Protein AF-0000000080302632 (afdb_homodimer)

Foldseek 3Di:
DPPDPPDDPPPDDDPPDPPPDPDDPVPPVPDPDDDPVCCLPPVADADDLLFFDDDWDDPVLQVVLQVLLQPFDDVVSPCQKDKDKQADPSLQVQLVLQLVLCVVVVHDPVVSVVSSCVSNRFRMKMWMKGADDCVDPPQHRVSSVVSSVRSVSSSSSSLVVVQKHKDWDDPPQQVPPSSCVVPDDPRMGTPTMIGIHHGNDDDDDDDDDDDPPVVDDDDDDDDD/DPPDPPDDPDDDDDPPDPPPDPDDPVPPVPDPDDDPVCCLPPVADADDLLFFDDDWDDPVLQVVLQVLLQPFDDVVSPCQKDKDKQADPSLQVQLVLQLVLCVVVVHDPVVSVVSSCVSNRFRMKMWMKGADDCVDPPQHRVSSVVSSVRSVSSSSSSLVVVQKHKDWDDPPQQVPPSSCVVPDDPRMGTPTMIGIHHGNDDDDDDDDDDDPPVVDDDDDDDDD

pLDDT: mean 88.04, std 19.47, range [34.72, 98.94]

Structure (mmCIF, N/CA/C/O backbone):
data_AF-0000000080302632-model_v1
#
loop_
_entity.id
_entity.type
_entity.pdbx_description
1 polymer 'Nitroreductase domain-containing protein'
#
loop_
_atom_site.group_PDB
_atom_site.id
_atom_site.type_symbol
_atom_site.label_atom_id
_atom_site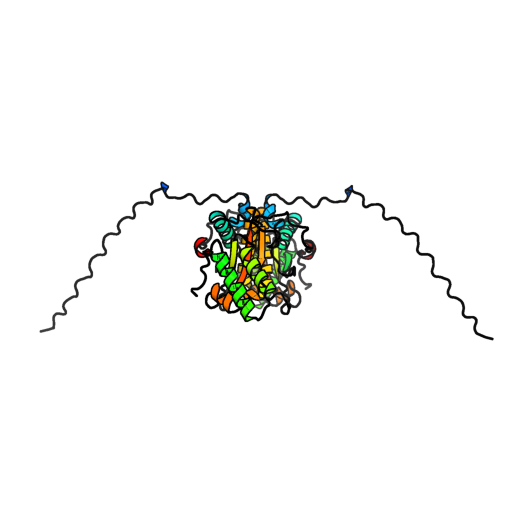.label_alt_id
_atom_site.label_comp_id
_atom_site.label_asym_id
_atom_site.label_entity_id
_atom_site.label_seq_id
_atom_site.pdbx_PDB_ins_code
_atom_site.Cartn_x
_atom_site.Cartn_y
_atom_site.Cartn_z
_atom_site.occupancy
_atom_site.B_iso_or_equiv
_atom_site.auth_seq_id
_atom_site.auth_comp_id
_atom_site.auth_asym_id
_atom_site.auth_atom_id
_atom_site.pdbx_PDB_model_num
ATOM 1 N N . MET A 1 1 ? -33.094 -28.281 67.125 1 35.19 1 MET A N 1
ATOM 2 C CA . MET A 1 1 ? -33.906 -27.578 66.188 1 35.19 1 MET A CA 1
ATOM 3 C C . MET A 1 1 ? -33.062 -27 65.062 1 35.19 1 MET A C 1
ATOM 5 O O . MET A 1 1 ? -32.094 -26.297 65.312 1 35.19 1 MET A O 1
ATOM 9 N N . PRO A 1 2 ? -33.062 -27.578 63.875 1 44.16 2 PRO A N 1
ATOM 10 C CA . PRO A 1 2 ? -32.125 -27.312 62.781 1 44.16 2 PRO A CA 1
ATOM 11 C C . PRO A 1 2 ? -32.281 -25.906 62.219 1 44.16 2 PRO A C 1
ATOM 13 O O . PRO A 1 2 ? -33.375 -25.328 62.25 1 44.16 2 PRO A O 1
ATOM 16 N N . PRO A 1 3 ? -31.25 -25.062 62.344 1 41.56 3 PRO A N 1
ATOM 17 C CA . PRO A 1 3 ? -31.422 -23.672 61.938 1 41.56 3 PRO A CA 1
ATOM 18 C C . PRO A 1 3 ? -31.984 -23.547 60.531 1 41.56 3 PRO A C 1
ATOM 20 O O . PRO A 1 3 ? -31.734 -24.391 59.656 1 41.56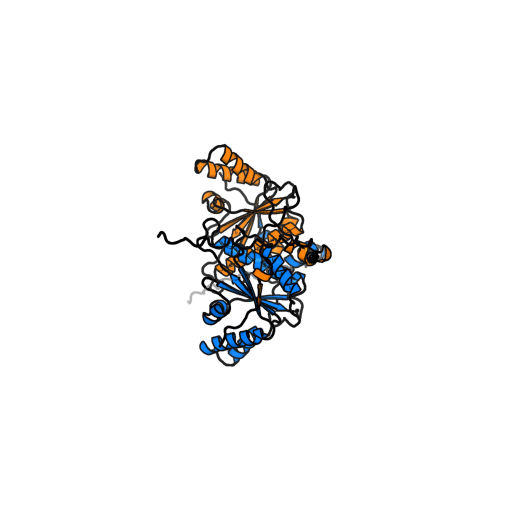 3 PRO A O 1
ATOM 23 N N . THR A 1 4 ? -33.156 -22.922 60.344 1 39.44 4 THR A N 1
ATOM 24 C CA . THR A 1 4 ? -33.938 -22.688 59.125 1 39.44 4 THR A CA 1
ATOM 25 C C . THR A 1 4 ? -33.188 -21.766 58.156 1 39.44 4 THR A C 1
ATOM 27 O O . THR A 1 4 ? -32.875 -20.625 58.5 1 39.44 4 THR A O 1
ATOM 30 N N . THR A 1 5 ? -32.375 -22.266 57.375 1 37.47 5 THR A N 1
ATOM 31 C CA . THR A 1 5 ? -31.609 -21.453 56.406 1 37.47 5 THR A CA 1
ATOM 32 C C . THR A 1 5 ? -32.531 -20.578 55.594 1 37.47 5 THR A C 1
ATOM 34 O O . THR A 1 5 ? -33.406 -21.094 54.875 1 37.47 5 THR A O 1
ATOM 37 N N . ALA A 1 6 ? -32.781 -19.344 55.906 1 34.72 6 ALA A N 1
ATOM 38 C CA . ALA A 1 6 ? -33.594 -18.359 55.219 1 34.72 6 ALA A CA 1
ATOM 39 C C . ALA A 1 6 ? -33.219 -18.281 53.75 1 34.72 6 ALA A C 1
ATOM 41 O O . ALA A 1 6 ? -32.094 -18 53.406 1 34.72 6 ALA A O 1
ATOM 42 N N . ALA A 1 7 ? -33.969 -18.891 52.844 1 37.41 7 ALA A N 1
ATOM 43 C CA . ALA A 1 7 ? -33.875 -18.922 51.406 1 37.41 7 ALA A CA 1
ATOM 44 C C . ALA A 1 7 ? -33.844 -17.5 50.812 1 37.41 7 ALA A C 1
ATOM 46 O O . ALA A 1 7 ? -34.656 -16.656 51.156 1 37.41 7 ALA A O 1
ATOM 47 N N . PHE A 1 8 ? -32.656 -16.984 50.469 1 36.53 8 PHE A N 1
ATOM 48 C CA . PHE A 1 8 ? -32.531 -15.664 49.875 1 36.53 8 PHE A CA 1
ATOM 49 C C . PHE A 1 8 ? -33.562 -15.477 48.781 1 36.53 8 PHE A C 1
ATOM 51 O O . PHE A 1 8 ? -33.906 -16.406 48.031 1 36.53 8 PHE A O 1
ATOM 58 N N . PRO A 1 9 ? -34.469 -14.461 48.812 1 44.03 9 PRO A N 1
ATOM 59 C CA . PRO A 1 9 ? -35.531 -14.281 47.812 1 44.03 9 PRO A CA 1
ATOM 60 C C . PRO A 1 9 ? -35 -14.25 46.375 1 44.03 9 PRO A C 1
ATOM 62 O O . PRO A 1 9 ? -33.812 -13.906 46.156 1 44.03 9 PRO A O 1
ATOM 65 N N . PRO A 1 10 ? -35.594 -14.961 45.406 1 43.66 10 PRO A N 1
ATOM 66 C CA . PRO A 1 10 ? -35.062 -15 44.062 1 43.66 10 PRO A CA 1
ATOM 67 C C . PRO A 1 10 ? -34.938 -13.609 43.438 1 43.66 10 PRO A C 1
ATOM 69 O O . PRO A 1 10 ? -35.625 -12.68 43.844 1 43.66 10 PRO A O 1
ATOM 72 N N . PRO A 1 11 ? -33.781 -13.312 42.812 1 43.75 11 PRO A N 1
ATOM 73 C CA . PRO A 1 11 ? -33.625 -11.969 42.281 1 43.75 11 PRO A CA 1
ATOM 74 C C . PRO A 1 11 ? -34.812 -11.547 41.406 1 43.75 11 PRO A C 1
ATOM 76 O O . PRO A 1 11 ? -35.562 -12.391 40.906 1 43.75 11 PRO A O 1
ATOM 79 N N . PRO A 1 12 ? -35.188 -10.297 41.438 1 43.84 12 PRO A N 1
ATOM 80 C CA . PRO A 1 12 ? -36.375 -9.812 40.688 1 43.84 12 PRO A CA 1
ATOM 81 C C . PRO A 1 12 ? -36.312 -10.164 39.219 1 43.84 12 PRO A C 1
ATOM 83 O O . PRO A 1 12 ? -35.219 -10.398 38.656 1 43.84 12 PRO A O 1
ATOM 86 N N . ALA A 1 13 ? -37.438 -10.5 38.531 1 42.47 13 ALA A N 1
ATOM 87 C CA . ALA A 1 13 ? -37.594 -10.852 37.125 1 42.47 13 ALA A CA 1
ATOM 88 C C . ALA A 1 13 ? -37.094 -9.742 36.219 1 42.47 13 ALA A C 1
ATOM 90 O O . ALA A 1 13 ? -37.188 -8.555 36.562 1 42.47 13 ALA A O 1
ATOM 91 N N . ASP A 1 14 ? -36.125 -10.039 35.312 1 40.84 14 ASP A N 1
ATOM 92 C CA . ASP A 1 14 ? -35.625 -9.062 34.344 1 40.84 14 ASP A CA 1
ATOM 93 C C . ASP A 1 14 ? -36.781 -8.297 33.688 1 40.84 14 ASP A C 1
ATOM 95 O O . ASP A 1 14 ? -37.812 -8.875 33.406 1 40.84 14 ASP A O 1
ATOM 99 N N . PRO A 1 15 ? -36.844 -6.988 33.812 1 44.28 15 PRO A N 1
ATOM 100 C CA . PRO A 1 15 ? -37.938 -6.301 33.156 1 44.28 15 PRO A CA 1
ATOM 101 C C . PRO A 1 15 ? -38.125 -6.723 31.688 1 44.28 15 PRO A C 1
ATOM 103 O O . PRO A 1 15 ? -37.188 -7.195 31.062 1 44.28 15 PRO A O 1
ATOM 106 N N . PRO A 1 16 ? -39.406 -6.883 31.188 1 40.53 16 PRO A N 1
ATOM 107 C CA . PRO A 1 16 ? -39.656 -7.324 29.812 1 40.53 16 PRO A CA 1
ATOM 108 C C . PRO A 1 16 ? -38.844 -6.516 28.781 1 40.53 16 PRO A C 1
ATOM 110 O O . PRO A 1 16 ? -38.531 -5.348 29.031 1 40.53 16 PRO A O 1
ATOM 113 N N . GLU A 1 17 ? -38.094 -7.168 27.891 1 41.66 17 GLU A N 1
ATOM 114 C CA . GLU A 1 17 ? -37.344 -6.598 26.781 1 41.66 17 GLU A CA 1
ATOM 115 C C . GLU A 1 17 ? -38.219 -5.586 26 1 41.66 17 GLU A C 1
ATOM 117 O O . GLU A 1 17 ? -39.281 -5.922 25.516 1 41.66 17 GLU A O 1
ATOM 122 N N . ARG A 1 18 ? -38.188 -4.344 26.344 1 37.91 18 ARG A N 1
ATOM 123 C CA . ARG A 1 18 ? -38.875 -3.383 25.484 1 37.91 18 ARG A CA 1
ATOM 124 C C . ARG A 1 18 ? -38.594 -3.697 24.016 1 37.91 18 ARG A C 1
ATOM 126 O O . ARG A 1 18 ? -37.469 -3.887 23.609 1 37.91 18 ARG A O 1
ATOM 133 N N . ARG A 1 19 ? -39.469 -4.25 23.234 1 35.69 19 ARG A N 1
ATOM 134 C CA . ARG A 1 19 ? -39.375 -4.379 21.781 1 35.69 19 ARG A CA 1
ATOM 135 C C . ARG A 1 19 ? -38.844 -3.098 21.156 1 35.69 19 ARG A C 1
ATOM 137 O O . ARG A 1 19 ? -39.5 -2.047 21.234 1 35.69 19 ARG A O 1
ATOM 144 N N . ALA A 1 20 ? -37.5 -3.02 20.969 1 39.41 20 ALA A N 1
ATOM 145 C CA . ALA A 1 20 ? -36.969 -1.89 20.203 1 39.41 20 ALA A CA 1
ATOM 146 C C . ALA A 1 20 ? -37.906 -1.551 19.031 1 39.41 20 ALA A C 1
ATOM 148 O O . ALA A 1 20 ? -38.375 -2.445 18.328 1 39.41 20 ALA A O 1
ATOM 149 N N . GLU A 1 21 ? -38.625 -0.484 19.094 1 42.25 21 GLU A N 1
ATOM 150 C CA . GLU A 1 21 ? -39.375 0.028 17.953 1 42.25 21 GLU A CA 1
ATOM 151 C C . GLU A 1 21 ? -38.594 -0.185 16.641 1 42.25 21 GLU A C 1
ATOM 153 O O . GLU A 1 21 ? -37.375 -0.048 16.609 1 42.25 21 GLU A O 1
ATOM 158 N N . PRO A 1 22 ? -39.188 -0.923 15.664 1 40.59 22 PRO A N 1
ATOM 159 C CA . PRO A 1 22 ? -38.438 -1.038 14.398 1 40.59 22 PRO A CA 1
ATOM 160 C C . PRO A 1 22 ? -37.812 0.286 13.953 1 40.59 22 PRO A C 1
ATOM 162 O O . PRO A 1 22 ? -38.406 1.351 14.195 1 40.59 22 PRO A O 1
ATOM 165 N N . ALA A 1 23 ? -36.469 0.285 13.82 1 41.31 23 ALA A N 1
ATOM 166 C CA . ALA A 1 23 ? -35.812 1.479 13.305 1 41.31 23 ALA A CA 1
ATOM 167 C C . ALA A 1 23 ? -36.625 2.1 12.164 1 41.31 23 ALA A C 1
ATOM 169 O O . ALA A 1 23 ? -37.281 1.389 11.398 1 41.31 23 ALA A O 1
ATOM 170 N N . ASP A 1 24 ? -37.125 3.285 12.391 1 41.12 24 ASP A N 1
ATOM 171 C CA . ASP A 1 24 ? -37.844 4.051 11.359 1 41.12 24 ASP A CA 1
ATOM 172 C C . ASP A 1 24 ? -37.188 3.84 9.992 1 41.12 24 ASP A C 1
ATOM 174 O O . ASP A 1 24 ? -35.969 3.912 9.859 1 41.12 24 ASP A O 1
ATOM 178 N N . PRO A 1 25 ? -37.75 3.133 9.047 1 40.34 25 PRO A N 1
ATOM 179 C CA . PRO A 1 25 ? -37.188 2.963 7.703 1 40.34 25 PRO A CA 1
ATOM 180 C C . PRO A 1 25 ? -36.531 4.234 7.176 1 40.34 25 PRO A C 1
ATOM 182 O O . PRO A 1 25 ? -35.688 4.172 6.277 1 40.34 25 PRO A O 1
ATOM 185 N N . ALA A 1 26 ? -37.094 5.363 7.461 1 42.78 26 ALA A N 1
ATOM 186 C CA . ALA A 1 26 ? -36.594 6.621 6.93 1 42.78 26 ALA A CA 1
ATOM 187 C C . ALA A 1 26 ? -35.125 6.812 7.324 1 42.78 26 ALA A C 1
ATOM 189 O O . ALA A 1 26 ? -34.438 7.668 6.762 1 42.78 26 ALA A O 1
ATOM 190 N N . ARG A 1 27 ? -34.75 6.383 8.516 1 39 27 ARG A N 1
ATOM 191 C CA . ARG A 1 27 ? -33.375 6.605 8.898 1 39 27 ARG A CA 1
ATOM 192 C C . ARG A 1 27 ? -32.438 5.609 8.211 1 39 27 ARG A C 1
ATOM 194 O O . ARG A 1 27 ? -31.438 5.184 8.789 1 39 27 ARG A O 1
ATOM 201 N N . ARG A 1 28 ? -32.938 4.59 7.57 1 37.44 28 ARG A N 1
ATOM 202 C CA . ARG A 1 28 ? -31.922 3.898 6.793 1 37.44 28 ARG A CA 1
ATOM 203 C C . ARG A 1 28 ? -31.078 4.887 5.98 1 37.44 28 ARG A C 1
ATOM 205 O O . ARG A 1 28 ? -31.516 5.348 4.922 1 37.44 28 ARG A O 1
ATOM 212 N N . ALA A 1 29 ? -30.469 5.875 6.527 1 43.19 29 ALA A N 1
ATOM 213 C CA . ALA A 1 29 ? -29.562 6.785 5.84 1 43.19 29 ALA A CA 1
ATOM 214 C C . ALA A 1 29 ? -28.797 6.066 4.734 1 43.19 29 ALA A C 1
ATOM 216 O O . ALA A 1 29 ? -28.156 5.035 4.98 1 43.19 29 ALA A O 1
ATOM 217 N N . THR A 1 30 ? -29.266 5.875 3.572 1 49.44 30 THR A N 1
ATOM 218 C CA . THR A 1 30 ? -28.688 5.309 2.357 1 49.44 30 THR A CA 1
ATOM 219 C C . THR A 1 30 ? -27.172 5.516 2.322 1 49.44 30 THR A C 1
ATOM 221 O O . THR A 1 30 ? -26.688 6.625 2.551 1 49.44 30 THR A O 1
ATOM 224 N N . ALA A 1 31 ? -26.453 4.473 2.68 1 60.84 31 ALA A N 1
ATOM 225 C CA . ALA A 1 31 ? -25.016 4.586 2.492 1 60.84 31 ALA A CA 1
ATOM 226 C C . ALA A 1 31 ? -24.672 5.457 1.285 1 60.84 31 ALA A C 1
ATOM 228 O O . ALA A 1 31 ? -25.359 5.383 0.255 1 60.84 31 ALA A O 1
ATOM 229 N N . PRO A 1 32 ? -23.953 6.57 1.56 1 74.12 32 PRO A N 1
ATOM 230 C CA . PRO A 1 32 ? -23.625 7.422 0.414 1 74.12 32 PRO A CA 1
ATOM 231 C C . PRO A 1 32 ? -23.141 6.625 -0.797 1 74.12 32 PRO A C 1
ATOM 233 O O . PRO A 1 32 ? -22.484 5.594 -0.641 1 74.12 32 PRO A O 1
ATOM 236 N N . GLU A 1 33 ? -23.719 6.906 -1.841 1 88.38 33 GLU A N 1
ATOM 237 C CA . GLU A 1 33 ? -23.281 6.289 -3.092 1 88.38 33 GLU A CA 1
ATOM 238 C C . GLU A 1 33 ? -21.797 6.547 -3.348 1 88.38 33 GLU A C 1
ATOM 240 O O . GLU A 1 33 ? -21.312 7.668 -3.178 1 88.38 33 GLU A O 1
ATOM 245 N N . VAL A 1 34 ? -21.094 5.52 -3.73 1 92.06 34 VAL A N 1
ATOM 246 C CA . VAL A 1 34 ? -19.656 5.641 -4.02 1 92.06 34 VAL A CA 1
ATOM 247 C C . VAL A 1 34 ? -19.453 6.512 -5.258 1 92.06 34 VAL A C 1
ATOM 249 O O . VAL A 1 34 ? -20.031 6.238 -6.316 1 92.06 34 VAL A O 1
ATOM 252 N N . PRO A 1 35 ? -18.656 7.562 -5.117 1 93.12 35 PRO A N 1
ATOM 253 C CA . PRO A 1 35 ? -18.344 8.32 -6.328 1 93.12 35 PRO A CA 1
ATOM 254 C C . PRO A 1 35 ? -17.75 7.453 -7.434 1 93.12 35 PRO A C 1
ATOM 256 O O . PRO A 1 35 ? -16.938 6.566 -7.156 1 93.12 35 PRO A O 1
ATOM 259 N N . PRO A 1 36 ? -18.141 7.668 -8.672 1 92.06 36 PRO A N 1
ATOM 260 C CA . PRO A 1 36 ? -17.672 6.836 -9.781 1 92.06 36 PRO A CA 1
ATOM 261 C C . PRO A 1 36 ? -16.141 6.754 -9.844 1 92.06 36 PRO A C 1
ATOM 263 O O . PRO A 1 36 ? -15.594 5.684 -10.125 1 92.06 36 PRO A O 1
ATOM 266 N N . ALA A 1 37 ? -15.516 7.809 -9.5 1 91.81 37 ALA A N 1
ATOM 267 C CA . ALA A 1 37 ? -14.055 7.875 -9.586 1 91.81 37 ALA A CA 1
ATOM 268 C C . ALA A 1 37 ? -13.406 6.977 -8.539 1 91.81 37 ALA A C 1
ATOM 270 O O . ALA A 1 37 ? -12.219 6.66 -8.633 1 91.81 37 ALA A O 1
ATOM 271 N N . LEU A 1 38 ? -14.148 6.52 -7.547 1 96.25 38 LEU A N 1
ATOM 272 C CA . LEU A 1 38 ? -13.594 5.773 -6.426 1 96.25 38 LEU A CA 1
ATOM 273 C C . LEU A 1 38 ? -14.031 4.312 -6.473 1 96.25 38 LEU A C 1
ATOM 275 O O . LEU A 1 38 ? -13.68 3.527 -5.59 1 96.25 38 LEU A O 1
ATOM 279 N N . GLN A 1 39 ? -14.719 3.967 -7.48 1 93.31 39 GLN A N 1
ATOM 280 C CA . GLN A 1 39 ? -15.352 2.65 -7.523 1 93.31 39 GLN A CA 1
ATOM 281 C C . GLN A 1 39 ? -14.312 1.541 -7.352 1 93.31 39 GLN A C 1
ATOM 283 O O . GLN A 1 39 ? -14.453 0.684 -6.477 1 93.31 39 GLN A O 1
ATOM 288 N N . ALA A 1 40 ? -13.234 1.577 -8.102 1 93.31 40 ALA A N 1
ATOM 289 C CA . ALA A 1 40 ? -12.234 0.517 -8.062 1 93.31 40 ALA A CA 1
ATOM 290 C C . ALA A 1 40 ? -11.516 0.49 -6.719 1 93.31 40 ALA A C 1
ATOM 292 O O . ALA A 1 40 ? -11.148 -0.58 -6.227 1 93.31 40 ALA A O 1
ATOM 293 N N . LEU A 1 41 ? -11.391 1.625 -6.086 1 96.62 41 LEU A N 1
ATOM 294 C CA . LEU A 1 41 ? -10.609 1.756 -4.855 1 96.62 41 LEU A CA 1
ATOM 295 C C . LEU A 1 41 ? -11.438 1.331 -3.645 1 96.62 41 LEU A C 1
ATOM 297 O O . LEU A 1 41 ? -10.914 0.701 -2.723 1 96.62 41 LEU A O 1
ATOM 301 N N . VAL A 1 42 ? -12.703 1.602 -3.697 1 94.94 42 VAL A N 1
ATOM 302 C CA . VAL A 1 42 ? -13.531 1.425 -2.506 1 94.94 42 VAL A CA 1
ATOM 303 C C . VAL A 1 42 ? -14.195 0.049 -2.533 1 94.94 42 VAL A C 1
ATOM 305 O O . VAL A 1 42 ? -14.438 -0.552 -1.484 1 94.94 42 VAL A O 1
ATOM 308 N N . THR A 1 43 ? -14.391 -0.525 -3.713 1 94.44 43 THR A N 1
ATOM 309 C CA . THR A 1 43 ? -15.188 -1.746 -3.793 1 94.44 43 THR A CA 1
ATOM 310 C C . THR A 1 43 ? -14.289 -2.967 -3.959 1 94.44 43 THR A C 1
ATOM 312 O O . THR A 1 43 ? -14.766 -4.102 -3.943 1 94.44 43 THR A O 1
ATOM 315 N N . ARG A 1 44 ? -12.992 -2.766 -4.07 1 94.5 44 ARG A N 1
ATOM 316 C CA . ARG A 1 44 ? -12.086 -3.904 -4.184 1 94.5 44 ARG A CA 1
ATOM 317 C C . ARG A 1 44 ? -12.18 -4.805 -2.957 1 94.5 44 ARG A C 1
ATOM 319 O O . ARG A 1 44 ? -12.148 -4.324 -1.823 1 94.5 44 ARG A O 1
ATOM 326 N N . GLN A 1 45 ? -12.266 -6.078 -3.236 1 95 45 GLN A N 1
ATOM 327 C CA . GLN A 1 45 ? -12.297 -7.109 -2.201 1 95 45 GLN A CA 1
ATOM 328 C C . GLN A 1 45 ? -11.641 -8.398 -2.689 1 95 45 GLN A C 1
ATOM 330 O O . GLN A 1 45 ? -11.766 -8.758 -3.861 1 95 45 GLN A O 1
ATOM 335 N N . SER A 1 46 ? -11.008 -9.039 -1.751 1 96.69 46 SER A N 1
ATOM 336 C CA . SER A 1 46 ? -10.391 -10.305 -2.121 1 96.69 46 SER A CA 1
ATOM 337 C C . SER A 1 46 ? -11.445 -11.383 -2.379 1 96.69 46 SER A C 1
ATOM 339 O O . SER A 1 46 ? -12.438 -11.469 -1.662 1 96.69 46 SER A O 1
ATOM 341 N N . LEU A 1 47 ? -11.25 -12.094 -3.344 1 96.19 47 LEU A N 1
ATOM 342 C CA . LEU A 1 47 ? -12.07 -13.258 -3.645 1 96.19 47 LEU A CA 1
ATOM 343 C C . LEU A 1 47 ? -11.25 -14.539 -3.562 1 96.19 47 LEU A C 1
ATOM 345 O O . LEU A 1 47 ? -10.156 -14.617 -4.129 1 96.19 47 LEU A O 1
ATOM 349 N N . GLY A 1 48 ? -11.82 -15.492 -2.893 1 94.88 48 GLY A N 1
ATOM 350 C CA . GLY A 1 48 ? -11.133 -16.766 -2.748 1 94.88 48 GLY A CA 1
ATOM 351 C C . GLY A 1 48 ? -10.781 -17.406 -4.074 1 94.88 48 GLY A C 1
ATOM 352 O O . GLY A 1 48 ? -11.539 -17.312 -5.043 1 94.88 48 GLY A O 1
ATOM 353 N N . ILE A 1 49 ? -9.688 -18.156 -4.082 1 95.06 49 ILE A N 1
ATOM 354 C CA . ILE A 1 49 ? -9.117 -18.688 -5.312 1 95.06 49 ILE A CA 1
ATOM 355 C C . ILE A 1 49 ? -10.07 -19.703 -5.926 1 95.06 49 ILE A C 1
ATOM 357 O O . ILE A 1 49 ? -10.07 -19.922 -7.141 1 95.06 49 ILE A O 1
ATOM 361 N N . LYS A 1 50 ? -10.852 -20.344 -5.109 1 94.69 50 LYS A N 1
ATOM 362 C CA . LYS A 1 50 ? -11.805 -21.328 -5.602 1 94.69 50 LYS A CA 1
ATOM 363 C C . LYS A 1 50 ? -12.883 -20.688 -6.465 1 94.69 50 LYS A C 1
ATOM 365 O O . LYS A 1 50 ? -13.609 -21.375 -7.176 1 94.69 50 LYS A O 1
ATOM 370 N N . HIS A 1 51 ? -12.938 -19.359 -6.434 1 96.62 51 HIS A N 1
ATOM 371 C CA . HIS A 1 51 ? -13.961 -18.641 -7.168 1 96.62 51 HIS A CA 1
ATOM 372 C C . HIS A 1 51 ? -13.367 -17.891 -8.359 1 96.62 51 HIS A C 1
ATOM 374 O O . HIS A 1 51 ? -13.961 -16.938 -8.852 1 96.62 51 HIS A O 1
ATOM 380 N N . LEU A 1 52 ? -12.211 -18.297 -8.75 1 97.44 52 LEU A N 1
ATOM 381 C CA . LEU A 1 52 ? -11.547 -17.703 -9.914 1 97.44 52 LEU A CA 1
ATOM 382 C C . LEU A 1 52 ? -11.531 -18.688 -11.078 1 97.44 52 LEU A C 1
ATOM 384 O O . LEU A 1 52 ? -11.328 -19.891 -10.883 1 97.44 52 LEU A O 1
ATOM 388 N N . ARG A 1 53 ? -11.75 -18.172 -12.281 1 97.19 53 ARG A N 1
ATOM 389 C CA . ARG A 1 53 ? -11.703 -18.969 -13.5 1 97.19 53 ARG A CA 1
ATOM 390 C C . ARG A 1 53 ? -11.078 -18.172 -14.648 1 97.19 53 ARG A C 1
ATOM 392 O O . ARG A 1 53 ? -10.773 -16.984 -14.5 1 97.19 53 ARG A O 1
ATOM 399 N N . GLU A 1 54 ? -10.836 -18.938 -15.688 1 97.12 54 GLU A N 1
ATOM 400 C CA . GLU A 1 54 ? -10.406 -18.266 -16.906 1 97.12 54 GLU A CA 1
ATOM 401 C C . GLU A 1 54 ? -11.484 -17.328 -17.438 1 97.12 54 GLU A C 1
ATOM 403 O O . GLU A 1 54 ? -12.68 -17.562 -17.234 1 97.12 54 GLU A O 1
ATOM 408 N N . PRO A 1 55 ? -11.078 -16.297 -18.172 1 97.88 55 PRO A N 1
ATOM 409 C CA . PRO A 1 55 ? -9.711 -15.867 -18.484 1 97.88 55 PRO A CA 1
ATOM 410 C C . PRO A 1 55 ? -9.062 -15.102 -17.344 1 97.88 55 PRO A C 1
ATOM 412 O O . PRO A 1 55 ? -9.758 -14.5 -16.516 1 97.88 55 PRO A O 1
ATOM 415 N N . GLY A 1 56 ? -7.758 -15.141 -17.266 1 98.5 56 GLY A N 1
ATOM 416 C CA . GLY A 1 56 ? -6.945 -14.219 -16.484 1 98.5 56 GLY A CA 1
ATOM 417 C C . GLY A 1 56 ? -6.453 -13.031 -17.297 1 98.5 56 GLY A C 1
ATOM 418 O O . GLY A 1 56 ? -6.711 -12.938 -18.5 1 98.5 56 GLY A O 1
ATOM 419 N N . PRO A 1 57 ? -5.836 -12.188 -16.594 1 98.69 57 PRO A N 1
ATOM 420 C CA . PRO A 1 57 ? -5.312 -11.023 -17.312 1 98.69 57 PRO A CA 1
ATOM 421 C C . PRO A 1 57 ? -4.277 -11.406 -18.375 1 98.69 57 PRO A C 1
ATOM 423 O O . PRO A 1 57 ? -3.475 -12.32 -18.156 1 98.69 57 PRO A O 1
ATOM 426 N N . ASP A 1 58 ? -4.348 -10.719 -19.484 1 98.12 58 ASP A N 1
ATOM 427 C CA . ASP A 1 58 ? -3.332 -10.867 -20.516 1 98.12 58 ASP A CA 1
ATOM 428 C C . ASP A 1 58 ? -2.164 -9.914 -20.297 1 98.12 58 ASP A C 1
ATOM 430 O O . ASP A 1 58 ? -2.09 -9.258 -19.25 1 98.12 58 ASP A O 1
ATOM 434 N N . ASP A 1 59 ? -1.304 -9.875 -21.281 1 97.19 59 ASP A N 1
ATOM 435 C CA . ASP A 1 59 ? -0.093 -9.07 -21.141 1 97.19 59 ASP A CA 1
ATOM 436 C C . ASP A 1 59 ? -0.431 -7.59 -20.984 1 97.19 59 ASP A C 1
ATOM 438 O O . ASP A 1 59 ? 0.187 -6.891 -20.172 1 97.19 59 ASP A O 1
ATOM 442 N N . ALA A 1 60 ? -1.338 -7.121 -21.734 1 96.69 60 ALA A N 1
ATOM 443 C CA . ALA A 1 60 ? -1.714 -5.711 -21.672 1 96.69 60 ALA A CA 1
ATOM 444 C C . ALA A 1 60 ? -2.293 -5.352 -20.312 1 96.69 60 ALA A C 1
ATOM 446 O O . ALA A 1 60 ? -1.933 -4.328 -19.719 1 96.69 60 ALA A O 1
ATOM 447 N N . ALA A 1 61 ? -3.168 -6.215 -19.812 1 97.94 61 ALA A N 1
ATOM 448 C CA . ALA A 1 61 ? -3.77 -6 -18.5 1 97.94 61 ALA A CA 1
ATOM 449 C C . ALA A 1 61 ? -2.711 -6.016 -17.391 1 97.94 61 ALA A C 1
ATOM 451 O O . ALA A 1 61 ? -2.699 -5.145 -16.531 1 97.94 61 ALA A O 1
ATOM 452 N N . LEU A 1 62 ? -1.801 -6.938 -17.5 1 98.56 62 LEU A N 1
ATOM 453 C CA . LEU A 1 62 ? -0.733 -7.023 -16.5 1 98.56 62 LEU A CA 1
ATOM 454 C C . LEU A 1 62 ? 0.155 -5.785 -16.547 1 98.56 62 LEU A C 1
ATOM 456 O O . LEU A 1 62 ? 0.577 -5.277 -15.516 1 98.56 62 LEU A O 1
ATOM 460 N N . ALA A 1 63 ? 0.416 -5.359 -17.703 1 97.12 63 ALA A N 1
ATOM 461 C CA . ALA A 1 63 ? 1.235 -4.156 -17.844 1 97.12 63 ALA A CA 1
ATOM 462 C C . ALA A 1 63 ? 0.568 -2.955 -17.188 1 97.12 63 ALA A C 1
ATOM 464 O O . ALA A 1 63 ? 1.234 -2.154 -16.516 1 97.12 63 ALA A O 1
ATOM 465 N N . TRP A 1 64 ? -0.722 -2.816 -17.328 1 97.19 64 TRP A N 1
ATOM 466 C CA . TRP A 1 64 ? -1.457 -1.726 -16.703 1 97.19 64 TRP A CA 1
ATOM 467 C C . TRP A 1 64 ? -1.424 -1.857 -15.18 1 97.19 64 TRP A C 1
ATOM 469 O O . TRP A 1 64 ? -1.299 -0.859 -14.469 1 97.19 64 TRP A O 1
ATOM 479 N N . MET A 1 65 ? -1.561 -3.082 -14.695 1 98.5 65 MET A N 1
ATOM 480 C CA . MET A 1 65 ? -1.491 -3.312 -13.258 1 98.5 65 MET A CA 1
ATOM 481 C C . MET A 1 65 ? -0.127 -2.91 -12.703 1 98.5 65 MET A C 1
ATOM 483 O O . MET A 1 65 ? -0.038 -2.295 -11.641 1 98.5 65 MET A O 1
ATOM 487 N N . VAL A 1 66 ? 0.89 -3.176 -13.484 1 98.25 66 VAL A N 1
ATOM 488 C CA . VAL A 1 66 ? 2.246 -2.826 -13.078 1 98.25 66 VAL A CA 1
ATOM 489 C C . VAL A 1 66 ? 2.426 -1.311 -13.133 1 98.25 66 VAL A C 1
ATOM 491 O O . VAL A 1 66 ? 3.055 -0.722 -12.25 1 98.25 66 VAL A O 1
ATOM 494 N N . ARG A 1 67 ? 1.885 -0.691 -14.117 1 96.44 67 ARG A N 1
ATOM 495 C CA . ARG A 1 67 ? 1.964 0.764 -14.195 1 96.44 67 ARG A CA 1
ATOM 496 C C . ARG A 1 67 ? 1.281 1.417 -13 1 96.44 67 ARG A C 1
ATOM 498 O O . ARG A 1 67 ? 1.772 2.416 -12.469 1 96.44 67 ARG A O 1
ATOM 505 N N . ALA A 1 68 ? 0.172 0.865 -12.602 1 97.44 68 ALA A N 1
ATOM 506 C CA . ALA A 1 68 ? -0.491 1.351 -11.398 1 97.44 68 ALA A CA 1
ATOM 507 C C . ALA A 1 68 ? 0.404 1.179 -10.172 1 97.44 68 ALA A C 1
ATOM 509 O O . ALA A 1 68 ? 0.52 2.088 -9.352 1 97.44 68 ALA A O 1
ATOM 510 N N . ALA A 1 69 ? 1.044 0.056 -10.062 1 98.31 69 ALA A N 1
ATOM 511 C CA . ALA A 1 69 ? 1.965 -0.211 -8.961 1 98.31 69 ALA A CA 1
ATOM 512 C C . ALA A 1 69 ? 3.109 0.799 -8.945 1 98.31 69 ALA A C 1
ATOM 514 O O . ALA A 1 69 ? 3.484 1.305 -7.883 1 98.31 69 ALA A O 1
ATOM 515 N N . LEU A 1 70 ? 3.6 1.136 -10.086 1 96.94 70 LEU A N 1
ATOM 516 C CA . LEU A 1 70 ? 4.754 2.02 -10.211 1 96.94 70 LEU A CA 1
ATOM 517 C C . LEU A 1 70 ? 4.371 3.459 -9.891 1 96.94 70 LEU A C 1
ATOM 519 O O . LEU A 1 70 ? 5.242 4.293 -9.633 1 96.94 70 LEU A O 1
ATOM 523 N N . ALA A 1 71 ? 3.092 3.754 -9.898 1 95.69 71 ALA A N 1
ATOM 524 C CA . ALA A 1 71 ? 2.621 5.102 -9.586 1 95.69 71 ALA A CA 1
ATOM 525 C C . ALA A 1 71 ? 2.459 5.285 -8.078 1 95.69 71 ALA A C 1
ATOM 527 O O . ALA A 1 71 ? 2.199 6.395 -7.609 1 95.69 71 ALA A O 1
ATOM 528 N N . ALA A 1 72 ? 2.635 4.219 -7.305 1 96.69 72 ALA A N 1
ATOM 529 C CA . ALA A 1 72 ? 2.508 4.273 -5.852 1 96.69 72 ALA A CA 1
ATOM 530 C C . ALA A 1 72 ? 3.6 5.141 -5.234 1 96.69 72 ALA A C 1
ATOM 532 O O . ALA A 1 72 ? 4.656 5.344 -5.84 1 96.69 72 ALA A O 1
ATOM 533 N N . PRO A 1 73 ? 3.307 5.758 -4.039 1 96.94 73 PRO A N 1
ATOM 534 C CA . PRO A 1 73 ? 4.387 6.473 -3.357 1 96.94 73 PRO A CA 1
ATOM 535 C C . PRO A 1 73 ? 5.59 5.578 -3.062 1 96.94 73 PRO A C 1
ATOM 537 O O . PRO A 1 73 ? 5.422 4.418 -2.684 1 96.94 73 PRO A O 1
ATOM 540 N N . ASP A 1 74 ? 6.766 6.125 -3.318 1 97.12 74 ASP A N 1
ATOM 541 C CA . ASP A 1 74 ? 8.039 5.426 -3.162 1 97.12 74 ASP A CA 1
ATOM 542 C C . ASP A 1 74 ? 9.156 6.398 -2.777 1 97.12 74 ASP A C 1
ATOM 544 O O . ASP A 1 74 ? 9.742 7.051 -3.643 1 97.12 74 ASP A O 1
ATOM 548 N N . HIS A 1 75 ? 9.328 6.438 -1.453 1 96.62 75 HIS A N 1
ATOM 549 C CA . HIS A 1 75 ? 10.398 7.305 -0.98 1 96.62 75 HIS A CA 1
ATOM 550 C C . HIS A 1 75 ? 11.734 6.934 -1.617 1 96.62 75 HIS A C 1
ATOM 552 O O . HIS A 1 75 ? 12.156 5.781 -1.546 1 96.62 75 HIS A O 1
ATOM 558 N N . GLY A 1 76 ? 12.297 7.918 -2.314 1 95.19 76 GLY A N 1
ATOM 559 C CA . GLY A 1 76 ? 13.594 7.699 -2.93 1 95.19 76 GLY A CA 1
ATOM 560 C C . GLY A 1 76 ? 13.508 7.023 -4.285 1 95.19 76 GLY A C 1
ATOM 561 O O . GLY A 1 76 ? 14.531 6.734 -4.91 1 95.19 76 GLY A O 1
ATOM 562 N N . LEU A 1 77 ? 12.266 6.688 -4.742 1 95.06 77 LEU A N 1
ATOM 563 C CA . LEU A 1 77 ? 12.047 6.027 -6.023 1 95.06 77 LEU A CA 1
ATOM 564 C C . LEU A 1 77 ? 12.914 4.773 -6.145 1 95.06 77 LEU A C 1
ATOM 566 O O . LEU A 1 77 ? 13.609 4.59 -7.145 1 95.06 77 LEU A O 1
ATOM 570 N N . LEU A 1 78 ? 12.828 3.922 -5.137 1 96.94 78 LEU A N 1
ATOM 571 C CA . LEU A 1 78 ? 13.703 2.76 -5.02 1 96.94 78 LEU A CA 1
ATOM 572 C C . LEU A 1 78 ? 13.117 1.562 -5.758 1 96.94 78 LEU A C 1
ATOM 574 O O . LEU A 1 78 ? 13.828 0.595 -6.047 1 96.94 78 LEU A O 1
ATOM 578 N N . THR A 1 79 ? 11.875 1.531 -6.066 1 97.38 79 THR A N 1
ATOM 579 C CA . THR A 1 79 ? 11.156 0.401 -6.641 1 97.38 79 THR A CA 1
ATOM 580 C C . THR A 1 79 ? 11.562 -0.904 -5.965 1 97.38 79 THR A C 1
ATOM 582 O O . THR A 1 79 ? 12.062 -1.822 -6.621 1 97.38 79 THR A O 1
ATOM 585 N N . PRO A 1 80 ? 11.312 -1.002 -4.645 1 98.38 80 PRO A N 1
ATOM 586 C CA . PRO A 1 80 ? 11.805 -2.152 -3.883 1 98.38 80 PRO A CA 1
ATOM 587 C C . PRO A 1 80 ? 10.969 -3.41 -4.105 1 98.38 80 PRO A C 1
ATOM 589 O O . PRO A 1 80 ? 10.742 -4.18 -3.17 1 98.38 80 PRO A O 1
ATOM 592 N N . PHE A 1 81 ? 10.492 -3.584 -5.246 1 98.56 81 PHE A N 1
ATOM 593 C CA . PHE A 1 81 ? 9.633 -4.727 -5.535 1 98.56 81 PHE A CA 1
ATOM 594 C C . PHE A 1 81 ? 9.773 -5.16 -6.988 1 98.56 81 PHE A C 1
ATOM 596 O O . PHE A 1 81 ? 10.219 -4.379 -7.832 1 98.56 81 PHE A O 1
ATOM 603 N N . ARG A 1 82 ? 9.406 -6.34 -7.254 1 98.31 82 ARG A N 1
ATOM 604 C CA . ARG A 1 82 ? 9.164 -6.852 -8.602 1 98.31 82 ARG A CA 1
ATOM 605 C C . ARG A 1 82 ? 8.117 -7.961 -8.586 1 98.31 82 ARG A C 1
ATOM 607 O O . ARG A 1 82 ? 7.742 -8.453 -7.527 1 98.31 82 ARG A O 1
ATOM 614 N N . PHE A 1 83 ? 7.652 -8.266 -9.805 1 98.75 83 PHE A N 1
ATOM 615 C CA . PHE A 1 83 ? 6.578 -9.234 -9.992 1 98.75 83 PHE A CA 1
ATOM 616 C C . PHE A 1 83 ? 7.016 -10.352 -10.93 1 98.75 83 PHE A C 1
ATOM 618 O O . PHE A 1 83 ? 7.812 -10.125 -11.844 1 98.75 83 PHE A O 1
ATOM 625 N N . ARG A 1 84 ? 6.496 -11.492 -10.656 1 98.69 84 ARG A N 1
ATOM 626 C CA . ARG A 1 84 ? 6.723 -12.633 -11.547 1 98.69 84 ARG A CA 1
ATOM 627 C C . ARG A 1 84 ? 5.414 -13.352 -11.859 1 98.69 84 ARG A C 1
ATOM 629 O O . ARG A 1 84 ? 4.762 -13.883 -10.953 1 98.69 84 ARG A O 1
ATOM 636 N N . ALA A 1 85 ? 5.09 -13.445 -13.125 1 98.75 85 ALA A N 1
ATOM 637 C CA . ALA A 1 85 ? 3.824 -14.047 -13.539 1 98.75 85 ALA A CA 1
ATOM 638 C C . ALA A 1 85 ? 3.982 -15.547 -13.781 1 98.75 85 ALA A C 1
ATOM 640 O O . ALA A 1 85 ? 4.906 -15.977 -14.477 1 98.75 85 ALA A O 1
ATOM 641 N N . VAL A 1 86 ? 3.154 -16.266 -13.133 1 98.62 86 VAL A N 1
ATOM 642 C CA . VAL A 1 86 ? 3.014 -17.703 -13.352 1 98.62 86 VAL A CA 1
ATOM 643 C C . VAL A 1 86 ? 1.764 -17.984 -14.188 1 98.62 86 VAL A C 1
ATOM 645 O O . VAL A 1 86 ? 0.641 -17.812 -13.703 1 98.62 86 VAL A O 1
ATOM 648 N N . ARG A 1 87 ? 1.96 -18.453 -15.391 1 96.62 87 ARG A N 1
ATOM 649 C CA . ARG A 1 87 ? 0.841 -18.688 -16.297 1 96.62 87 ARG A CA 1
ATOM 650 C C . ARG A 1 87 ? 1.192 -19.734 -17.344 1 96.62 87 ARG A C 1
ATOM 652 O O . ARG A 1 87 ? 2.359 -20.109 -17.484 1 96.62 87 ARG A O 1
ATOM 659 N N . GLY A 1 88 ? 0.161 -20.297 -17.953 1 94.19 88 GLY A N 1
ATOM 660 C CA . GLY A 1 88 ? 0.385 -21.359 -18.938 1 94.19 88 GLY A CA 1
ATOM 661 C C . GLY A 1 88 ? 1.034 -22.594 -18.344 1 94.19 88 GLY A C 1
ATOM 662 O O . GLY A 1 88 ? 0.567 -23.125 -17.328 1 94.19 88 GLY A O 1
ATOM 663 N N . ALA A 1 89 ? 2.094 -23.031 -18.953 1 94.44 89 ALA A N 1
ATOM 664 C CA . ALA A 1 89 ? 2.771 -24.266 -18.547 1 94.44 89 ALA A CA 1
ATOM 665 C C . ALA A 1 89 ? 3.441 -24.094 -17.188 1 94.44 89 ALA A C 1
ATOM 667 O O . ALA A 1 89 ? 3.637 -25.062 -16.453 1 94.44 89 ALA A O 1
ATOM 668 N N . ALA A 1 90 ? 3.723 -22.859 -16.828 1 97.12 90 ALA A N 1
ATOM 669 C CA . ALA A 1 90 ? 4.406 -22.609 -15.57 1 97.12 90 ALA A CA 1
ATOM 670 C C . ALA A 1 90 ? 3.512 -22.938 -14.383 1 97.12 90 ALA A C 1
ATOM 672 O O . ALA A 1 90 ? 4.004 -23.188 -13.273 1 97.12 90 ALA A O 1
ATOM 673 N N . ARG A 1 91 ? 2.24 -22.984 -14.594 1 97.31 91 ARG A N 1
ATOM 674 C CA . ARG A 1 91 ? 1.317 -23.328 -13.516 1 97.31 91 ARG A CA 1
ATOM 675 C C . ARG A 1 91 ? 1.537 -24.75 -13.031 1 97.31 91 ARG A C 1
ATOM 677 O O . ARG A 1 91 ? 1.522 -25.016 -11.828 1 97.31 91 ARG A O 1
ATOM 684 N N . GLN A 1 92 ? 1.721 -25.625 -13.984 1 97.31 92 GLN A N 1
ATOM 685 C CA . GLN A 1 92 ? 1.985 -27.016 -13.609 1 97.31 92 GLN A CA 1
ATOM 686 C C . GLN A 1 92 ? 3.307 -27.141 -12.859 1 97.31 92 GLN A C 1
ATOM 688 O O . GLN A 1 92 ? 3.42 -27.922 -11.922 1 97.31 92 GLN A O 1
ATOM 693 N N . ALA A 1 93 ? 4.254 -26.375 -13.32 1 97.62 93 ALA A N 1
ATOM 694 C CA . ALA A 1 93 ? 5.539 -26.391 -12.625 1 97.62 93 ALA A CA 1
ATOM 695 C C . ALA A 1 93 ? 5.395 -25.922 -11.188 1 97.62 93 ALA A C 1
ATOM 697 O O . ALA A 1 93 ? 6.035 -26.453 -10.281 1 97.62 93 ALA A O 1
ATOM 698 N N . LEU A 1 94 ? 4.629 -24.922 -10.977 1 98 94 LEU A N 1
ATOM 699 C CA . LEU A 1 94 ? 4.371 -24.438 -9.625 1 98 94 LEU A CA 1
ATOM 700 C C . LEU A 1 94 ? 3.662 -25.516 -8.797 1 98 94 LEU A C 1
ATOM 702 O O . LEU A 1 94 ? 3.998 -25.719 -7.629 1 98 94 LEU A O 1
ATOM 706 N N . ALA A 1 95 ? 2.684 -26.172 -9.406 1 97.75 95 ALA A N 1
ATOM 707 C CA . ALA A 1 95 ? 1.976 -27.25 -8.734 1 97.75 95 ALA A CA 1
ATOM 708 C C . ALA A 1 95 ? 2.943 -28.344 -8.281 1 97.75 95 ALA A C 1
ATOM 710 O O . ALA A 1 95 ? 2.879 -28.797 -7.137 1 97.75 95 ALA A O 1
ATOM 711 N N . ASP A 1 96 ? 3.797 -28.703 -9.172 1 97.69 96 ASP A N 1
ATOM 712 C CA . ASP A 1 96 ? 4.785 -29.719 -8.852 1 97.69 96 ASP A CA 1
ATOM 713 C C . ASP A 1 96 ? 5.668 -29.297 -7.684 1 97.69 96 ASP A C 1
ATOM 715 O O . ASP A 1 96 ? 5.957 -30.094 -6.789 1 97.69 96 ASP A O 1
ATOM 719 N N . LEU A 1 97 ? 6.074 -28.078 -7.695 1 97.38 97 LEU A N 1
ATOM 720 C CA . LEU A 1 97 ? 6.906 -27.531 -6.625 1 97.38 97 LEU A CA 1
ATOM 721 C C . LEU A 1 97 ? 6.172 -27.578 -5.289 1 97.38 97 LEU A C 1
ATOM 723 O O . LEU A 1 97 ? 6.73 -28.031 -4.285 1 97.38 97 LEU A O 1
ATOM 727 N N . PHE A 1 98 ? 4.902 -27.156 -5.262 1 97.5 98 PHE A N 1
ATOM 728 C CA . PHE A 1 98 ? 4.105 -27.172 -4.039 1 97.5 98 PHE A CA 1
ATOM 729 C C . PHE A 1 98 ? 3.941 -28.594 -3.516 1 97.5 98 PHE A C 1
ATOM 731 O O . PHE A 1 98 ? 4.078 -28.844 -2.316 1 97.5 98 PHE A O 1
ATOM 738 N N . VAL A 1 99 ? 3.713 -29.516 -4.375 1 97.81 99 VAL A N 1
ATOM 739 C CA . VAL A 1 99 ? 3.51 -30.906 -4.008 1 97.81 99 VAL A CA 1
ATOM 740 C C . VAL A 1 99 ? 4.805 -31.484 -3.451 1 97.81 99 VAL A C 1
ATOM 742 O O . VAL A 1 99 ? 4.797 -32.188 -2.426 1 97.81 99 VAL A O 1
ATOM 745 N N . ASP A 1 100 ? 5.898 -31.234 -4.125 1 96.94 100 ASP A N 1
ATOM 746 C CA . ASP A 1 100 ? 7.191 -31.734 -3.684 1 96.94 100 ASP A CA 1
ATOM 747 C C . ASP A 1 100 ? 7.527 -31.25 -2.275 1 96.94 100 ASP A C 1
ATOM 749 O O . ASP A 1 100 ? 7.988 -32.031 -1.437 1 96.94 100 ASP A O 1
ATOM 753 N N . VAL A 1 101 ? 7.32 -30 -2.082 1 96.69 101 VAL A N 1
ATOM 754 C CA . VAL A 1 101 ? 7.598 -29.422 -0.774 1 96.69 101 VAL A CA 1
ATOM 755 C C . VAL A 1 101 ? 6.695 -30.062 0.279 1 96.69 101 VAL A C 1
ATOM 757 O O . VAL A 1 101 ? 7.152 -30.406 1.371 1 96.69 101 VAL A O 1
ATOM 760 N N . ALA A 1 102 ? 5.453 -30.219 -0.028 1 97 102 ALA A N 1
ATOM 761 C CA . ALA A 1 102 ? 4.504 -30.828 0.897 1 97 102 ALA A CA 1
ATOM 762 C C . ALA A 1 102 ? 4.867 -32.281 1.178 1 97 102 ALA A C 1
ATOM 764 O O . ALA A 1 102 ? 4.777 -32.75 2.318 1 97 102 ALA A O 1
ATOM 765 N N . ARG A 1 103 ? 5.215 -32.969 0.162 1 97.56 103 ARG A N 1
ATOM 766 C CA . ARG A 1 103 ? 5.629 -34.375 0.305 1 97.56 103 ARG A CA 1
ATOM 767 C C . ARG A 1 103 ? 6.836 -34.5 1.229 1 97.56 103 ARG A C 1
ATOM 769 O O . ARG A 1 103 ? 6.867 -35.344 2.115 1 97.56 103 ARG A O 1
ATOM 776 N N . ALA A 1 104 ? 7.773 -33.656 1.047 1 96.94 104 ALA A N 1
ATOM 777 C CA . ALA A 1 104 ? 8.977 -33.625 1.876 1 96.94 104 ALA A CA 1
ATOM 778 C C . ALA A 1 104 ? 8.633 -33.344 3.332 1 96.94 104 ALA A C 1
ATOM 780 O O . ALA A 1 104 ? 9.328 -33.781 4.246 1 96.94 104 ALA A O 1
ATOM 781 N N . ALA A 1 105 ? 7.57 -32.594 3.492 1 95.56 105 ALA A N 1
ATOM 782 C CA . ALA A 1 105 ? 7.137 -32.25 4.84 1 95.56 105 ALA A CA 1
ATOM 783 C C . ALA A 1 105 ? 6.281 -33.344 5.453 1 95.56 105 ALA A C 1
ATOM 785 O O . ALA A 1 105 ? 5.777 -33.219 6.57 1 95.56 105 ALA A O 1
ATOM 786 N N . GLY A 1 106 ? 6.062 -34.406 4.711 1 96.44 106 GLY A N 1
ATOM 787 C CA . GLY A 1 106 ? 5.371 -35.562 5.23 1 96.44 106 GLY A CA 1
ATOM 788 C C . GLY A 1 106 ? 3.861 -35.469 5.176 1 96.44 106 GLY A C 1
ATOM 789 O O . GLY A 1 106 ? 3.15 -36.094 5.957 1 96.44 106 GLY A O 1
ATOM 790 N N . LYS A 1 107 ? 3.379 -34.625 4.309 1 96.25 107 LYS A N 1
ATOM 791 C CA . LYS A 1 107 ? 1.932 -34.438 4.195 1 96.25 107 LYS A CA 1
ATOM 792 C C . LYS A 1 107 ? 1.292 -35.656 3.498 1 96.25 107 LYS A C 1
ATOM 794 O O . LYS A 1 107 ? 1.949 -36.344 2.719 1 96.25 107 LYS A O 1
ATOM 799 N N . ASP A 1 108 ? 0.018 -35.906 3.771 1 97.31 108 ASP A N 1
ATOM 800 C CA . ASP A 1 108 ? -0.674 -37.031 3.182 1 97.31 108 ASP A CA 1
ATOM 801 C C . ASP A 1 108 ? -1.146 -36.719 1.764 1 97.31 108 ASP A C 1
ATOM 803 O O . ASP A 1 108 ? -1.011 -35.594 1.298 1 97.31 108 ASP A O 1
ATOM 807 N N . GLU A 1 109 ? -1.698 -37.688 1.088 1 97 109 GLU A N 1
ATOM 808 C CA . GLU A 1 109 ? -2.061 -37.594 -0.323 1 97 109 GLU A CA 1
ATOM 809 C C . GLU A 1 109 ? -3.158 -36.531 -0.537 1 97 109 GLU A C 1
ATOM 811 O O . GLU A 1 109 ? -3.154 -35.812 -1.538 1 97 109 GLU A O 1
ATOM 816 N N . ALA A 1 110 ? -4.035 -36.469 0.299 1 96.94 110 ALA A N 1
ATOM 817 C CA . ALA A 1 110 ? -5.105 -35.5 0.2 1 96.94 110 ALA A CA 1
ATOM 818 C C . ALA A 1 110 ? -4.547 -34.062 0.245 1 96.94 110 ALA A C 1
ATOM 820 O O . ALA A 1 110 ? -4.969 -33.219 -0.525 1 96.94 110 ALA A O 1
ATOM 821 N N . SER A 1 111 ? -3.59 -33.875 1.117 1 95.94 111 SER A N 1
ATOM 822 C CA . SER A 1 111 ? -2.93 -32.594 1.235 1 95.94 111 SER A CA 1
ATOM 823 C C . SER A 1 111 ? -2.145 -32.25 -0.028 1 95.94 111 SER A C 1
ATOM 825 O O . SER A 1 111 ? -2.111 -31.094 -0.454 1 95.94 111 SER A O 1
ATOM 827 N N . LEU A 1 112 ? -1.558 -33.25 -0.549 1 97.5 112 LEU A N 1
ATOM 828 C CA . LEU A 1 112 ? -0.797 -33.031 -1.774 1 97.5 112 LEU A CA 1
ATOM 829 C C . LEU A 1 112 ? -1.711 -32.594 -2.906 1 97.5 112 LEU A C 1
ATOM 831 O O . LEU A 1 112 ? -1.361 -31.672 -3.666 1 97.5 112 LEU A O 1
ATOM 835 N N . ALA A 1 113 ? -2.83 -33.156 -2.971 1 96.81 113 ALA A N 1
ATOM 836 C CA . ALA A 1 113 ? -3.801 -32.781 -3.998 1 96.81 113 ALA A CA 1
ATOM 837 C C . ALA A 1 113 ? -4.266 -31.344 -3.824 1 96.81 113 ALA A C 1
ATOM 839 O O . ALA A 1 113 ? -4.434 -30.609 -4.805 1 96.81 113 ALA A O 1
ATOM 840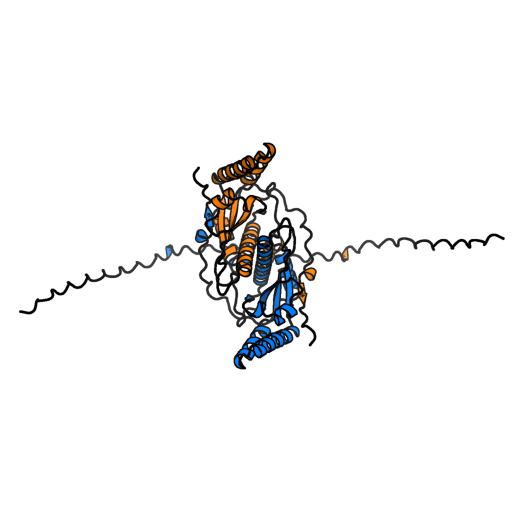 N N . ILE A 1 114 ? -4.414 -30.938 -2.631 1 95.06 114 ILE A N 1
ATOM 841 C CA . ILE A 1 114 ? -4.844 -29.578 -2.312 1 95.06 114 ILE A CA 1
ATOM 842 C C . ILE A 1 114 ? -3.764 -28.578 -2.736 1 95.06 114 ILE A C 1
ATOM 844 O O . ILE A 1 114 ? -4.07 -27.531 -3.295 1 95.06 114 ILE A O 1
ATOM 848 N N . GLU A 1 115 ? -2.561 -28.938 -2.455 1 96.06 115 GLU A N 1
ATOM 849 C CA . GLU A 1 115 ? -1.449 -28.062 -2.832 1 96.06 115 GLU A CA 1
ATOM 850 C C . GLU A 1 115 ? -1.374 -27.891 -4.348 1 96.06 115 GLU A C 1
ATOM 852 O O . GLU A 1 115 ? -1.132 -26.797 -4.84 1 96.06 115 GLU A O 1
ATOM 857 N N . ALA A 1 116 ? -1.573 -28.953 -5.051 1 96.69 116 ALA A N 1
ATOM 858 C CA . ALA A 1 116 ? -1.581 -28.875 -6.508 1 96.69 116 ALA A CA 1
ATOM 859 C C . ALA A 1 116 ? -2.709 -27.984 -7.004 1 96.69 116 ALA A C 1
ATOM 861 O O . ALA A 1 116 ? -2.502 -27.141 -7.887 1 96.69 116 ALA A O 1
ATOM 862 N N . GLU A 1 117 ? -3.828 -28.109 -6.438 1 95.06 117 GLU A N 1
ATOM 863 C CA . GLU A 1 117 ? -4.996 -27.328 -6.824 1 95.06 117 GLU A CA 1
ATOM 864 C C . GLU A 1 117 ? -4.777 -25.844 -6.574 1 95.06 117 GLU A C 1
ATOM 866 O O . GLU A 1 117 ? -5.195 -25 -7.375 1 95.06 117 GLU A O 1
ATOM 871 N N . ARG A 1 118 ? -4.137 -25.531 -5.531 1 94.06 118 ARG A N 1
ATOM 872 C CA . ARG A 1 118 ? -3.869 -24.141 -5.176 1 94.06 118 ARG A CA 1
ATOM 873 C C . ARG A 1 118 ? -3.049 -23.438 -6.254 1 94.06 118 ARG A C 1
ATOM 875 O O . ARG A 1 118 ? -3.26 -22.266 -6.539 1 94.06 118 ARG A O 1
ATOM 882 N N . ALA A 1 119 ? -2.18 -24.203 -6.816 1 95.81 119 ALA A N 1
ATOM 883 C CA . ALA A 1 119 ? -1.312 -23.641 -7.848 1 95.81 119 ALA A CA 1
ATOM 884 C C . ALA A 1 119 ? -2.035 -23.562 -9.188 1 95.81 119 ALA A C 1
ATOM 886 O O . ALA A 1 119 ? -1.712 -22.719 -10.031 1 95.81 119 ALA A O 1
ATOM 887 N N . LEU A 1 120 ? -3.047 -24.391 -9.367 1 96.44 120 LEU A N 1
ATOM 888 C CA . LEU A 1 120 ? -3.619 -24.562 -10.695 1 96.44 120 LEU A CA 1
ATOM 889 C C . LEU A 1 120 ? -4.934 -23.812 -10.82 1 96.44 120 LEU A C 1
ATOM 891 O O . LEU A 1 120 ? -5.43 -23.594 -11.938 1 96.44 120 LEU A O 1
ATOM 895 N N . ARG A 1 121 ? -5.469 -23.406 -9.758 1 95.12 121 ARG A N 1
ATOM 896 C CA . ARG A 1 121 ? -6.816 -22.844 -9.758 1 95.12 121 ARG A CA 1
ATOM 897 C C . ARG A 1 121 ? -6.848 -21.484 -10.477 1 95.12 121 ARG A C 1
ATOM 899 O O . ARG A 1 121 ? -7.707 -21.25 -11.328 1 95.12 121 ARG A O 1
ATOM 906 N N . ALA A 1 122 ? -5.941 -20.578 -10.172 1 97 122 ALA A N 1
ATOM 907 C CA . ALA A 1 122 ? -5.953 -19.234 -10.758 1 97 122 ALA A CA 1
ATOM 908 C C . ALA A 1 122 ? -5.371 -19.25 -12.172 1 97 122 ALA A C 1
ATOM 910 O O . ALA A 1 122 ? -4.309 -19.828 -12.406 1 97 122 ALA A O 1
ATOM 911 N N . PRO A 1 123 ? -6.055 -18.641 -13.102 1 97.88 123 PRO A N 1
ATOM 912 C CA . PRO A 1 123 ? -5.52 -18.531 -14.461 1 97.88 123 PRO A CA 1
ATOM 913 C C . PRO A 1 123 ? -4.137 -17.891 -14.5 1 97.88 123 PRO A C 1
ATOM 915 O O . PRO A 1 123 ? -3.293 -18.281 -15.312 1 97.88 123 PRO A O 1
ATOM 918 N N . VAL A 1 124 ? -3.955 -16.875 -13.703 1 98.69 124 VAL A N 1
ATOM 919 C CA . VAL A 1 124 ? -2.668 -16.203 -13.578 1 98.69 124 VAL A CA 1
ATOM 920 C C . VAL A 1 124 ? -2.35 -15.969 -12.102 1 98.69 124 VAL A C 1
ATOM 922 O O . VAL A 1 124 ? -3.211 -15.523 -11.336 1 98.69 124 VAL A O 1
ATOM 925 N N . THR A 1 125 ? -1.172 -16.375 -11.719 1 98.69 125 THR A N 1
ATOM 926 C CA . THR A 1 125 ? -0.627 -16.078 -10.398 1 98.69 125 THR A CA 1
ATOM 927 C C . THR A 1 125 ? 0.595 -15.172 -10.516 1 98.69 125 THR A C 1
ATOM 929 O O . THR A 1 125 ? 1.485 -15.422 -11.328 1 98.69 125 THR A O 1
ATOM 932 N N . VAL A 1 126 ? 0.573 -14.102 -9.742 1 98.88 126 VAL A N 1
ATOM 933 C CA . VAL A 1 126 ? 1.699 -13.172 -9.797 1 98.88 126 VAL A CA 1
ATOM 934 C C . VAL A 1 126 ? 2.414 -13.156 -8.445 1 98.88 126 VAL A C 1
ATOM 936 O O . VAL A 1 126 ? 1.843 -12.734 -7.441 1 98.88 126 VAL A O 1
ATOM 939 N N . ALA A 1 127 ? 3.648 -13.648 -8.469 1 98.88 127 ALA A N 1
ATOM 940 C CA . ALA A 1 127 ? 4.465 -13.555 -7.262 1 98.88 127 ALA A CA 1
ATOM 941 C C . ALA A 1 127 ? 4.902 -12.109 -7.012 1 98.88 127 ALA A C 1
ATOM 943 O O . ALA A 1 127 ? 5.273 -11.398 -7.945 1 98.88 127 ALA A O 1
ATOM 944 N N . VAL A 1 128 ? 4.82 -11.688 -5.797 1 98.94 128 VAL A N 1
ATOM 945 C CA . VAL A 1 128 ? 5.34 -10.391 -5.355 1 98.94 128 VAL A CA 1
ATOM 946 C C . VAL A 1 128 ? 6.637 -10.594 -4.574 1 98.94 128 VAL A C 1
ATOM 948 O O . VAL A 1 128 ? 6.652 -11.281 -3.549 1 98.94 128 VAL A O 1
ATOM 951 N N . VAL A 1 129 ? 7.68 -10.008 -5.094 1 98.88 129 VAL A N 1
ATOM 952 C CA . VAL A 1 129 ? 9 -10.141 -4.496 1 98.88 129 VAL A CA 1
ATOM 953 C C . VAL A 1 129 ? 9.5 -8.773 -4.035 1 98.88 129 VAL A C 1
ATOM 955 O O . VAL A 1 129 ? 9.484 -7.805 -4.797 1 98.88 129 VAL A O 1
ATOM 958 N N . ALA A 1 130 ? 9.891 -8.688 -2.766 1 98.88 130 ALA A N 1
ATOM 959 C CA . ALA A 1 130 ? 10.461 -7.461 -2.215 1 98.88 130 ALA A CA 1
ATOM 960 C C . ALA A 1 130 ? 11.984 -7.523 -2.197 1 98.88 130 ALA A C 1
ATOM 962 O O . ALA A 1 130 ? 12.57 -8.57 -1.896 1 98.88 130 ALA A O 1
ATOM 963 N N . ARG A 1 131 ? 12.562 -6.473 -2.549 1 98.06 131 ARG A N 1
ATOM 964 C CA . ARG A 1 131 ? 14 -6.297 -2.42 1 98.06 131 ARG A CA 1
ATOM 965 C C . ARG A 1 131 ? 14.336 -5.016 -1.662 1 98.06 131 ARG A C 1
ATOM 967 O O . ARG A 1 131 ? 14.398 -3.938 -2.254 1 98.06 131 ARG A O 1
ATOM 974 N N . LEU A 1 132 ? 14.68 -5.145 -0.432 1 98.5 132 LEU A N 1
ATOM 975 C CA . LEU A 1 132 ? 14.93 -3.99 0.423 1 98.5 132 LEU A CA 1
ATOM 976 C C . LEU A 1 132 ? 16.422 -3.676 0.498 1 98.5 132 LEU A C 1
ATOM 978 O O . LEU A 1 132 ? 17.25 -4.586 0.508 1 98.5 132 LEU A O 1
ATOM 982 N N . ASP A 1 133 ? 16.703 -2.438 0.509 1 97.94 133 ASP A N 1
ATOM 983 C CA . ASP A 1 133 ? 18.016 -1.941 0.92 1 97.94 133 ASP A CA 1
ATOM 984 C C . ASP A 1 133 ? 18.031 -1.616 2.412 1 97.94 133 ASP A C 1
ATOM 986 O O . ASP A 1 133 ? 17.734 -0.49 2.811 1 97.94 133 ASP A O 1
ATOM 990 N N . TRP A 1 134 ? 18.484 -2.535 3.18 1 96.62 134 TRP A N 1
ATOM 991 C CA . TRP A 1 134 ? 18.406 -2.463 4.633 1 96.62 134 TRP A CA 1
ATOM 992 C C . TRP A 1 134 ? 19.312 -1.366 5.18 1 96.62 134 TRP A C 1
ATOM 994 O O . TRP A 1 134 ? 19.094 -0.861 6.285 1 96.62 134 TRP A O 1
ATOM 1004 N N . GLY A 1 135 ? 20.266 -0.992 4.508 1 96 135 GLY A N 1
ATOM 1005 C CA . GLY A 1 135 ? 21.234 -0.003 4.965 1 96 135 GLY A CA 1
ATOM 1006 C C . GLY A 1 135 ? 21.094 1.338 4.27 1 96 135 GLY A C 1
ATOM 1007 O O . GLY A 1 135 ? 22 2.166 4.305 1 96 135 GLY A O 1
ATOM 1008 N N . HIS A 1 136 ? 19.953 1.5 3.592 1 96.94 136 HIS A N 1
ATOM 1009 C CA . HIS A 1 136 ? 19.797 2.77 2.891 1 96.94 136 HIS A CA 1
ATOM 1010 C C . HIS A 1 136 ? 19.922 3.947 3.852 1 96.94 136 HIS A C 1
ATOM 1012 O O . HIS A 1 136 ? 19.312 3.955 4.918 1 96.94 136 HIS A O 1
ATOM 1018 N N . PRO A 1 137 ? 20.641 4.957 3.527 1 95.56 137 PRO A N 1
ATOM 1019 C CA . PRO A 1 137 ? 20.969 6.016 4.488 1 95.56 137 PRO A CA 1
ATOM 1020 C C . PRO A 1 137 ? 19.797 6.953 4.754 1 95.56 137 PRO A C 1
ATOM 1022 O O . PRO A 1 137 ? 19.75 7.621 5.789 1 95.56 137 PRO A O 1
ATOM 1025 N N . VAL A 1 138 ? 18.844 6.973 3.873 1 95.56 138 VAL A N 1
ATOM 1026 C CA . VAL A 1 138 ? 17.797 7.984 3.951 1 95.56 138 VAL A CA 1
ATOM 1027 C C . VAL A 1 138 ? 16.438 7.309 4.137 1 95.56 138 VAL A C 1
ATOM 1029 O O . VAL A 1 138 ? 15.562 7.836 4.828 1 95.56 138 VAL A O 1
ATOM 1032 N N . VAL A 1 139 ? 16.281 6.141 3.523 1 97.94 139 VAL A N 1
ATOM 1033 C CA . VAL A 1 139 ? 14.977 5.469 3.504 1 97.94 139 VAL A CA 1
ATOM 1034 C C . VAL A 1 139 ? 15.023 4.227 4.391 1 97.94 139 VAL A C 1
ATOM 1036 O O . VAL A 1 139 ? 15.539 3.184 3.984 1 97.94 139 VAL A O 1
ATOM 1039 N N . PRO A 1 140 ? 14.469 4.348 5.555 1 97.44 140 PRO A N 1
ATOM 1040 C CA . PRO A 1 140 ? 14.5 3.178 6.434 1 97.44 140 PRO A CA 1
ATOM 1041 C C . PRO A 1 140 ? 13.688 2.006 5.887 1 97.44 140 PRO A C 1
ATOM 1043 O O . PRO A 1 140 ? 12.844 2.193 5.008 1 97.44 140 PRO A O 1
ATOM 1046 N N . ALA A 1 141 ? 13.883 0.841 6.422 1 97.75 141 ALA A N 1
ATOM 1047 C CA . ALA A 1 141 ? 13.312 -0.402 5.91 1 97.75 141 ALA A CA 1
ATOM 1048 C C . ALA A 1 141 ? 11.781 -0.361 5.949 1 97.75 141 ALA A C 1
ATOM 1050 O O . ALA A 1 141 ? 11.117 -0.834 5.023 1 97.75 141 ALA A O 1
ATOM 1051 N N . HIS A 1 142 ? 11.258 0.168 7.016 1 98 142 HIS A N 1
ATOM 1052 C CA . HIS A 1 142 ? 9.797 0.15 7.121 1 98 142 HIS A CA 1
ATOM 1053 C C . HIS A 1 142 ? 9.156 1.009 6.039 1 98 142 HIS A C 1
ATOM 1055 O O . HIS A 1 142 ? 8.07 0.694 5.555 1 98 142 HIS A O 1
ATOM 1061 N N . GLU A 1 143 ? 9.805 2.096 5.617 1 98.62 143 GLU A N 1
ATOM 1062 C CA . GLU A 1 143 ? 9.273 2.904 4.523 1 98.62 143 GLU A CA 1
ATOM 1063 C C . GLU A 1 143 ? 9.352 2.154 3.195 1 98.62 143 GLU A C 1
ATOM 1065 O O . GLU A 1 143 ? 8.5 2.34 2.324 1 98.62 143 GLU A O 1
ATOM 1070 N N . GLN A 1 144 ? 10.391 1.339 3.049 1 98.88 144 GLN A N 1
ATOM 1071 C CA . GLN A 1 144 ? 10.484 0.5 1.857 1 98.88 144 GLN A CA 1
ATOM 1072 C C . GLN A 1 144 ? 9.367 -0.542 1.832 1 98.88 144 GLN A C 1
ATOM 1074 O O . GLN A 1 144 ? 8.781 -0.802 0.781 1 98.88 144 GLN A O 1
ATOM 1079 N N . TRP A 1 145 ? 9.039 -1.111 2.965 1 98.88 145 TRP A N 1
ATOM 1080 C CA . TRP A 1 145 ? 7.902 -2.023 3.057 1 98.88 145 TRP A CA 1
ATOM 1081 C C . TRP A 1 145 ? 6.598 -1.304 2.738 1 98.88 145 TRP A C 1
ATOM 1083 O O . TRP A 1 145 ? 5.715 -1.867 2.088 1 98.88 145 TRP A O 1
ATOM 1093 N N . VAL A 1 146 ? 6.484 -0.063 3.203 1 98.88 146 VAL A N 1
ATOM 1094 C CA . VAL A 1 146 ? 5.316 0.753 2.885 1 98.88 146 VAL A CA 1
ATOM 1095 C C . VAL A 1 146 ? 5.203 0.925 1.371 1 98.88 146 VAL A C 1
ATOM 1097 O O . VAL A 1 146 ? 4.113 0.801 0.805 1 98.88 146 VAL A O 1
ATOM 1100 N N . ALA A 1 147 ? 6.316 1.145 0.744 1 98.81 147 ALA A N 1
ATOM 1101 C CA . ALA A 1 147 ? 6.32 1.266 -0.712 1 98.81 147 ALA A CA 1
ATOM 1102 C C . ALA A 1 147 ? 5.891 -0.041 -1.373 1 98.81 147 ALA A C 1
ATOM 1104 O O . ALA A 1 147 ? 5.113 -0.033 -2.332 1 98.81 147 ALA A O 1
ATOM 1105 N N . VAL A 1 148 ? 6.371 -1.189 -0.895 1 98.94 148 VAL A N 1
ATOM 1106 C CA . VAL A 1 148 ? 5.98 -2.5 -1.403 1 98.94 148 VAL A CA 1
ATOM 1107 C C . VAL A 1 148 ? 4.469 -2.676 -1.277 1 98.94 148 VAL A C 1
ATOM 1109 O O . VAL A 1 148 ? 3.803 -3.084 -2.23 1 98.94 148 VAL A O 1
ATOM 1112 N N . GLY A 1 149 ? 3.967 -2.314 -0.142 1 98.94 149 GLY A N 1
ATOM 1113 C CA . GLY A 1 149 ? 2.539 -2.434 0.101 1 98.94 149 GLY A CA 1
ATOM 1114 C C . GLY A 1 149 ? 1.704 -1.538 -0.796 1 98.94 149 GLY A C 1
ATOM 1115 O O . GLY A 1 149 ? 0.669 -1.962 -1.315 1 98.94 149 GLY A O 1
ATOM 1116 N N . ALA A 1 150 ? 2.129 -0.31 -0.902 1 98.88 150 ALA A N 1
ATOM 1117 C CA . ALA A 1 150 ? 1.412 0.631 -1.759 1 98.88 150 ALA A CA 1
ATOM 1118 C C . ALA A 1 150 ? 1.366 0.135 -3.201 1 98.88 150 ALA A C 1
ATOM 1120 O O . ALA A 1 150 ? 0.316 0.178 -3.846 1 98.88 150 ALA A O 1
ATOM 1121 N N . ALA A 1 151 ? 2.475 -0.375 -3.658 1 98.56 151 ALA A N 1
ATOM 1122 C CA . ALA A 1 151 ? 2.551 -0.909 -5.016 1 98.56 151 ALA A CA 1
ATOM 1123 C C . ALA A 1 151 ? 1.619 -2.105 -5.188 1 98.56 151 ALA A C 1
ATOM 1125 O O . ALA A 1 151 ? 0.856 -2.174 -6.152 1 98.56 151 ALA A O 1
ATOM 1126 N N . LEU A 1 152 ? 1.705 -2.99 -4.254 1 98.75 152 LEU A N 1
ATOM 1127 C CA . LEU A 1 152 ? 0.872 -4.188 -4.266 1 98.75 152 LEU A CA 1
ATOM 1128 C C . LEU A 1 152 ? -0.608 -3.818 -4.234 1 98.75 152 LEU A C 1
ATOM 1130 O O . LEU A 1 152 ? -1.409 -4.387 -4.98 1 98.75 152 LEU A O 1
ATOM 1134 N N . GLY A 1 153 ? -0.964 -2.885 -3.385 1 98.5 153 GLY A N 1
ATOM 1135 C CA . GLY A 1 153 ? -2.342 -2.428 -3.316 1 98.5 153 GLY A CA 1
ATOM 1136 C C . GLY A 1 153 ? -2.84 -1.836 -4.621 1 98.5 153 GLY A C 1
ATOM 1137 O O . GLY A 1 153 ? -3.957 -2.123 -5.055 1 98.5 153 GLY A O 1
ATOM 1138 N N . GLN A 1 154 ? -2.045 -1.009 -5.199 1 98.44 154 GLN A N 1
ATOM 1139 C CA . GLN A 1 154 ? -2.424 -0.385 -6.461 1 98.44 154 GLN A CA 1
ATOM 1140 C C . GLN A 1 154 ? -2.529 -1.421 -7.578 1 98.44 154 GLN A C 1
ATOM 1142 O O . GLN A 1 154 ? -3.395 -1.316 -8.445 1 98.44 154 GLN A O 1
ATOM 1147 N N . PHE A 1 155 ? -1.645 -2.42 -7.574 1 98.81 155 PHE A N 1
ATOM 1148 C CA . PHE A 1 155 ? -1.732 -3.539 -8.508 1 98.81 155 PHE A CA 1
ATOM 1149 C C . PHE A 1 155 ? -3.09 -4.227 -8.398 1 98.81 155 PHE A C 1
ATOM 1151 O O . PHE A 1 155 ? -3.773 -4.414 -9.406 1 98.81 155 PHE A O 1
ATOM 1158 N N . LEU A 1 156 ? -3.521 -4.512 -7.242 1 98.75 156 LEU A N 1
ATOM 1159 C CA . LEU A 1 156 ? -4.781 -5.207 -7 1 98.75 156 LEU A CA 1
ATOM 1160 C C . LEU A 1 156 ? -5.969 -4.32 -7.352 1 98.75 156 LEU A C 1
ATOM 1162 O O . LEU A 1 156 ? -6.965 -4.797 -7.902 1 98.75 156 LEU A O 1
ATOM 1166 N N . ALA A 1 157 ? -5.855 -3.057 -6.992 1 98.31 157 ALA A N 1
ATOM 1167 C CA . ALA A 1 157 ? -6.926 -2.133 -7.352 1 98.31 157 ALA A CA 1
ATOM 1168 C C . ALA A 1 157 ? -7.09 -2.035 -8.867 1 98.31 157 ALA A C 1
ATOM 1170 O O . ALA A 1 157 ? -8.211 -1.978 -9.375 1 98.31 157 ALA A O 1
ATOM 1171 N N . ALA A 1 158 ? -5.988 -2.016 -9.531 1 98.5 158 ALA A N 1
ATOM 1172 C CA . ALA A 1 158 ? -6.02 -1.974 -10.992 1 98.5 158 ALA A CA 1
ATOM 1173 C C . ALA A 1 158 ? -6.637 -3.248 -11.562 1 98.5 158 ALA A C 1
ATOM 1175 O O . ALA A 1 158 ? -7.422 -3.195 -12.516 1 98.5 158 ALA A O 1
ATOM 1176 N N . ALA A 1 159 ? -6.266 -4.398 -11.031 1 98.69 159 ALA A N 1
ATOM 1177 C CA . ALA A 1 159 ? -6.891 -5.648 -11.453 1 98.69 159 ALA A CA 1
ATOM 1178 C C . ALA A 1 159 ? -8.406 -5.574 -11.328 1 98.69 159 ALA A C 1
ATOM 1180 O O . ALA A 1 159 ? -9.133 -5.938 -12.266 1 98.69 159 ALA A O 1
ATOM 1181 N N . HIS A 1 160 ? -8.836 -5.062 -10.242 1 98 160 HIS A N 1
ATOM 1182 C CA . HIS A 1 160 ? -10.266 -4.906 -9.992 1 98 160 HIS A CA 1
ATOM 1183 C C . HIS A 1 160 ? -10.898 -3.939 -10.984 1 98 160 HIS A C 1
ATOM 1185 O O . HIS A 1 160 ? -11.969 -4.215 -11.523 1 98 160 HIS A O 1
ATOM 1191 N N . ALA A 1 161 ? -10.242 -2.867 -11.195 1 97.81 161 ALA A N 1
ATOM 1192 C CA . ALA A 1 161 ? -10.734 -1.865 -12.141 1 97.81 161 ALA A CA 1
ATOM 1193 C C . ALA A 1 161 ? -10.875 -2.449 -13.547 1 97.81 161 ALA A C 1
ATOM 1195 O O . ALA A 1 161 ? -11.742 -2.043 -14.312 1 97.81 161 ALA A O 1
ATOM 1196 N N . LEU A 1 162 ? -10.047 -3.363 -13.859 1 98.06 162 LEU A N 1
ATOM 1197 C CA . LEU A 1 162 ? -10.023 -3.963 -15.188 1 98.06 162 LEU A CA 1
ATOM 1198 C C . LEU A 1 162 ? -10.984 -5.141 -15.281 1 98.06 162 LEU A C 1
ATOM 1200 O O . LEU A 1 162 ? -11.086 -5.789 -16.328 1 98.06 162 LEU A O 1
ATOM 1204 N N . GLY A 1 163 ? -11.609 -5.453 -14.172 1 97.31 163 GLY A N 1
ATOM 1205 C CA . GLY A 1 163 ? -12.672 -6.445 -14.188 1 97.31 163 GLY A CA 1
ATOM 1206 C C . GLY A 1 163 ? -12.227 -7.805 -13.688 1 97.31 163 GLY A C 1
ATOM 1207 O O . GLY A 1 163 ? -12.977 -8.781 -13.773 1 97.31 163 GLY A O 1
ATOM 1208 N N . PHE A 1 164 ? -11.008 -7.918 -13.164 1 98.38 164 PHE A N 1
ATOM 1209 C CA . PHE A 1 164 ? -10.516 -9.188 -12.633 1 98.38 164 PHE A CA 1
ATOM 1210 C C . PHE A 1 164 ? -10.719 -9.25 -11.117 1 98.38 164 PHE A C 1
ATOM 1212 O O . PHE A 1 164 ? -10.742 -8.219 -10.445 1 98.38 164 PHE A O 1
ATOM 1219 N N . ALA A 1 165 ? -10.938 -10.422 -10.672 1 97.81 165 ALA A N 1
ATOM 1220 C CA . ALA A 1 165 ? -10.898 -10.703 -9.242 1 97.81 165 ALA A CA 1
ATOM 1221 C C . ALA A 1 165 ? -9.547 -11.289 -8.836 1 97.81 165 ALA A C 1
ATOM 1223 O O . ALA A 1 165 ? -8.82 -11.82 -9.672 1 97.81 165 ALA A O 1
ATOM 1224 N N . GLY A 1 166 ? -9.273 -11.125 -7.516 1 96.94 166 GLY A N 1
ATOM 1225 C CA . GLY A 1 166 ? -7.996 -11.656 -7.059 1 96.94 166 GLY A CA 1
ATOM 1226 C C . GLY A 1 166 ? -7.832 -11.594 -5.551 1 96.94 166 GLY A C 1
ATOM 1227 O O . GLY A 1 166 ? -8.664 -11.008 -4.855 1 96.94 166 GLY A O 1
ATOM 1228 N N . LYS A 1 167 ? -6.746 -12.211 -5.148 1 97.56 167 LYS A N 1
ATOM 1229 C CA . LYS A 1 167 ? -6.418 -12.305 -3.73 1 97.56 167 LYS A CA 1
ATOM 1230 C C . LYS A 1 167 ? -4.918 -12.516 -3.527 1 97.56 167 LYS A C 1
ATOM 1232 O O . LYS A 1 167 ? -4.297 -13.305 -4.242 1 97.56 167 LYS A O 1
ATOM 1237 N N . LEU A 1 168 ? -4.391 -11.742 -2.604 1 98.5 168 LEU A N 1
ATOM 1238 C CA . LEU A 1 168 ? -3.033 -12.008 -2.145 1 98.5 168 LEU A CA 1
ATOM 1239 C C . LEU A 1 168 ? -3.008 -13.172 -1.159 1 98.5 168 LEU A C 1
ATOM 1241 O O . LEU A 1 168 ? -3.801 -13.211 -0.215 1 98.5 168 LEU A O 1
ATOM 1245 N N . LEU A 1 169 ? -2.111 -14.102 -1.456 1 97.38 169 LEU A N 1
ATOM 1246 C CA . LEU A 1 169 ? -1.914 -15.258 -0.588 1 97.38 169 LEU A CA 1
ATOM 1247 C C . LEU A 1 169 ? -0.482 -15.305 -0.066 1 97.38 169 LEU A C 1
ATOM 1249 O O . LEU A 1 169 ? 0.465 -15.047 -0.812 1 97.38 169 LEU A O 1
ATOM 1253 N N . SER A 1 170 ? -0.353 -15.469 1.168 1 97.12 170 SER A N 1
ATOM 1254 C CA . SER A 1 170 ? 0.933 -15.727 1.808 1 97.12 170 SER A CA 1
ATOM 1255 C C . SER A 1 170 ? 0.868 -16.953 2.711 1 97.12 170 SER A C 1
ATOM 1257 O O . SER A 1 170 ? 0.306 -17.984 2.328 1 97.12 170 SER A O 1
ATOM 1259 N N . GLY A 1 171 ? 1.356 -16.906 3.896 1 93.62 171 GLY A N 1
ATOM 1260 C CA . GLY A 1 171 ? 1.376 -18.047 4.793 1 93.62 171 GLY A CA 1
ATOM 1261 C C . GLY A 1 171 ? 2.738 -18.703 4.887 1 93.62 171 GLY A C 1
ATOM 1262 O O . GLY A 1 171 ? 3.752 -18.109 4.523 1 93.62 171 GLY A O 1
ATOM 1263 N N . ARG A 1 172 ? 2.766 -19.922 5.387 1 92 172 ARG A N 1
ATOM 1264 C CA . ARG A 1 172 ? 4.023 -20.609 5.668 1 92 172 ARG A CA 1
ATOM 1265 C C . ARG A 1 172 ? 4.785 -20.906 4.379 1 92 172 ARG A C 1
ATOM 1267 O O . ARG A 1 172 ? 6.016 -20.938 4.371 1 92 172 ARG A O 1
ATOM 1274 N N . LYS A 1 173 ? 4.137 -21.031 3.307 1 94.31 173 LYS A N 1
ATOM 1275 C CA . LYS A 1 173 ? 4.746 -21.453 2.047 1 94.31 173 LYS A CA 1
ATOM 1276 C C . LYS A 1 173 ? 5.727 -20.391 1.535 1 94.31 173 LYS A C 1
ATOM 1278 O O . LYS A 1 173 ? 6.734 -20.734 0.907 1 94.31 173 LYS A O 1
ATOM 1283 N N . VAL A 1 174 ? 5.461 -19.156 1.834 1 97.12 174 VAL A N 1
ATOM 1284 C CA . VAL A 1 174 ? 6.297 -18.109 1.268 1 97.12 174 VAL A CA 1
ATOM 1285 C C . VAL A 1 174 ? 7.645 -18.062 1.984 1 97.12 174 VAL A C 1
ATOM 1287 O O . VAL A 1 174 ? 8.562 -17.359 1.562 1 97.12 174 VAL A O 1
ATOM 1290 N N . ARG A 1 175 ? 7.766 -18.859 3.006 1 96.12 175 ARG A N 1
ATOM 1291 C CA . ARG A 1 175 ? 9.016 -18.906 3.76 1 96.12 175 ARG A CA 1
ATOM 1292 C C . ARG A 1 175 ? 9.742 -20.219 3.547 1 96.12 175 ARG A C 1
ATOM 1294 O O . ARG A 1 175 ? 10.852 -20.406 4.055 1 96.12 175 ARG A O 1
ATOM 1301 N N . GLU A 1 176 ? 9.102 -21.125 2.834 1 97.06 176 GLU A N 1
ATOM 1302 C CA . GLU A 1 176 ? 9.742 -22.406 2.541 1 97.06 176 GLU A CA 1
ATOM 1303 C C . GLU A 1 176 ? 10.977 -22.219 1.66 1 97.06 176 GLU A C 1
ATOM 1305 O O . GLU A 1 176 ? 10.883 -21.656 0.57 1 97.06 176 GLU A O 1
ATOM 1310 N N . PRO A 1 177 ? 12.102 -22.734 2.133 1 97 177 PRO A N 1
ATOM 1311 C CA . PRO A 1 177 ? 13.367 -22.422 1.454 1 97 177 PRO A CA 1
ATOM 1312 C C . PRO A 1 177 ? 13.344 -22.812 -0.024 1 97 177 PRO A C 1
ATOM 1314 O O . PRO A 1 177 ? 13.828 -22.047 -0.868 1 97 177 PRO A O 1
ATOM 1317 N N . ARG A 1 178 ? 12.805 -23.906 -0.384 1 96.62 178 ARG A N 1
ATOM 1318 C CA . ARG A 1 178 ? 12.789 -24.359 -1.772 1 96.62 178 ARG A CA 1
ATOM 1319 C C . ARG A 1 178 ? 11.906 -23.469 -2.627 1 96.62 178 ARG A C 1
ATOM 1321 O O . ARG A 1 178 ? 12.211 -23.203 -3.793 1 96.62 178 ARG A O 1
ATOM 1328 N N . ILE A 1 179 ? 10.844 -23.016 -2.066 1 97.88 179 ILE A N 1
ATOM 1329 C CA . ILE A 1 179 ? 9.93 -22.141 -2.787 1 97.88 179 ILE A CA 1
ATOM 1330 C C . ILE A 1 179 ? 10.555 -20.75 -2.939 1 97.88 179 ILE A C 1
ATOM 1332 O O . ILE A 1 179 ? 10.523 -20.156 -4.023 1 97.88 179 ILE A O 1
ATOM 1336 N N . VAL A 1 180 ? 11.18 -20.25 -1.868 1 98.12 180 VAL A N 1
ATOM 1337 C CA . VAL A 1 180 ? 11.859 -18.969 -1.918 1 98.12 180 VAL A CA 1
ATOM 1338 C C . VAL A 1 180 ? 12.945 -18.984 -2.994 1 98.12 180 VAL A C 1
ATOM 1340 O O . VAL A 1 180 ? 13.055 -18.062 -3.797 1 98.12 180 VAL A O 1
ATOM 1343 N N . ALA A 1 181 ? 13.648 -20.062 -3.082 1 97.5 181 ALA A N 1
ATOM 1344 C CA . ALA A 1 181 ? 14.742 -20.188 -4.043 1 97.5 181 ALA A CA 1
ATOM 1345 C C . ALA A 1 181 ? 14.211 -20.188 -5.477 1 97.5 181 ALA A C 1
ATOM 1347 O O . ALA A 1 181 ? 14.906 -19.75 -6.402 1 97.5 181 ALA A O 1
ATOM 1348 N N . ALA A 1 182 ? 13.016 -20.594 -5.672 1 98 182 ALA A N 1
ATOM 1349 C CA . ALA A 1 182 ? 12.422 -20.688 -7.004 1 98 182 ALA A CA 1
ATOM 1350 C C . ALA A 1 182 ? 11.945 -19.328 -7.492 1 98 182 ALA A C 1
ATOM 1352 O O . ALA A 1 182 ? 11.789 -19.109 -8.695 1 98 182 ALA A O 1
ATOM 1353 N N . PHE A 1 183 ? 11.711 -18.375 -6.57 1 98.38 183 PHE A N 1
ATOM 1354 C CA . PHE A 1 183 ? 11.086 -17.125 -6.973 1 98.38 183 PHE A CA 1
ATOM 1355 C C . PHE A 1 183 ? 12.023 -15.945 -6.723 1 98.38 183 PHE A C 1
ATOM 1357 O O . PHE A 1 183 ? 11.891 -14.898 -7.355 1 98.38 183 PHE A O 1
ATOM 1364 N N . CYS A 1 184 ? 12.969 -16.141 -5.785 1 98.06 184 CYS A N 1
ATOM 1365 C CA . CYS A 1 184 ? 13.727 -15.008 -5.281 1 98.06 184 CYS A CA 1
ATOM 1366 C C . CYS A 1 184 ? 15.211 -15.164 -5.586 1 98.06 184 CYS A C 1
ATOM 1368 O O . CYS A 1 184 ? 15.703 -16.281 -5.711 1 98.06 184 CYS A O 1
ATOM 1370 N N . GLY A 1 185 ? 15.836 -14.023 -5.762 1 96.5 185 GLY A N 1
ATOM 1371 C CA . GLY A 1 185 ? 17.297 -13.961 -5.691 1 96.5 185 GLY A CA 1
ATOM 1372 C C . GLY A 1 185 ? 17.812 -13.711 -4.285 1 96.5 185 GLY A C 1
ATOM 1373 O O . GLY A 1 185 ? 17.016 -13.586 -3.342 1 96.5 185 GLY A O 1
ATOM 1374 N N . PRO A 1 186 ? 19.156 -13.609 -4.152 1 96.12 186 PRO A N 1
ATOM 1375 C CA . PRO A 1 186 ? 19.734 -13.352 -2.836 1 96.12 186 PRO A CA 1
ATOM 1376 C C . PRO A 1 186 ? 19.234 -12.062 -2.207 1 96.12 186 PRO A C 1
ATOM 1378 O O . PRO A 1 186 ? 19.172 -11.023 -2.875 1 96.12 186 PRO A O 1
ATOM 1381 N N . GLY A 1 187 ? 18.781 -12.133 -0.963 1 96 187 GLY A N 1
ATOM 1382 C CA . GLY A 1 187 ? 18.375 -10.953 -0.214 1 96 187 GLY A CA 1
ATOM 1383 C C . GLY A 1 187 ? 16.938 -10.547 -0.468 1 96 187 GLY A C 1
ATOM 1384 O O . GLY A 1 187 ? 16.453 -9.594 0.14 1 96 187 GLY A O 1
ATOM 1385 N N . GLU A 1 188 ? 16.297 -11.258 -1.334 1 98.38 188 GLU A N 1
ATOM 1386 C CA . GLU A 1 188 ? 14.914 -10.938 -1.647 1 98.38 188 GLU A CA 1
ATOM 1387 C C . GLU A 1 188 ? 13.953 -11.695 -0.73 1 98.38 188 GLU A C 1
ATOM 1389 O O . GLU A 1 188 ? 14.312 -12.727 -0.163 1 98.38 188 GLU A O 1
ATOM 1394 N N . THR A 1 189 ? 12.812 -11.078 -0.517 1 98.56 189 THR A N 1
ATOM 1395 C CA . THR A 1 189 ? 11.75 -11.672 0.278 1 98.56 189 THR A CA 1
ATOM 1396 C C . THR A 1 189 ? 10.523 -11.961 -0.588 1 98.56 189 THR A C 1
ATOM 1398 O O . THR A 1 189 ? 10.047 -11.086 -1.312 1 98.56 189 THR A O 1
ATOM 1401 N N . LEU A 1 190 ? 10.07 -13.195 -0.589 1 98.81 190 LEU A N 1
ATOM 1402 C CA . LEU A 1 190 ? 8.797 -13.523 -1.213 1 98.81 190 LEU A CA 1
ATOM 1403 C C . LEU A 1 190 ? 7.629 -13.078 -0.338 1 98.81 190 LEU A C 1
ATOM 1405 O O . LEU A 1 190 ? 7.391 -13.648 0.729 1 98.81 190 LEU A O 1
ATOM 1409 N N . VAL A 1 191 ? 6.941 -12.07 -0.772 1 98.81 191 VAL A N 1
ATOM 1410 C CA . VAL A 1 191 ? 5.816 -11.531 -0.018 1 98.81 191 VAL A CA 1
ATOM 1411 C C . VAL A 1 191 ? 4.621 -12.477 -0.121 1 98.81 191 VAL A C 1
ATOM 1413 O O . VAL A 1 191 ? 3.936 -12.727 0.872 1 98.81 191 VAL A O 1
ATOM 1416 N N . GLY A 1 192 ? 4.371 -12.898 -1.29 1 98.44 192 GLY A N 1
ATOM 1417 C CA . GLY A 1 192 ? 3.26 -13.789 -1.576 1 98.44 192 GLY A CA 1
ATOM 1418 C C . GLY A 1 192 ? 2.916 -13.859 -3.051 1 98.44 192 GLY A C 1
ATOM 1419 O O . GLY A 1 192 ? 3.75 -13.547 -3.904 1 98.44 192 GLY A O 1
ATOM 1420 N N . TRP A 1 193 ? 1.671 -14.391 -3.328 1 98.5 193 TRP A N 1
ATOM 1421 C CA . TRP A 1 193 ? 1.145 -14.5 -4.684 1 98.5 193 TRP A CA 1
ATOM 1422 C C . TRP A 1 193 ? -0.219 -13.828 -4.797 1 98.5 193 TRP A C 1
ATOM 1424 O O . TRP A 1 193 ? -1.079 -14.008 -3.932 1 98.5 193 TRP A O 1
ATOM 1434 N N . ILE A 1 194 ? -0.309 -13.102 -5.852 1 98.81 194 ILE A N 1
ATOM 1435 C CA . ILE A 1 194 ? -1.633 -12.617 -6.227 1 98.81 194 ILE A CA 1
ATOM 1436 C C . ILE A 1 194 ? -2.273 -13.578 -7.227 1 98.81 194 ILE A C 1
ATOM 1438 O O . ILE A 1 194 ? -1.816 -13.703 -8.367 1 98.81 194 ILE A O 1
ATOM 1442 N N . ALA A 1 195 ? -3.322 -14.273 -6.773 1 98.62 195 ALA A N 1
ATOM 1443 C CA . ALA A 1 195 ? -4.121 -15.094 -7.68 1 98.62 195 ALA A CA 1
ATOM 1444 C C . ALA A 1 195 ? -5.148 -14.25 -8.422 1 98.62 195 ALA A C 1
ATOM 1446 O O . ALA A 1 195 ? -5.895 -13.484 -7.805 1 98.62 195 ALA A O 1
ATOM 1447 N N . LEU A 1 196 ? -5.184 -14.359 -9.734 1 98.75 196 LEU A N 1
ATOM 1448 C CA . LEU A 1 196 ? -6.055 -13.523 -10.555 1 98.75 196 LEU A CA 1
ATOM 1449 C C . LEU A 1 196 ? -6.871 -14.367 -11.523 1 98.75 196 LEU A C 1
ATOM 1451 O O . LEU A 1 196 ? -6.363 -15.336 -12.086 1 98.75 196 LEU A O 1
ATOM 1455 N N . GLY A 1 197 ? -8.07 -13.953 -11.727 1 98.56 197 GLY A N 1
ATOM 1456 C CA . GLY A 1 197 ? -8.961 -14.562 -12.703 1 98.56 197 GLY A CA 1
ATOM 1457 C C . GLY A 1 197 ? -10.297 -13.859 -12.812 1 98.56 197 GLY A C 1
ATOM 1458 O O . GLY A 1 197 ? -10.461 -12.75 -12.297 1 98.56 197 GLY A O 1
ATOM 1459 N N . THR A 1 198 ? -11.164 -14.469 -13.578 1 98.25 198 THR A N 1
ATOM 1460 C CA . THR A 1 198 ? -12.539 -14.008 -13.672 1 98.25 198 THR A CA 1
ATOM 1461 C C . THR A 1 198 ? -13.398 -14.617 -12.562 1 98.25 198 THR A C 1
ATOM 1463 O O . THR A 1 198 ? -13.344 -15.828 -12.328 1 98.25 198 THR A O 1
ATOM 1466 N N . ALA A 1 199 ? -14.117 -13.742 -11.914 1 97.88 199 ALA A N 1
ATOM 1467 C CA . ALA A 1 199 ? -14.93 -14.195 -10.789 1 97.88 199 ALA A CA 1
ATOM 1468 C C . ALA A 1 199 ? -16.062 -15.109 -11.266 1 97.88 199 ALA A C 1
ATOM 1470 O O . ALA A 1 199 ? -16.734 -14.82 -12.258 1 97.88 199 ALA A O 1
ATOM 1471 N N . THR A 1 200 ? -16.281 -16.172 -10.523 1 96.81 200 THR A N 1
ATOM 1472 C CA . THR A 1 200 ? -17.375 -17.062 -10.828 1 96.81 200 THR A CA 1
ATOM 1473 C C . THR A 1 200 ? -18.641 -16.641 -10.078 1 96.81 200 THR A C 1
ATOM 1475 O O . THR A 1 200 ? -19.734 -17.172 -10.336 1 96.81 200 THR A O 1
ATOM 1478 N N . ARG A 1 201 ? -18.484 -15.711 -9.18 1 93.75 201 ARG A N 1
ATOM 1479 C CA . ARG A 1 201 ? -19.578 -15.133 -8.391 1 93.75 201 ARG A CA 1
ATOM 1480 C C . ARG A 1 201 ? -19.219 -13.727 -7.914 1 93.75 201 ARG A C 1
ATOM 1482 O O . ARG A 1 201 ? -18.047 -13.367 -7.859 1 93.75 201 ARG A O 1
ATOM 1489 N N . PRO A 1 202 ? -20.281 -13.039 -7.59 1 89.06 202 PRO A N 1
ATOM 1490 C CA . PRO A 1 202 ? -19.969 -11.766 -6.945 1 89.06 202 PRO A CA 1
ATOM 1491 C C . PRO A 1 202 ? -19.312 -11.938 -5.574 1 89.06 202 PRO A C 1
ATOM 1493 O O . PRO A 1 202 ? -19.5 -12.977 -4.934 1 89.06 202 PRO A O 1
ATOM 1496 N N . PRO A 1 203 ? -18.578 -10.906 -5.234 1 85.44 203 PRO A N 1
ATOM 1497 C CA . PRO A 1 203 ? -18.047 -10.984 -3.871 1 85.44 203 PRO A CA 1
ATOM 1498 C C . PRO A 1 203 ? -19.141 -11.008 -2.811 1 85.44 203 PRO A C 1
ATOM 1500 O O . PRO A 1 203 ? -20.203 -10.391 -2.994 1 85.44 203 PRO A O 1
ATOM 1503 N N . GLY A 1 204 ? -18.891 -11.812 -1.843 1 81.19 204 GLY A N 1
ATOM 1504 C CA . GLY A 1 204 ? -19.812 -11.797 -0.713 1 81.19 204 GLY A CA 1
ATOM 1505 C C . GLY A 1 204 ? -19.797 -10.492 0.054 1 81.19 204 GLY A C 1
ATOM 1506 O O . GLY A 1 204 ? -19.203 -9.508 -0.397 1 81.19 204 GLY A O 1
ATOM 1507 N N . PRO A 1 205 ? -20.578 -10.547 1.177 1 78.81 205 PRO A N 1
ATOM 1508 C CA . PRO A 1 205 ? -20.547 -9.344 2.012 1 78.81 205 PRO A CA 1
ATOM 1509 C C . PRO A 1 205 ? -19.141 -8.961 2.451 1 78.81 205 PRO A C 1
ATOM 1511 O O . PRO A 1 205 ? -18.312 -9.844 2.713 1 78.81 205 PRO A O 1
ATOM 1514 N N . ARG A 1 206 ? -18.922 -7.695 2.404 1 80.25 206 ARG A N 1
ATOM 1515 C CA . ARG A 1 206 ? -17.609 -7.215 2.852 1 80.25 206 ARG A CA 1
ATOM 1516 C C . ARG A 1 206 ? -17.359 -7.59 4.309 1 80.25 206 ARG A C 1
ATOM 1518 O O . ARG A 1 206 ? -18.266 -7.477 5.148 1 80.25 206 ARG A O 1
ATOM 1525 N N . PRO A 1 207 ? -16.172 -8.086 4.5 1 75 207 PRO A N 1
ATOM 1526 C CA . PRO A 1 207 ? -15.852 -8.328 5.91 1 75 207 PRO A CA 1
ATOM 1527 C C . PRO A 1 207 ? -15.984 -7.066 6.762 1 75 207 PRO A C 1
ATOM 1529 O O . PRO A 1 207 ? -15.898 -5.953 6.242 1 75 207 PRO A O 1
ATOM 1532 N N . ALA A 1 208 ? -16.312 -7.254 7.941 1 70.88 208 ALA A N 1
ATOM 1533 C CA . ALA A 1 208 ? -16.484 -6.133 8.859 1 70.88 208 ALA A CA 1
ATOM 1534 C C . ALA A 1 208 ? -15.203 -5.297 8.938 1 70.88 208 ALA A C 1
ATOM 1536 O O . ALA A 1 208 ? -14.133 -5.809 9.281 1 70.88 208 ALA A O 1
ATOM 1537 N N . ARG A 1 209 ? -15.219 -4.238 8.328 1 74.31 209 ARG A N 1
ATOM 1538 C CA . ARG A 1 209 ? -14.164 -3.242 8.5 1 74.31 209 ARG A CA 1
ATOM 1539 C C . ARG A 1 209 ? -14.633 -2.098 9.391 1 74.31 209 ARG A C 1
ATOM 1541 O O . ARG A 1 209 ? -15.836 -1.839 9.5 1 74.31 209 ARG A O 1
ATOM 1548 N N . PRO A 1 210 ? -13.609 -1.567 10.141 1 81.31 210 PRO A N 1
ATOM 1549 C CA . PRO A 1 210 ? -14.008 -0.417 10.953 1 81.31 210 PRO A CA 1
ATOM 1550 C C . PRO A 1 210 ? -14.625 0.708 10.133 1 81.31 210 PRO A C 1
ATOM 1552 O O . PRO A 1 210 ? -14.359 0.816 8.93 1 81.31 210 PRO A O 1
ATOM 1555 N N . ASN A 1 211 ? -15.453 1.372 10.844 1 84.06 211 ASN A N 1
ATOM 1556 C CA . ASN A 1 211 ? -15.938 2.607 10.242 1 84.06 211 ASN A CA 1
ATOM 1557 C C . ASN A 1 211 ? -14.812 3.625 10.062 1 84.06 211 ASN A C 1
ATOM 1559 O O . ASN A 1 211 ? -13.836 3.613 10.812 1 84.06 211 ASN A O 1
ATOM 1563 N N . ALA A 1 212 ? -15 4.383 9.047 1 84.44 212 ALA A N 1
ATOM 1564 C CA . ALA A 1 212 ? -13.984 5.383 8.742 1 84.44 212 ALA A CA 1
ATOM 1565 C C . ALA A 1 212 ? -13.664 6.23 9.969 1 84.44 212 ALA A C 1
ATOM 1567 O O . ALA A 1 212 ? -12.5 6.586 10.195 1 84.44 212 ALA A O 1
ATOM 1568 N N . ASP A 1 213 ? -14.609 6.492 10.773 1 87.81 213 ASP A N 1
ATOM 1569 C CA . ASP A 1 213 ? -14.438 7.387 11.914 1 87.81 213 ASP A CA 1
ATOM 1570 C C . ASP A 1 213 ? -13.633 6.711 13.016 1 87.81 213 ASP A C 1
ATOM 1572 O O . ASP A 1 213 ? -13.141 7.375 13.938 1 87.81 213 ASP A O 1
ATOM 1576 N N . THR A 1 214 ? -13.469 5.387 12.883 1 91.38 214 THR A N 1
ATOM 1577 C CA . THR A 1 214 ? -12.703 4.672 13.891 1 91.38 214 THR A CA 1
ATOM 1578 C C . THR A 1 214 ? -11.211 4.699 13.562 1 91.38 214 THR A C 1
ATOM 1580 O O . THR A 1 214 ? -10.375 4.457 14.438 1 91.38 214 THR A O 1
ATOM 1583 N N . VAL A 1 215 ? -10.945 5.016 12.312 1 96.69 215 VAL A N 1
ATOM 1584 C CA . VAL A 1 215 ? -9.539 4.938 11.922 1 96.69 215 VAL A CA 1
ATOM 1585 C C . VAL A 1 215 ? -9.016 6.336 11.578 1 96.69 215 VAL A C 1
ATOM 1587 O O . VAL A 1 215 ? -7.824 6.512 11.32 1 96.69 215 VAL A O 1
ATOM 1590 N N . LEU A 1 216 ? -9.883 7.34 11.617 1 98.06 216 LEU A N 1
ATOM 1591 C CA . LEU A 1 216 ? -9.539 8.734 11.367 1 98.06 216 LEU A CA 1
ATOM 1592 C C . LEU A 1 216 ? -10.055 9.633 12.484 1 98.06 216 LEU A C 1
ATOM 1594 O O . LEU A 1 216 ? -11.242 9.594 12.812 1 98.06 216 LEU A O 1
ATOM 1598 N N . ASP A 1 217 ? -9.195 10.406 13.031 1 97.56 217 ASP A N 1
ATOM 1599 C CA . ASP A 1 217 ? -9.602 11.414 14 1 97.56 217 ASP A CA 1
ATOM 1600 C C . ASP A 1 217 ? -8.898 12.75 13.734 1 97.56 217 ASP A C 1
ATOM 1602 O O . ASP A 1 217 ? -7.973 12.812 12.93 1 97.56 217 ASP A O 1
ATOM 1606 N N . ASP A 1 218 ? -9.43 13.805 14.312 1 97.81 218 ASP A N 1
ATOM 1607 C CA . ASP A 1 218 ? -8.742 15.086 14.289 1 97.81 218 ASP A CA 1
ATOM 1608 C C . ASP A 1 218 ? -7.598 15.117 15.297 1 97.81 218 ASP A C 1
ATOM 1610 O O . ASP A 1 218 ? -7.766 14.688 16.438 1 97.81 218 ASP A O 1
ATOM 1614 N N . TRP A 1 219 ? -6.473 15.555 14.828 1 98.12 219 TRP A N 1
ATOM 1615 C CA . TRP A 1 219 ? -5.348 15.688 15.75 1 98.12 219 TRP A CA 1
ATOM 1616 C C . TRP A 1 219 ? -5.586 16.812 16.75 1 98.12 219 TRP A C 1
ATOM 1618 O O . TRP A 1 219 ? -5.988 17.922 16.359 1 98.12 219 TRP A O 1
ATOM 1628 N N . VAL A 1 220 ? -5.367 16.5 17.922 1 93.56 220 VAL A N 1
ATOM 1629 C CA . VAL A 1 220 ? -5.438 17.484 19.016 1 93.56 220 VAL A CA 1
ATOM 1630 C C . VAL A 1 220 ? -4.051 17.672 19.625 1 93.56 220 VAL A C 1
ATOM 1632 O O . VAL A 1 220 ? -3.451 16.719 20.125 1 93.56 220 VAL A O 1
ATOM 1635 N N . PRO A 1 221 ? -3.537 18.906 19.453 1 90.44 221 PRO A N 1
ATOM 1636 C CA . PRO A 1 221 ? -2.219 19.141 20.047 1 90.44 221 PRO A CA 1
ATOM 1637 C C . PRO A 1 221 ? -2.182 18.844 21.547 1 90.44 221 PRO A C 1
ATOM 1639 O O . PRO A 1 221 ? -3.158 19.094 22.25 1 90.44 221 PRO A O 1
ATOM 1642 N N . PRO A 1 222 ? -1.059 18.203 21.922 1 84.81 222 PRO A N 1
ATOM 1643 C CA . PRO A 1 222 ? -0.95 17.969 23.359 1 84.81 222 PRO A CA 1
ATOM 1644 C C . PRO A 1 222 ? -0.939 19.25 24.188 1 84.81 222 PRO A C 1
ATOM 1646 O O . PRO A 1 222 ? -0.482 20.297 23.703 1 84.81 222 PRO A O 1
ATOM 1649 N N . ALA A 1 223 ? -1.676 19.266 25.312 1 76.12 223 ALA A N 1
ATOM 1650 C CA . ALA A 1 223 ? -1.719 20.422 26.219 1 76.12 223 ALA A CA 1
ATOM 1651 C C . ALA A 1 223 ? -0.312 20.844 26.625 1 76.12 223 ALA A C 1
ATOM 1653 O O . ALA A 1 223 ? 0.57 20 26.812 1 76.12 223 ALA A O 1
ATOM 1654 N N . ALA A 1 224 ? -0.067 22.219 26.5 1 61.81 224 ALA A N 1
ATOM 1655 C CA . ALA A 1 224 ? 1.205 22.781 26.938 1 61.81 224 ALA A CA 1
ATOM 1656 C C . ALA A 1 224 ? 1.495 22.422 28.391 1 61.81 224 ALA A C 1
ATOM 1658 O O . ALA A 1 224 ? 0.574 22.297 29.203 1 61.81 224 ALA A O 1
ATOM 1659 N N . MET B 1 1 ? 73.375 1.146 -38.188 1 35.53 1 MET B N 1
ATOM 1660 C CA . MET B 1 1 ? 72.312 1.683 -38.969 1 35.53 1 MET B CA 1
ATOM 1661 C C . MET B 1 1 ? 71 1.648 -38.188 1 35.53 1 MET B C 1
ATOM 1663 O O . MET B 1 1 ? 70.625 0.639 -37.562 1 35.53 1 MET B O 1
ATOM 1667 N N . PRO B 1 2 ? 70.438 2.801 -37.812 1 43.88 2 PRO B N 1
ATOM 1668 C CA . PRO B 1 2 ? 69.375 2.91 -36.844 1 43.88 2 PRO B CA 1
ATOM 1669 C C . PRO B 1 2 ? 68.062 2.285 -37.312 1 43.88 2 PRO B C 1
ATOM 1671 O O . PRO B 1 2 ? 67.812 2.23 -38.531 1 43.88 2 PRO B O 1
ATOM 1674 N N . PRO B 1 3 ? 67.562 1.28 -36.562 1 42.78 3 PRO B N 1
ATOM 1675 C CA . PRO B 1 3 ? 66.375 0.547 -37.094 1 42.78 3 PRO B CA 1
ATOM 1676 C C . PRO B 1 3 ? 65.25 1.467 -37.469 1 42.78 3 PRO B C 1
ATOM 1678 O O . PRO B 1 3 ? 65.062 2.539 -36.906 1 42.78 3 PRO B O 1
ATOM 1681 N N . THR B 1 4 ? 64.875 1.531 -38.781 1 39.91 4 THR B N 1
ATOM 1682 C CA . THR B 1 4 ? 63.812 2.322 -39.406 1 39.91 4 THR B CA 1
ATOM 1683 C C . THR B 1 4 ? 62.469 2.023 -38.781 1 39.91 4 THR B C 1
ATOM 1685 O O . THR B 1 4 ? 62.031 0.874 -38.75 1 39.91 4 THR B O 1
ATOM 1688 N N . THR B 1 5 ? 62.031 2.797 -37.844 1 36.84 5 THR B N 1
ATOM 1689 C CA . THR B 1 5 ? 60.75 2.701 -37.156 1 36.84 5 THR B CA 1
ATOM 1690 C C . THR B 1 5 ? 59.594 2.711 -38.125 1 36.84 5 THR B C 1
ATOM 1692 O O . THR B 1 5 ? 59.375 3.689 -38.875 1 36.84 5 THR B O 1
ATOM 1695 N N . ALA B 1 6 ? 59.219 1.596 -38.688 1 35.66 6 ALA B N 1
ATOM 1696 C CA . ALA B 1 6 ? 58.094 1.543 -39.656 1 35.66 6 ALA B CA 1
ATOM 1697 C C . ALA B 1 6 ? 56.875 2.25 -39.094 1 35.66 6 ALA B C 1
ATOM 1699 O O . ALA B 1 6 ? 56.406 1.915 -38 1 35.66 6 ALA B O 1
ATOM 1700 N N . ALA B 1 7 ? 56.562 3.443 -39.531 1 37.75 7 ALA B N 1
ATOM 1701 C CA . ALA B 1 7 ? 55.438 4.293 -39.219 1 37.75 7 ALA B CA 1
ATOM 1702 C C . ALA B 1 7 ? 54.125 3.539 -39.406 1 37.75 7 ALA B C 1
ATOM 1704 O O . ALA B 1 7 ? 53.906 2.912 -40.438 1 37.75 7 ALA B O 1
ATOM 1705 N N . PHE B 1 8 ? 53.438 3.139 -38.312 1 35.25 8 PHE B N 1
ATOM 1706 C CA . PHE B 1 8 ? 52.156 2.455 -38.375 1 35.25 8 PHE B CA 1
ATOM 1707 C C . PHE B 1 8 ? 51.156 3.229 -39.219 1 35.25 8 PHE B C 1
ATOM 1709 O O . PHE B 1 8 ? 51.156 4.461 -39.219 1 35.25 8 PHE B O 1
ATOM 1716 N N . PRO B 1 9 ? 50.656 2.678 -40.375 1 44.69 9 PRO B N 1
ATOM 1717 C CA . PRO B 1 9 ? 49.719 3.449 -41.219 1 44.69 9 PRO B CA 1
ATOM 1718 C C . PRO B 1 9 ? 48.562 4.07 -40.438 1 44.69 9 PRO B C 1
ATOM 1720 O O . PRO B 1 9 ? 48.188 3.562 -39.375 1 44.69 9 PRO B O 1
ATOM 1723 N N . PRO B 1 10 ? 48.25 5.316 -40.688 1 43.22 10 PRO B N 1
ATOM 1724 C CA . PRO B 1 10 ? 47.188 5.996 -39.938 1 43.22 10 PRO B CA 1
ATOM 1725 C C . PRO B 1 10 ? 45.875 5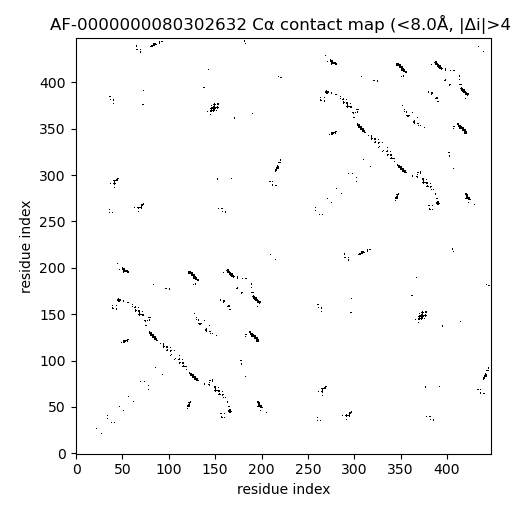.227 -39.969 1 43.22 10 PRO B C 1
ATOM 1727 O O . PRO B 1 10 ? 45.625 4.445 -40.906 1 43.22 10 PRO B O 1
ATOM 1730 N N . PRO B 1 11 ? 45.219 5.086 -38.812 1 42.09 11 PRO B N 1
ATOM 1731 C CA . PRO B 1 11 ? 43.969 4.336 -38.781 1 42.09 11 PRO B CA 1
ATOM 1732 C C . PRO B 1 11 ? 42.969 4.812 -39.844 1 42.09 11 PRO B C 1
ATOM 1734 O O . PRO B 1 11 ? 43.031 5.961 -40.281 1 42.09 11 PRO B O 1
ATOM 1737 N N . PRO B 1 12 ? 42.281 3.922 -40.531 1 44.28 12 PRO B N 1
ATOM 1738 C CA . PRO B 1 12 ? 41.344 4.324 -41.562 1 44.28 12 PRO B CA 1
ATOM 1739 C C . PRO B 1 12 ? 40.344 5.363 -41.094 1 44.28 12 PRO B C 1
ATOM 1741 O O . PRO B 1 12 ? 40.094 5.465 -39.875 1 44.28 12 PRO B O 1
ATOM 1744 N N . ALA B 1 13 ? 39.969 6.355 -41.906 1 43.66 13 ALA B N 1
ATOM 1745 C CA . ALA B 1 13 ? 39.031 7.445 -41.656 1 43.66 13 ALA B CA 1
ATOM 1746 C C . ALA B 1 13 ? 37.688 6.902 -41.219 1 43.66 13 ALA B C 1
ATOM 1748 O O . ALA B 1 13 ? 37.281 5.805 -41.594 1 43.66 13 ALA B O 1
ATOM 1749 N N . ASP B 1 14 ? 37.188 7.375 -40.094 1 39.66 14 ASP B N 1
ATOM 1750 C CA . ASP B 1 14 ? 35.844 7.039 -39.562 1 39.66 14 ASP B CA 1
ATOM 1751 C C . ASP B 1 14 ? 34.781 7.125 -40.656 1 39.66 14 ASP B C 1
ATOM 1753 O O . ASP B 1 14 ? 34.781 8.062 -41.438 1 39.66 14 ASP B O 1
ATOM 1757 N N . PRO B 1 15 ? 34.156 6.039 -41.062 1 43.28 15 PRO B N 1
ATOM 1758 C CA . PRO B 1 15 ? 33.156 6.242 -42.094 1 43.28 15 PRO B CA 1
ATOM 1759 C C . PRO B 1 15 ? 32.188 7.375 -41.75 1 43.28 15 PRO B C 1
ATOM 1761 O O . PRO B 1 15 ? 32 7.719 -40.594 1 43.28 15 PRO B O 1
ATOM 1764 N N . PRO B 1 16 ? 31.781 8.211 -42.75 1 40.81 16 PRO B N 1
ATOM 1765 C CA . PRO B 1 16 ? 30.891 9.352 -42.531 1 40.81 16 PRO B CA 1
ATOM 1766 C C . PRO B 1 16 ? 29.672 8.977 -41.688 1 40.81 16 PRO B C 1
ATOM 1768 O O . PRO B 1 16 ? 29.234 7.82 -41.719 1 40.81 16 PRO B O 1
ATOM 1771 N N . GLU B 1 17 ? 29.359 9.742 -40.688 1 41.03 17 GLU B N 1
ATOM 1772 C CA . GLU B 1 17 ? 28.188 9.672 -39.812 1 41.03 17 GLU B CA 1
ATOM 1773 C C . GLU B 1 17 ? 26.906 9.5 -40.625 1 41.03 17 GLU B C 1
ATOM 1775 O O . GLU B 1 17 ? 26.562 10.359 -41.438 1 41.03 17 GLU B O 1
ATOM 1780 N N . ARG B 1 18 ? 26.516 8.336 -41 1 37.88 18 ARG B N 1
ATOM 1781 C CA . ARG B 1 18 ? 25.203 8.234 -41.625 1 37.88 18 ARG B CA 1
ATOM 1782 C C . ARG B 1 18 ? 24.172 9.062 -40.875 1 37.88 18 ARG B C 1
ATOM 1784 O O . ARG B 1 18 ? 24.062 8.977 -39.625 1 37.88 18 ARG B O 1
ATOM 1791 N N . ARG B 1 19 ? 23.766 10.203 -41.281 1 36.06 19 ARG B N 1
ATOM 1792 C CA . ARG B 1 19 ? 22.609 10.945 -40.75 1 36.06 19 ARG B CA 1
ATOM 1793 C C . ARG B 1 19 ? 21.469 10.008 -40.438 1 36.06 19 ARG B C 1
ATOM 1795 O O . ARG B 1 19 ? 20.922 9.336 -41.312 1 36.06 19 ARG B O 1
ATOM 1802 N N . ALA B 1 20 ? 21.391 9.578 -39.156 1 39.38 20 ALA B N 1
ATOM 1803 C CA . ALA B 1 20 ? 20.219 8.836 -38.719 1 39.38 20 ALA B CA 1
ATOM 1804 C C . ALA B 1 20 ? 18.953 9.43 -39.344 1 39.38 20 ALA B C 1
ATOM 1806 O O . ALA B 1 20 ? 18.734 10.641 -39.281 1 39.38 20 ALA B O 1
ATOM 1807 N N . GLU B 1 21 ? 18.406 8.836 -40.344 1 42.03 21 GLU B N 1
ATOM 1808 C CA . GLU B 1 21 ? 17.094 9.227 -40.844 1 42.03 21 GLU B CA 1
ATOM 1809 C C . GLU B 1 21 ? 16.156 9.625 -39.719 1 42.03 21 GLU B C 1
ATOM 1811 O O . GLU B 1 21 ? 16.156 9.008 -38.656 1 42.03 21 GLU B O 1
ATOM 1816 N N . PRO B 1 22 ? 15.656 10.844 -39.719 1 41.62 22 PRO B N 1
ATOM 1817 C CA . PRO B 1 22 ? 14.695 11.172 -38.656 1 41.62 22 PRO B CA 1
ATOM 1818 C C . PRO B 1 22 ? 13.711 10.039 -38.375 1 41.62 22 PRO B C 1
ATOM 1820 O O . PRO B 1 22 ? 13.383 9.273 -39.281 1 41.62 22 PRO B O 1
ATOM 1823 N N . ALA B 1 23 ? 13.719 9.562 -37.125 1 40.75 23 ALA B N 1
ATOM 1824 C CA . ALA B 1 23 ? 12.75 8.547 -36.719 1 40.75 23 ALA B CA 1
ATOM 1825 C C . ALA B 1 23 ? 11.383 8.828 -37.344 1 40.75 23 ALA B C 1
ATOM 1827 O O . ALA B 1 23 ? 10.992 9.984 -37.531 1 40.75 23 ALA B O 1
ATOM 1828 N N . ASP B 1 24 ? 10.984 7.984 -38.25 1 40.94 24 ASP B N 1
ATOM 1829 C CA . ASP B 1 24 ? 9.672 8.055 -38.875 1 40.94 24 ASP B CA 1
ATOM 1830 C C . ASP B 1 24 ? 8.609 8.492 -37.875 1 40.94 24 ASP B C 1
ATOM 1832 O O . ASP B 1 24 ? 8.539 7.961 -36.781 1 40.94 24 ASP B O 1
ATOM 1836 N N . PRO B 1 25 ? 8.094 9.719 -37.875 1 40.94 25 PRO B N 1
ATOM 1837 C CA . PRO B 1 25 ? 7.008 10.141 -37 1 40.94 25 PRO B CA 1
ATOM 1838 C C . PRO B 1 25 ? 5.98 9.047 -36.75 1 40.94 25 PRO B C 1
ATOM 1840 O O . PRO B 1 25 ? 5.219 9.109 -35.781 1 40.94 25 PRO B O 1
ATOM 1843 N N . ALA B 1 26 ? 5.738 8.219 -37.719 1 42.62 26 ALA B N 1
ATOM 1844 C CA . ALA B 1 26 ? 4.711 7.195 -37.562 1 42.62 26 ALA B CA 1
ATOM 1845 C C . ALA B 1 26 ? 5.016 6.27 -36.406 1 42.62 26 ALA B C 1
ATOM 1847 O O . ALA B 1 26 ? 4.152 5.504 -35.969 1 42.62 26 ALA B O 1
ATOM 1848 N N . ARG B 1 27 ? 6.297 5.992 -36.156 1 39.31 27 ARG B N 1
ATOM 1849 C CA . ARG B 1 27 ? 6.57 5.055 -35.062 1 39.31 27 ARG B CA 1
ATOM 1850 C C . ARG B 1 27 ? 6.418 5.73 -33.719 1 39.31 27 ARG B C 1
ATOM 1852 O O . ARG B 1 27 ? 7.121 5.391 -32.75 1 39.31 27 ARG B O 1
ATOM 1859 N N . ARG B 1 28 ? 6.352 7.023 -33.594 1 37.28 28 ARG B N 1
ATOM 1860 C CA . ARG B 1 28 ? 5.973 7.441 -32.25 1 37.28 28 ARG B CA 1
ATOM 1861 C C . ARG B 1 28 ? 4.801 6.609 -31.719 1 37.28 28 ARG B C 1
ATOM 1863 O O . ARG B 1 28 ? 3.648 6.859 -32.094 1 37.28 28 ARG B O 1
ATOM 1870 N N . ALA B 1 29 ? 4.855 5.32 -31.672 1 43.31 29 ALA B N 1
ATOM 1871 C CA . ALA B 1 29 ? 3.828 4.461 -31.078 1 43.31 29 ALA B CA 1
ATOM 1872 C C . ALA B 1 29 ? 3.143 5.148 -29.906 1 43.31 29 ALA B C 1
ATOM 1874 O O . ALA B 1 29 ? 3.807 5.613 -28.984 1 43.31 29 ALA B O 1
ATOM 1875 N N . THR B 1 30 ? 2.195 5.973 -30.031 1 50.31 30 THR B N 1
ATOM 1876 C CA . THR B 1 30 ? 1.338 6.668 -29.078 1 50.31 30 THR B CA 1
ATOM 1877 C C . THR B 1 30 ? 1.188 5.863 -27.797 1 50.31 30 THR B C 1
ATOM 1879 O O . THR B 1 30 ? 0.896 4.664 -27.828 1 50.31 30 THR B O 1
ATOM 1882 N N . ALA B 1 31 ? 1.93 6.25 -26.781 1 61.22 31 ALA B N 1
ATOM 1883 C CA . ALA B 1 31 ? 1.68 5.613 -25.5 1 61.22 31 ALA B CA 1
ATOM 1884 C C . ALA B 1 31 ? 0.209 5.234 -25.344 1 61.22 31 ALA B C 1
ATOM 1886 O O . ALA B 1 31 ? -0.677 5.988 -25.75 1 61.22 31 ALA B O 1
ATOM 1887 N N . PRO B 1 32 ? -0.001 3.889 -25.141 1 74.12 32 PRO B N 1
ATOM 1888 C CA . PRO B 1 32 ? -1.407 3.502 -25 1 74.12 32 PRO B CA 1
ATOM 1889 C C . PRO B 1 32 ? -2.186 4.434 -24.078 1 74.12 32 PRO B C 1
ATOM 1891 O O . PRO B 1 32 ? -1.627 4.949 -23.109 1 74.12 32 PRO B O 1
ATOM 1894 N N . GLU B 1 33 ? -3.234 4.844 -24.562 1 88.62 33 GLU B N 1
ATOM 1895 C CA . GLU B 1 33 ? -4.125 5.656 -23.734 1 88.62 33 GLU B CA 1
ATOM 1896 C C . GLU B 1 33 ? -4.52 4.922 -22.453 1 88.62 33 GLU B C 1
ATOM 1898 O O . GLU B 1 33 ? -4.859 3.738 -22.5 1 88.62 33 GLU B O 1
ATOM 1903 N N . VAL B 1 34 ? -4.453 5.598 -21.344 1 92.25 34 VAL B N 1
ATOM 1904 C CA . VAL B 1 34 ? -4.824 5.012 -20.062 1 92.25 34 VAL B CA 1
ATOM 1905 C C . VAL B 1 34 ? -6.316 4.703 -20.031 1 92.25 34 VAL B C 1
ATOM 1907 O O . VAL B 1 34 ? -7.141 5.59 -20.281 1 92.25 34 VAL B O 1
ATOM 1910 N N . PRO B 1 35 ? -6.648 3.463 -19.75 1 93.25 35 PRO B N 1
ATOM 1911 C CA . PRO B 1 35 ? -8.078 3.186 -19.594 1 93.25 35 PRO B CA 1
ATOM 1912 C C . PRO B 1 35 ? -8.742 4.082 -18.547 1 93.25 35 PRO B C 1
ATOM 1914 O O . PRO B 1 35 ? -8.148 4.359 -17.5 1 93.25 35 PRO B O 1
ATOM 1917 N N . PRO B 1 36 ? -9.953 4.562 -18.812 1 92.25 36 PRO B N 1
ATOM 1918 C CA . PRO B 1 36 ? -10.625 5.484 -17.891 1 92.25 36 PRO B CA 1
ATOM 1919 C C . PRO B 1 36 ? -10.703 4.941 -16.469 1 92.25 36 PRO B C 1
ATOM 1921 O O . PRO B 1 36 ? -10.523 5.691 -15.508 1 92.25 36 PRO B O 1
ATOM 1924 N N . ALA B 1 37 ? -10.852 3.668 -16.359 1 91.88 37 ALA B N 1
ATOM 1925 C CA . ALA B 1 37 ? -11.016 3.039 -15.047 1 91.88 37 ALA B CA 1
ATOM 1926 C C . ALA B 1 37 ? -9.711 3.088 -14.25 1 91.88 37 ALA B C 1
ATOM 1928 O O . ALA B 1 37 ? -9.711 2.889 -13.039 1 91.88 37 ALA B O 1
ATOM 1929 N N . LEU B 1 38 ? -8.594 3.387 -14.891 1 96.25 38 LEU B N 1
ATOM 1930 C CA . LEU B 1 38 ? -7.285 3.316 -14.258 1 96.25 38 LEU B CA 1
ATOM 1931 C C . LEU B 1 38 ? -6.695 4.711 -14.07 1 96.25 38 LEU B C 1
ATOM 1933 O O . LEU B 1 38 ? -5.578 4.855 -13.57 1 96.25 38 LEU B O 1
ATOM 1937 N N . GLN B 1 39 ? -7.441 5.68 -14.414 1 93.31 39 GLN B N 1
ATOM 1938 C CA . GLN B 1 39 ? -6.902 7.035 -14.461 1 93.31 39 GLN B CA 1
ATOM 1939 C C . GLN B 1 39 ? -6.32 7.441 -13.109 1 93.31 39 GLN B C 1
ATOM 1941 O O . GLN B 1 39 ? -5.16 7.855 -13.023 1 93.31 39 GLN B O 1
ATOM 1946 N N . ALA B 1 40 ? -7.055 7.254 -12.039 1 93.38 40 ALA B N 1
ATOM 1947 C CA . ALA B 1 40 ? -6.613 7.688 -10.711 1 93.38 40 ALA B CA 1
ATOM 1948 C C . ALA B 1 40 ? -5.41 6.875 -10.242 1 93.38 40 ALA B C 1
ATOM 1950 O O . ALA B 1 40 ? -4.527 7.398 -9.562 1 93.38 40 ALA B O 1
ATOM 1951 N N . LEU B 1 41 ? -5.328 5.652 -10.664 1 96.62 41 LEU B N 1
ATOM 1952 C CA . LEU B 1 41 ? -4.297 4.734 -10.195 1 96.62 41 LEU B CA 1
ATOM 1953 C C . LEU B 1 41 ? -2.99 4.945 -10.945 1 96.62 41 LEU B C 1
ATOM 1955 O O . LEU B 1 41 ? -1.909 4.875 -10.359 1 96.62 41 LEU B O 1
ATOM 1959 N N . VAL B 1 42 ? -3.09 5.27 -12.195 1 94.94 42 VAL B N 1
ATOM 1960 C CA . VAL B 1 42 ? -1.905 5.289 -13.047 1 94.94 42 VAL B CA 1
ATOM 1961 C C . VAL B 1 42 ? -1.327 6.703 -13.102 1 94.94 42 VAL B C 1
ATOM 1963 O O . VAL B 1 42 ? -0.114 6.879 -13.234 1 94.94 42 VAL B O 1
ATOM 1966 N N . THR B 1 43 ? -2.154 7.723 -12.883 1 94.44 43 THR B N 1
ATOM 1967 C CA . THR B 1 43 ? -1.685 9.086 -13.102 1 94.44 43 THR B CA 1
ATOM 1968 C C . THR B 1 43 ? -1.356 9.773 -11.781 1 94.44 43 THR B C 1
ATOM 1970 O O . THR B 1 43 ? -0.848 10.891 -11.766 1 94.44 43 THR B O 1
ATOM 1973 N N . ARG B 1 44 ? -1.588 9.094 -10.672 1 94.5 44 ARG B N 1
ATOM 1974 C CA . ARG B 1 44 ? -1.25 9.688 -9.383 1 94.5 44 ARG B CA 1
ATOM 1975 C C . ARG B 1 44 ? 0.245 9.977 -9.289 1 94.5 44 ARG B C 1
ATOM 1977 O O . ARG B 1 44 ? 1.068 9.117 -9.609 1 94.5 44 ARG B O 1
ATOM 1984 N N . GLN B 1 45 ? 0.525 11.172 -8.82 1 95 45 GLN B N 1
ATOM 1985 C CA . GLN B 1 45 ? 1.896 11.617 -8.594 1 95 45 GLN B CA 1
ATOM 1986 C C . GLN B 1 45 ? 1.972 12.586 -7.418 1 95 45 GLN B C 1
ATOM 1988 O O . GLN B 1 45 ? 1.069 13.398 -7.223 1 95 45 GLN B O 1
ATOM 1993 N N . SER B 1 46 ? 3.078 12.469 -6.73 1 96.69 46 SER B N 1
ATOM 1994 C CA . SER B 1 46 ? 3.252 13.391 -5.609 1 96.69 46 SER B CA 1
ATOM 1995 C C . SER B 1 46 ? 3.512 14.812 -6.102 1 96.69 46 SER B C 1
ATOM 1997 O O . SER B 1 46 ? 4.238 15.016 -7.078 1 96.69 46 SER B O 1
ATOM 1999 N N . LEU B 1 47 ? 2.93 15.703 -5.512 1 96.12 47 LEU B N 1
ATOM 2000 C CA . LEU B 1 47 ? 3.18 17.109 -5.754 1 96.12 47 LEU B CA 1
ATOM 2001 C C . LEU B 1 47 ? 3.76 17.781 -4.512 1 96.12 47 LEU B C 1
ATOM 2003 O O . LEU B 1 47 ? 3.236 17.609 -3.408 1 96.12 47 LEU B O 1
ATOM 2007 N N . GLY B 1 48 ? 4.777 18.547 -4.746 1 94.75 48 GLY B N 1
ATOM 2008 C CA . GLY B 1 48 ? 5.418 19.234 -3.643 1 94.75 48 GLY B CA 1
ATOM 2009 C C . GLY B 1 48 ? 4.469 20.141 -2.873 1 94.75 48 GLY B C 1
ATOM 2010 O O . GLY B 1 48 ? 3.582 20.766 -3.461 1 94.75 48 GLY B O 1
ATOM 2011 N N . ILE B 1 49 ? 4.734 20.281 -1.596 1 94.94 49 ILE B N 1
ATOM 2012 C CA . ILE B 1 49 ? 3.82 20.969 -0.687 1 94.94 49 ILE B CA 1
ATOM 2013 C C . ILE B 1 49 ? 3.732 22.438 -1.056 1 94.94 49 ILE B C 1
ATOM 2015 O O . ILE B 1 49 ? 2.717 23.094 -0.801 1 94.94 49 ILE B O 1
ATOM 2019 N N . LYS B 1 50 ? 4.777 22.969 -1.625 1 94.62 50 LYS B N 1
ATOM 2020 C CA . LYS B 1 50 ? 4.785 24.375 -2.016 1 94.62 50 LYS B CA 1
ATOM 2021 C C . LYS B 1 50 ? 3.775 24.641 -3.127 1 94.62 50 LYS B C 1
ATOM 2023 O O . LYS B 1 50 ? 3.457 25.797 -3.42 1 94.62 50 LYS B O 1
ATOM 2028 N N . HIS B 1 51 ? 3.24 23.578 -3.703 1 96.62 51 HIS B N 1
ATOM 2029 C CA . HIS B 1 51 ? 2.311 23.703 -4.82 1 96.62 51 HIS B CA 1
ATOM 2030 C C . HIS B 1 51 ? 0.895 23.312 -4.402 1 96.62 51 HIS B C 1
ATOM 2032 O O . HIS B 1 51 ? 0.065 22.984 -5.254 1 96.62 51 HIS B O 1
ATOM 2038 N N . LEU B 1 52 ? 0.668 23.312 -3.135 1 97.38 52 LEU B N 1
ATOM 2039 C CA . LEU B 1 52 ? -0.657 23.016 -2.602 1 97.38 52 LEU B CA 1
ATOM 2040 C C . LEU B 1 52 ? -1.304 24.266 -2.023 1 97.38 52 LEU B C 1
ATOM 2042 O O . LEU B 1 52 ? -0.631 25.078 -1.386 1 97.38 52 LEU B O 1
ATOM 2046 N N . ARG B 1 53 ? -2.604 24.406 -2.256 1 97.19 53 ARG B N 1
ATOM 2047 C CA . ARG B 1 53 ? -3.379 25.531 -1.721 1 97.19 53 ARG B CA 1
ATOM 2048 C C . ARG B 1 53 ? -4.773 25.078 -1.303 1 97.19 53 ARG B C 1
ATOM 2050 O O . ARG B 1 53 ? -5.148 23.922 -1.527 1 97.19 53 ARG B O 1
ATOM 2057 N N . GLU B 1 54 ? -5.41 26 -0.638 1 97.06 54 GLU B N 1
ATOM 2058 C CA . GLU B 1 54 ? -6.816 25.75 -0.337 1 97.06 54 GLU B CA 1
ATOM 2059 C C . GLU B 1 54 ? -7.648 25.672 -1.614 1 97.06 54 GLU B C 1
ATOM 2061 O O . GLU B 1 54 ? -7.309 26.281 -2.625 1 97.06 54 GLU B O 1
ATOM 2066 N N . PRO B 1 55 ? -8.766 24.938 -1.538 1 97.88 55 PRO B N 1
ATOM 2067 C CA . PRO B 1 55 ? -9.289 24.141 -0.426 1 97.88 55 PRO B CA 1
ATOM 2068 C C . PRO B 1 55 ? -8.594 22.781 -0.3 1 97.88 55 PRO B C 1
ATOM 2070 O O . PRO B 1 55 ? -8.07 22.266 -1.287 1 97.88 55 PRO B O 1
ATOM 2073 N N . GLY B 1 56 ? -8.562 22.25 0.878 1 98.5 56 GLY B N 1
ATOM 2074 C CA . GLY B 1 56 ? -8.273 20.844 1.138 1 98.5 56 GLY B CA 1
ATOM 2075 C C . GLY B 1 56 ? -9.523 19.984 1.227 1 98.5 56 GLY B C 1
ATOM 2076 O O . GLY B 1 56 ? -10.641 20.5 1.129 1 98.5 56 GLY B O 1
ATOM 2077 N N . PRO B 1 57 ? -9.266 18.75 1.358 1 98.69 57 PRO B N 1
ATOM 2078 C CA . PRO B 1 57 ? -10.43 17.859 1.475 1 98.69 57 PRO B CA 1
ATOM 2079 C C . PRO B 1 57 ? -11.273 18.156 2.715 1 98.69 57 PRO B C 1
ATOM 2081 O O . PRO B 1 57 ? -10.727 18.484 3.773 1 98.69 57 PRO B O 1
ATOM 2084 N N . ASP B 1 58 ? -12.562 18.078 2.543 1 98.12 58 ASP B N 1
ATOM 2085 C CA . ASP B 1 58 ? -13.484 18.172 3.67 1 98.12 58 ASP B CA 1
ATOM 2086 C C . ASP B 1 58 ? -13.719 16.812 4.316 1 98.12 58 ASP B C 1
ATOM 2088 O O . ASP B 1 58 ? -13.047 15.836 3.975 1 98.12 58 ASP B O 1
ATOM 2092 N N . ASP B 1 59 ? -14.664 16.812 5.227 1 97.19 59 ASP B N 1
ATOM 2093 C CA . ASP B 1 59 ? -14.922 15.594 5.984 1 97.19 59 ASP B CA 1
ATOM 2094 C C . ASP B 1 59 ? -15.383 14.461 5.066 1 97.19 59 ASP B C 1
ATOM 2096 O O . ASP B 1 59 ? -14.961 13.312 5.234 1 97.19 59 ASP B O 1
ATOM 2100 N N . ALA B 1 60 ? -16.234 14.75 4.168 1 96.69 60 ALA B N 1
ATOM 2101 C CA . ALA B 1 60 ? -16.766 13.734 3.258 1 96.69 60 ALA B CA 1
ATOM 2102 C C . ALA B 1 60 ? -15.648 13.148 2.395 1 96.69 60 ALA B C 1
ATOM 2104 O O . ALA B 1 60 ? -15.555 11.93 2.232 1 96.69 60 ALA B O 1
ATOM 2105 N N . ALA B 1 61 ? -14.789 14.016 1.871 1 97.88 61 ALA B N 1
ATOM 2106 C CA . ALA B 1 61 ? -13.664 13.578 1.051 1 97.88 61 ALA B CA 1
ATOM 2107 C C . ALA B 1 61 ? -12.703 12.711 1.859 1 97.88 61 ALA B C 1
ATOM 2109 O O . ALA B 1 61 ? -12.281 11.648 1.397 1 97.88 61 ALA B O 1
ATOM 2110 N N . LEU B 1 62 ? -12.438 13.125 3.068 1 98.5 62 LEU B N 1
ATOM 2111 C CA . LEU B 1 62 ? -11.547 12.352 3.926 1 98.5 62 LEU B CA 1
ATOM 2112 C C . LEU B 1 62 ? -12.148 10.984 4.25 1 98.5 62 LEU B C 1
ATOM 2114 O O . LEU B 1 62 ? -11.438 9.984 4.281 1 98.5 62 LEU B O 1
ATOM 2118 N N . ALA B 1 63 ? -13.383 10.984 4.48 1 97.12 63 ALA B N 1
ATOM 2119 C CA . ALA B 1 63 ? -14.047 9.719 4.77 1 97.12 63 ALA B CA 1
ATOM 2120 C C . ALA B 1 63 ? -13.922 8.75 3.596 1 97.12 63 ALA B C 1
ATOM 2122 O O . ALA B 1 63 ? -13.688 7.555 3.791 1 97.12 63 ALA B O 1
ATOM 2123 N N . TRP B 1 64 ? -14.078 9.234 2.4 1 97.19 64 TRP B N 1
ATOM 2124 C CA . TRP B 1 64 ? -13.93 8.398 1.212 1 97.19 64 TRP B CA 1
ATOM 2125 C C . TRP B 1 64 ? -12.5 7.895 1.075 1 97.19 64 TRP B C 1
ATOM 2127 O O . TRP B 1 64 ? -12.273 6.746 0.689 1 97.19 64 TRP B O 1
ATOM 2137 N N . MET B 1 65 ? -11.531 8.758 1.354 1 98.44 65 MET B N 1
ATOM 2138 C CA . MET B 1 65 ? -10.133 8.344 1.303 1 98.44 65 MET B CA 1
ATOM 2139 C C . MET B 1 65 ? -9.852 7.23 2.301 1 98.44 65 MET B C 1
ATOM 2141 O O . MET B 1 65 ? -9.148 6.266 1.983 1 98.44 65 MET B O 1
ATOM 2145 N N . VAL B 1 66 ? -10.492 7.332 3.449 1 98.19 66 VAL B N 1
ATOM 2146 C CA . VAL B 1 66 ? -10.32 6.312 4.48 1 98.19 66 VAL B CA 1
ATOM 2147 C C . VAL B 1 66 ? -11.016 5.02 4.051 1 98.19 66 VAL B C 1
ATOM 2149 O O . VAL B 1 66 ? -10.484 3.928 4.262 1 98.19 66 VAL B O 1
ATOM 2152 N N . ARG B 1 67 ? -12.141 5.137 3.455 1 96.44 67 ARG B N 1
ATOM 2153 C CA . ARG B 1 67 ? -12.828 3.947 2.963 1 96.44 67 ARG B CA 1
ATOM 2154 C C . ARG B 1 67 ? -11.992 3.229 1.911 1 96.44 67 ARG B C 1
ATOM 2156 O O . ARG B 1 67 ? -11.945 1.996 1.884 1 96.44 67 ARG B O 1
ATOM 2163 N N . ALA B 1 68 ? -11.359 3.977 1.062 1 97.44 68 ALA B N 1
ATOM 2164 C CA . ALA B 1 68 ? -10.438 3.383 0.093 1 97.44 68 ALA B CA 1
ATOM 2165 C C . ALA B 1 68 ? -9.289 2.662 0.796 1 97.44 68 ALA B C 1
ATOM 2167 O O . ALA B 1 68 ? -8.93 1.545 0.42 1 97.44 68 ALA B O 1
ATOM 2168 N N . ALA B 1 69 ? -8.734 3.277 1.817 1 98.31 69 ALA B N 1
ATOM 2169 C CA . ALA B 1 69 ? -7.66 2.672 2.6 1 98.31 69 ALA B CA 1
ATOM 2170 C C . ALA B 1 69 ? -8.117 1.36 3.234 1 98.31 69 ALA B C 1
ATOM 2172 O O . ALA B 1 69 ? -7.383 0.369 3.221 1 98.31 69 ALA B O 1
ATOM 2173 N N . LEU B 1 70 ? -9.32 1.332 3.705 1 96.94 70 LEU B N 1
ATOM 2174 C CA . LEU B 1 70 ? -9.852 0.176 4.418 1 96.94 70 LEU B CA 1
ATOM 2175 C C . LEU B 1 70 ? -10.141 -0.97 3.455 1 96.94 70 LEU B C 1
ATOM 2177 O O . LEU B 1 70 ? -10.297 -2.117 3.879 1 96.94 70 LEU B O 1
ATOM 2181 N N . ALA B 1 71 ? -10.227 -0.668 2.191 1 95.69 71 ALA B N 1
ATOM 2182 C CA . ALA B 1 71 ? -10.484 -1.694 1.185 1 95.69 71 ALA B CA 1
ATOM 2183 C C . ALA B 1 71 ? -9.188 -2.373 0.748 1 95.69 71 ALA B C 1
ATOM 2185 O O . ALA B 1 71 ? -9.211 -3.355 0.002 1 95.69 71 ALA B O 1
ATOM 2186 N N . ALA B 1 72 ? -8.047 -1.888 1.201 1 96.81 72 ALA B N 1
ATOM 2187 C CA . ALA B 1 72 ? -6.742 -2.453 0.853 1 96.81 72 ALA B CA 1
ATOM 2188 C C . ALA B 1 72 ? -6.594 -3.867 1.406 1 96.81 72 ALA B C 1
ATOM 2190 O O . ALA B 1 72 ? -7.266 -4.238 2.371 1 96.81 72 ALA B O 1
ATOM 2191 N N . PRO B 1 73 ? -5.754 -4.727 0.737 1 97 73 PRO B N 1
ATOM 2192 C CA . PRO B 1 73 ? -5.477 -6.035 1.334 1 97 73 PRO B CA 1
ATOM 2193 C C . PRO B 1 73 ? -4.883 -5.934 2.736 1 97 73 PRO B C 1
ATOM 2195 O O . PRO B 1 73 ? -4.043 -5.066 2.994 1 97 73 PRO B O 1
ATOM 2198 N N . ASP B 1 74 ? -5.398 -6.758 3.621 1 97.12 74 ASP B N 1
ATOM 2199 C CA . ASP B 1 74 ? -5.012 -6.785 5.027 1 97.12 74 ASP B CA 1
ATOM 2200 C C . ASP B 1 74 ? -5.117 -8.195 5.602 1 97.12 74 ASP B C 1
ATOM 2202 O O . ASP B 1 74 ? -6.199 -8.633 5.996 1 97.12 74 ASP B O 1
ATOM 2206 N N . HIS B 1 75 ? -3.912 -8.844 5.547 1 96.75 75 HIS B N 1
ATOM 2207 C CA . HIS B 1 75 ? -3.896 -10.195 6.105 1 96.75 75 HIS B CA 1
ATOM 2208 C C . HIS B 1 75 ? -4.371 -10.195 7.555 1 96.75 75 HIS B C 1
ATOM 2210 O O . HIS B 1 75 ? -3.836 -9.461 8.391 1 96.75 75 HIS B O 1
ATOM 2216 N N . GLY B 1 76 ? -5.465 -10.938 7.777 1 95.25 76 GLY B N 1
ATOM 2217 C CA . GLY B 1 76 ? -5.977 -11.055 9.133 1 95.25 76 GLY B CA 1
ATOM 2218 C C . GLY B 1 76 ? -6.918 -9.93 9.516 1 95.25 76 GLY B C 1
ATOM 2219 O O . GLY B 1 76 ? -7.402 -9.875 10.648 1 95.25 76 GLY B O 1
ATOM 2220 N N . LEU B 1 77 ? -7.133 -8.969 8.594 1 95.12 77 LEU B N 1
ATOM 2221 C CA . LEU B 1 77 ? -8.008 -7.828 8.844 1 95.12 77 LEU B CA 1
ATOM 2222 C C . LEU B 1 77 ? -7.625 -7.117 10.141 1 95.12 77 LEU B C 1
ATOM 2224 O O . LEU B 1 77 ? -8.477 -6.867 10.992 1 95.12 77 LEU B O 1
ATOM 2228 N N . LEU B 1 78 ? -6.352 -6.785 10.258 1 97 78 LEU B N 1
ATOM 2229 C CA . LEU B 1 78 ? -5.793 -6.25 11.492 1 97 78 LEU B CA 1
ATOM 2230 C C . LEU B 1 78 ? -5.941 -4.734 11.539 1 97 78 LEU B C 1
ATOM 2232 O O . LEU B 1 78 ? -5.828 -4.129 12.609 1 97 78 LEU B O 1
ATOM 2236 N N . THR B 1 79 ? -6.152 -4.074 10.469 1 97.38 79 THR B N 1
ATOM 2237 C CA . THR B 1 79 ? -6.176 -2.621 10.344 1 97.38 79 THR B CA 1
ATOM 2238 C C . THR B 1 79 ? -5.031 -1.994 11.133 1 97.38 79 THR B C 1
ATOM 2240 O O . THR B 1 79 ? -5.262 -1.188 12.039 1 97.38 79 THR B O 1
ATOM 2243 N N . PRO B 1 80 ? -3.785 -2.318 10.75 1 98.44 80 PRO B N 1
ATOM 2244 C CA . PRO B 1 80 ? -2.631 -1.884 11.547 1 98.44 80 PRO B CA 1
ATOM 2245 C C . PRO B 1 80 ? -2.273 -0.418 11.312 1 98.44 80 PRO B C 1
ATOM 2247 O O . PRO B 1 80 ? -1.091 -0.067 11.273 1 98.44 80 PRO B O 1
ATOM 2250 N N . PHE B 1 81 ? -3.219 0.369 11.109 1 98.62 81 PHE B N 1
ATOM 2251 C CA . PHE B 1 81 ? -2.967 1.776 10.82 1 98.62 81 PHE B CA 1
ATOM 2252 C C . PHE B 1 81 ? -4.113 2.646 11.328 1 98.62 81 PHE B C 1
ATOM 2254 O O . PHE B 1 81 ? -5.223 2.156 11.547 1 98.62 81 PHE B O 1
ATOM 2261 N N . ARG B 1 82 ? -3.838 3.867 11.516 1 98.31 82 ARG B N 1
ATOM 2262 C CA . ARG B 1 82 ? -4.836 4.914 11.695 1 98.31 82 ARG B CA 1
ATOM 2263 C C . ARG B 1 82 ? -4.32 6.258 11.18 1 98.31 82 ARG B C 1
ATOM 2265 O O . ARG B 1 82 ? -3.133 6.402 10.891 1 98.31 82 ARG B O 1
ATOM 2272 N N . PHE B 1 83 ? -5.285 7.188 11.055 1 98.75 83 PHE B N 1
ATOM 2273 C CA . PHE B 1 83 ? -5.008 8.5 10.492 1 98.75 83 PHE B CA 1
ATOM 2274 C C . PHE B 1 83 ? -5.406 9.602 11.469 1 98.75 83 PHE B C 1
ATOM 2276 O O . PHE B 1 83 ? -6.359 9.445 12.234 1 98.75 83 PHE B O 1
ATOM 2283 N N . ARG B 1 84 ? -4.656 10.648 11.414 1 98.69 84 ARG B N 1
ATOM 2284 C CA . ARG B 1 84 ? -4.996 11.836 12.195 1 98.69 84 ARG B CA 1
ATOM 2285 C C . ARG B 1 84 ? -4.922 13.094 11.336 1 98.69 84 ARG B C 1
ATOM 2287 O O . ARG B 1 84 ? -3.855 13.445 10.828 1 98.69 84 ARG B O 1
ATOM 2294 N N . ALA B 1 85 ? -6.012 13.812 11.258 1 98.75 85 ALA B N 1
ATOM 2295 C CA . ALA B 1 85 ? -6.086 15 10.406 1 98.75 85 ALA B CA 1
ATOM 2296 C C . ALA B 1 85 ? -5.68 16.25 11.18 1 98.75 85 ALA B C 1
ATOM 2298 O O . ALA B 1 85 ? -6.168 16.5 12.281 1 98.75 85 ALA B O 1
ATOM 2299 N N . VAL B 1 86 ? -4.766 16.938 10.617 1 98.62 86 VAL B N 1
ATOM 2300 C CA . VAL B 1 86 ? -4.359 18.25 11.094 1 98.62 86 VAL B CA 1
ATOM 2301 C C . VAL B 1 86 ? -4.953 19.328 10.188 1 98.62 86 VAL B C 1
ATOM 2303 O O . VAL B 1 86 ? -4.547 19.469 9.031 1 98.62 86 VAL B O 1
ATOM 2306 N N . ARG B 1 87 ? -5.855 20.109 10.727 1 96.62 87 ARG B N 1
ATOM 2307 C CA . ARG B 1 87 ? -6.539 21.125 9.938 1 96.62 87 ARG B CA 1
ATOM 2308 C C . ARG B 1 87 ? -7.051 22.266 10.828 1 96.62 87 ARG B C 1
ATOM 2310 O O . ARG B 1 87 ? -7.066 22.125 12.055 1 96.62 87 ARG B O 1
ATOM 2317 N N . GLY B 1 88 ? -7.332 23.391 10.203 1 94.19 88 GLY B N 1
ATOM 2318 C CA . GLY B 1 88 ? -7.789 24.547 10.961 1 94.19 88 GLY B CA 1
ATOM 2319 C C . GLY B 1 88 ? -6.766 25.047 11.961 1 94.19 88 GLY B C 1
ATOM 2320 O O . GLY B 1 88 ? -5.605 25.281 11.602 1 94.19 88 GLY B O 1
ATOM 2321 N N . ALA B 1 89 ? -7.168 25.203 13.18 1 94.44 89 ALA B N 1
ATOM 2322 C CA . ALA B 1 89 ? -6.312 25.75 14.227 1 94.44 89 ALA B CA 1
ATOM 2323 C C . ALA B 1 89 ? -5.176 24.797 14.57 1 94.44 89 ALA B C 1
ATOM 2325 O O . ALA B 1 89 ? -4.113 25.234 15.031 1 94.44 89 ALA B O 1
ATOM 2326 N N . ALA B 1 90 ? -5.379 23.547 14.289 1 97.12 90 ALA B N 1
ATOM 2327 C CA . ALA B 1 90 ? -4.371 22.547 14.625 1 97.12 90 ALA B CA 1
ATOM 2328 C C . ALA B 1 90 ? -3.117 22.719 13.766 1 97.12 90 ALA B C 1
ATOM 2330 O O . ALA B 1 90 ? -2.033 22.281 14.148 1 97.12 90 ALA B O 1
ATOM 2331 N N . ARG B 1 91 ? -3.246 23.391 12.656 1 97.31 91 ARG B N 1
ATOM 2332 C CA . ARG B 1 91 ? -2.092 23.625 11.797 1 97.31 91 ARG B CA 1
ATOM 2333 C C . ARG B 1 91 ? -1.063 24.516 12.5 1 97.31 91 ARG B C 1
ATOM 2335 O O . ARG B 1 91 ? 0.14 24.25 12.414 1 97.31 91 ARG B O 1
ATOM 2342 N N . GLN B 1 92 ? -1.568 25.531 13.156 1 97.31 92 GLN B N 1
ATOM 2343 C CA . GLN B 1 92 ? -0.658 26.406 13.891 1 97.31 92 GLN B CA 1
ATOM 2344 C C . GLN B 1 92 ? 0.024 25.641 15.031 1 97.31 92 GLN B C 1
ATOM 2346 O O . GLN B 1 92 ? 1.205 25.875 15.305 1 97.31 92 GLN B O 1
ATOM 2351 N N . ALA B 1 93 ? -0.737 24.797 15.648 1 97.62 93 ALA B N 1
ATOM 2352 C CA . ALA B 1 93 ? -0.155 24 16.719 1 97.62 93 ALA B CA 1
ATOM 2353 C C . ALA B 1 93 ? 0.958 23.094 16.188 1 97.62 93 ALA B C 1
ATOM 2355 O O . ALA B 1 93 ? 1.98 22.906 16.859 1 97.62 93 ALA B O 1
ATOM 2356 N N . LEU B 1 94 ? 0.76 22.531 15.07 1 98 94 LEU B N 1
ATOM 2357 C CA . LEU B 1 94 ? 1.794 21.703 14.453 1 98 94 LEU B CA 1
ATOM 2358 C C . LEU B 1 94 ? 3.021 22.547 14.109 1 98 94 LEU B C 1
ATOM 2360 O O . LEU B 1 94 ? 4.156 22.109 14.328 1 98 94 LEU B O 1
ATOM 2364 N N . ALA B 1 95 ? 2.787 23.734 13.57 1 97.75 95 ALA B N 1
ATOM 2365 C CA . ALA B 1 95 ? 3.881 24.656 13.258 1 97.75 95 ALA B CA 1
ATOM 2366 C C . ALA B 1 95 ? 4.711 24.953 14.508 1 97.75 95 ALA B C 1
ATOM 2368 O O . ALA B 1 95 ? 5.941 24.906 14.461 1 97.75 95 ALA B O 1
ATOM 2369 N N . ASP B 1 96 ? 4.016 25.25 15.547 1 97.69 96 ASP B N 1
ATOM 2370 C CA . ASP B 1 96 ? 4.699 25.547 16.812 1 97.69 96 ASP B CA 1
ATOM 2371 C C . ASP B 1 96 ? 5.539 24.359 17.266 1 97.69 96 ASP B C 1
ATOM 2373 O O . ASP B 1 96 ? 6.676 24.531 17.719 1 97.69 96 ASP B O 1
ATOM 2377 N N . LEU B 1 97 ? 4.996 23.188 17.156 1 97.44 97 LEU B N 1
ATOM 2378 C CA . LEU B 1 97 ? 5.707 21.984 17.547 1 97.44 97 LEU B CA 1
ATOM 2379 C C . LEU B 1 97 ? 6.969 21.797 16.703 1 97.44 97 LEU B C 1
ATOM 2381 O O . LEU B 1 97 ? 8.047 21.531 17.25 1 97.44 97 LEU B O 1
ATOM 2385 N N . PHE B 1 98 ? 6.871 21.969 15.383 1 97.5 98 PHE B N 1
ATOM 2386 C CA . PHE B 1 98 ? 8.016 21.844 14.492 1 97.5 98 PHE B CA 1
ATOM 2387 C C . PHE B 1 98 ? 9.094 22.859 14.836 1 97.5 98 PHE B C 1
ATOM 2389 O O . PHE B 1 98 ? 10.273 22.531 14.883 1 97.5 98 PHE B O 1
ATOM 2396 N N . VAL B 1 99 ? 8.703 24.047 15.117 1 97.81 99 VAL B N 1
ATOM 2397 C CA . VAL B 1 99 ? 9.633 25.141 15.438 1 97.81 99 VAL B CA 1
ATOM 2398 C C . VAL B 1 99 ? 10.328 24.844 16.766 1 97.81 99 VAL B C 1
ATOM 2400 O O . VAL B 1 99 ? 11.547 25 16.875 1 97.81 99 VAL B O 1
ATOM 2403 N N . ASP B 1 100 ? 9.57 24.422 17.734 1 97 100 ASP B N 1
ATOM 2404 C CA . ASP B 1 100 ? 10.133 24.125 19.047 1 97 100 ASP B CA 1
ATOM 2405 C C . ASP B 1 100 ? 11.188 23.031 18.953 1 97 100 ASP B C 1
ATOM 2407 O O . ASP B 1 100 ? 12.258 23.141 19.562 1 97 100 ASP B O 1
ATOM 2411 N N . VAL B 1 101 ? 10.859 22.031 18.234 1 96.69 101 VAL B N 1
ATOM 2412 C CA . VAL B 1 101 ? 11.789 20.922 18.078 1 96.69 101 VAL B CA 1
ATOM 2413 C C . VAL B 1 101 ? 13.047 21.406 17.359 1 96.69 101 VAL B C 1
ATOM 2415 O O . VAL B 1 101 ? 14.164 21.062 17.75 1 96.69 101 VAL B O 1
ATOM 2418 N N . ALA B 1 102 ? 12.883 22.188 16.344 1 97.06 102 ALA B N 1
ATOM 2419 C CA . ALA B 1 102 ? 14.016 22.719 15.594 1 97.06 102 ALA B CA 1
ATOM 2420 C C . ALA B 1 102 ? 14.859 23.641 16.469 1 97.06 102 ALA B C 1
ATOM 2422 O O . ALA B 1 102 ? 16.094 23.609 16.406 1 97.06 102 ALA B O 1
ATOM 2423 N N . ARG B 1 103 ? 14.219 24.469 17.203 1 97.56 103 ARG B N 1
ATOM 2424 C CA . ARG B 1 103 ? 14.914 25.359 18.109 1 97.56 103 ARG B CA 1
ATOM 2425 C C . ARG B 1 103 ? 15.75 24.594 19.125 1 97.56 103 ARG B C 1
ATOM 2427 O O . ARG B 1 103 ? 16.906 24.922 19.359 1 97.56 103 ARG B O 1
ATOM 2434 N N . ALA B 1 104 ? 15.195 23.578 19.656 1 96.94 104 ALA B N 1
ATOM 2435 C CA . ALA B 1 104 ? 15.898 22.734 20.609 1 96.94 104 ALA B CA 1
ATOM 2436 C C . ALA B 1 104 ? 17.109 22.062 19.969 1 96.94 104 ALA B C 1
ATOM 2438 O O . ALA B 1 104 ? 18.094 21.781 20.656 1 96.94 104 ALA B O 1
ATOM 2439 N N . ALA B 1 105 ? 16.984 21.844 18.719 1 95.56 105 ALA B N 1
ATOM 2440 C CA . ALA B 1 105 ? 18.078 21.203 17.984 1 95.56 105 ALA B CA 1
ATOM 2441 C C . ALA B 1 105 ? 19.125 22.219 17.562 1 95.56 105 ALA B C 1
ATOM 2443 O O . ALA B 1 105 ? 20.094 21.875 16.875 1 95.56 105 ALA B O 1
ATOM 2444 N N . GLY B 1 106 ? 18.906 23.469 17.875 1 96.44 106 GLY B N 1
ATOM 2445 C CA . GLY B 1 106 ? 19.891 24.516 17.641 1 96.44 106 GLY B CA 1
ATOM 2446 C C . GLY B 1 106 ? 19.844 25.078 16.234 1 96.44 106 GLY B C 1
ATOM 2447 O O . GLY B 1 106 ? 20.844 25.578 15.727 1 96.44 106 GLY B O 1
ATOM 2448 N N . LYS B 1 107 ? 18.734 24.938 15.586 1 96.25 107 LYS B N 1
ATOM 2449 C CA . LYS B 1 107 ? 18.625 25.453 14.227 1 96.25 107 LYS B CA 1
ATOM 2450 C C . LYS B 1 107 ? 18.516 26.969 14.227 1 96.25 107 LYS B C 1
ATOM 2452 O O . LYS B 1 107 ? 18.078 27.578 15.211 1 96.25 107 LYS B O 1
ATOM 2457 N N . ASP B 1 108 ? 18.906 27.609 13.125 1 97.31 108 ASP B N 1
ATOM 2458 C CA . ASP B 1 108 ? 18.875 29.062 13.039 1 97.31 108 ASP B CA 1
ATOM 2459 C C . ASP B 1 108 ? 17.484 29.562 12.688 1 97.31 108 ASP B C 1
ATOM 2461 O O . ASP B 1 108 ? 16.578 28.766 12.43 1 97.31 108 ASP B O 1
ATOM 2465 N N . GLU B 1 109 ? 17.281 30.844 12.664 1 97.06 109 GLU B N 1
ATOM 2466 C CA . GLU B 1 109 ? 15.977 31.469 12.5 1 97.06 109 GLU B CA 1
ATOM 2467 C C . GLU B 1 109 ? 15.391 31.172 11.125 1 97.06 109 GLU B C 1
ATOM 2469 O O . GLU B 1 109 ? 14.18 30.969 10.984 1 97.06 109 GLU B O 1
ATOM 2474 N N . ALA B 1 110 ? 16.172 31.156 10.18 1 97 110 ALA B N 1
ATOM 2475 C CA . ALA B 1 110 ? 15.703 30.844 8.836 1 97 110 ALA B CA 1
ATOM 2476 C C . ALA B 1 110 ? 15.133 29.422 8.766 1 97 110 ALA B C 1
ATOM 2478 O O . ALA B 1 110 ? 14.086 29.203 8.148 1 97 110 ALA B O 1
ATOM 2479 N N . SER B 1 111 ? 15.812 28.531 9.445 1 96 111 SER B N 1
ATOM 2480 C CA . SER B 1 111 ? 15.352 27.156 9.508 1 96 111 SER B CA 1
ATOM 2481 C C . SER B 1 111 ? 14.031 27.031 10.266 1 96 111 SER B C 1
ATOM 2483 O O . SER B 1 111 ? 13.164 26.25 9.898 1 96 111 SER B O 1
ATOM 2485 N N . LEU B 1 112 ? 13.961 27.812 11.266 1 97.56 112 LEU B N 1
ATOM 2486 C CA . LEU B 1 112 ? 12.727 27.797 12.047 1 97.56 112 LEU B CA 1
ATOM 2487 C C . LEU B 1 112 ? 11.539 28.25 11.203 1 97.56 112 LEU B C 1
ATOM 2489 O O . LEU B 1 112 ? 10.461 27.672 11.273 1 97.56 112 LEU B O 1
ATOM 2493 N N . ALA B 1 113 ? 11.766 29.219 10.422 1 96.81 113 ALA B N 1
ATOM 2494 C CA . ALA B 1 113 ? 10.719 29.734 9.547 1 96.81 113 ALA B CA 1
ATOM 2495 C C . ALA B 1 113 ? 10.289 28.688 8.523 1 96.81 113 ALA B C 1
ATOM 2497 O O . ALA B 1 113 ? 9.102 28.562 8.227 1 96.81 113 ALA B O 1
ATOM 2498 N N . ILE B 1 114 ? 11.211 27.938 8.062 1 95.12 114 ILE B N 1
ATOM 2499 C CA . ILE B 1 114 ? 10.945 26.875 7.086 1 95.12 114 ILE B CA 1
ATOM 2500 C C . ILE B 1 114 ? 10.102 25.781 7.73 1 95.12 114 ILE B C 1
ATOM 2502 O O . ILE B 1 114 ? 9.164 25.266 7.113 1 95.12 114 ILE B O 1
ATOM 2506 N N . GLU B 1 115 ? 10.453 25.453 8.93 1 96 115 GLU B N 1
ATOM 2507 C CA . GLU B 1 115 ? 9.703 24.422 9.641 1 96 115 GLU B CA 1
ATOM 2508 C C . GLU B 1 115 ? 8.258 24.859 9.867 1 96 115 GLU B C 1
ATOM 2510 O O . GLU B 1 115 ? 7.336 24.047 9.719 1 96 115 GLU B O 1
ATOM 2515 N N . ALA B 1 116 ? 8.078 26.078 10.203 1 96.75 116 ALA B N 1
ATOM 2516 C CA . ALA B 1 116 ? 6.727 26.594 10.375 1 96.75 116 ALA B CA 1
ATOM 2517 C C . ALA B 1 116 ? 5.941 26.531 9.062 1 96.75 116 ALA B C 1
ATOM 2519 O O . ALA B 1 116 ? 4.785 26.109 9.047 1 96.75 116 ALA B O 1
ATOM 2520 N N . GLU B 1 117 ? 6.551 26.875 8.023 1 95.06 117 GLU B N 1
ATOM 2521 C CA . GLU B 1 117 ? 5.918 26.891 6.711 1 95.06 117 GLU B CA 1
ATOM 2522 C C . GLU B 1 117 ? 5.512 25.484 6.285 1 95.06 117 GLU B C 1
ATOM 2524 O O . GLU B 1 117 ? 4.461 25.297 5.676 1 95.06 117 GLU B O 1
ATOM 2529 N N . ARG B 1 118 ? 6.309 24.547 6.582 1 94.06 118 ARG B N 1
ATOM 2530 C CA . ARG B 1 118 ? 6.039 23.156 6.219 1 94.06 118 ARG B CA 1
ATOM 2531 C C . ARG B 1 118 ? 4.734 22.672 6.84 1 94.06 118 ARG B C 1
ATOM 2533 O O . ARG B 1 118 ? 3.99 21.906 6.219 1 94.06 118 ARG B O 1
ATOM 2540 N N . ALA B 1 119 ? 4.492 23.156 8.016 1 95.75 119 ALA B N 1
ATOM 2541 C CA . ALA B 1 119 ? 3.285 22.734 8.734 1 95.75 119 ALA B CA 1
ATOM 2542 C C . ALA B 1 119 ? 2.064 23.516 8.234 1 95.75 119 ALA B C 1
ATOM 2544 O O . ALA B 1 119 ? 0.937 23.016 8.32 1 95.75 119 ALA B O 1
ATOM 2545 N N . LEU B 1 120 ? 2.307 24.688 7.668 1 96.38 120 LEU B N 1
ATOM 2546 C CA . LEU B 1 120 ? 1.194 25.594 7.41 1 96.38 120 LEU B CA 1
ATOM 2547 C C . LEU B 1 120 ? 0.812 25.578 5.934 1 96.38 120 LEU B C 1
ATOM 2549 O O . LEU B 1 120 ? -0.261 26.062 5.559 1 96.38 120 LEU B O 1
ATOM 2553 N N . ARG B 1 121 ? 1.62 25.047 5.133 1 95.12 121 ARG B N 1
ATOM 2554 C CA . ARG B 1 121 ? 1.438 25.141 3.689 1 95.12 121 ARG B CA 1
ATOM 2555 C C . ARG B 1 121 ? 0.228 24.344 3.229 1 95.12 121 ARG B C 1
ATOM 2557 O O . ARG B 1 121 ? -0.611 24.844 2.48 1 95.12 121 ARG B O 1
ATOM 2564 N N . ALA B 1 122 ? 0.083 23.094 3.633 1 96.94 122 ALA B N 1
ATOM 2565 C CA . ALA B 1 122 ? -1.013 22.25 3.178 1 96.94 122 ALA B CA 1
ATOM 2566 C C . ALA B 1 122 ? -2.307 22.578 3.916 1 96.94 122 ALA B C 1
ATOM 2568 O O . ALA B 1 122 ? -2.314 22.688 5.145 1 96.94 122 ALA B O 1
ATOM 2569 N N . PRO B 1 123 ? -3.379 22.734 3.199 1 97.88 123 PRO B N 1
ATOM 2570 C CA . PRO B 1 123 ? -4.676 22.969 3.842 1 97.88 123 PRO B CA 1
ATOM 2571 C C . PRO B 1 123 ? -5.035 21.875 4.848 1 97.88 123 PRO B C 1
ATOM 2573 O O . PRO B 1 123 ? -5.637 22.172 5.887 1 97.88 123 PRO B O 1
ATOM 2576 N N . VAL B 1 124 ? -4.75 20.656 4.488 1 98.69 124 VAL B N 1
ATOM 2577 C CA . VAL B 1 124 ? -4.969 19.516 5.371 1 98.69 124 VAL B CA 1
ATOM 2578 C C . VAL B 1 124 ? -3.742 18.594 5.355 1 98.69 124 VAL B C 1
ATOM 2580 O O . VAL B 1 124 ? -3.199 18.297 4.293 1 98.69 124 VAL B O 1
ATOM 2583 N N . THR B 1 125 ? -3.268 18.281 6.543 1 98.69 125 THR B N 1
ATOM 2584 C CA . THR B 1 125 ? -2.219 17.297 6.73 1 98.69 125 THR B CA 1
ATOM 2585 C C . THR B 1 125 ? -2.75 16.078 7.496 1 98.69 125 THR B C 1
ATOM 2587 O O . THR B 1 125 ? -3.426 16.234 8.516 1 98.69 125 THR B O 1
ATOM 2590 N N . VAL B 1 126 ? -2.504 14.906 6.93 1 98.88 126 VAL B N 1
ATOM 2591 C CA . VAL B 1 126 ? -2.984 13.695 7.586 1 98.88 126 VAL B CA 1
ATOM 2592 C C . VAL B 1 126 ? -1.798 12.844 8.039 1 98.88 126 VAL B C 1
ATOM 2594 O O . VAL B 1 126 ? -1.037 12.344 7.207 1 98.88 126 VAL B O 1
ATOM 2597 N N . ALA B 1 127 ? -1.65 12.75 9.367 1 98.88 127 ALA B N 1
ATOM 2598 C CA . ALA B 1 127 ? -0.629 11.844 9.898 1 98.88 127 ALA B CA 1
ATOM 2599 C C . ALA B 1 127 ? -1.021 10.391 9.688 1 98.88 127 ALA B C 1
ATOM 2601 O O . ALA B 1 127 ? -2.184 10.016 9.875 1 98.88 127 ALA B O 1
ATOM 2602 N N . VAL B 1 128 ? -0.112 9.594 9.266 1 98.94 128 VAL B N 1
ATOM 2603 C CA . VAL B 1 128 ? -0.271 8.141 9.156 1 98.94 128 VAL B CA 1
ATOM 2604 C C . VAL B 1 128 ? 0.468 7.457 10.305 1 98.94 128 VAL B C 1
ATOM 2606 O O . VAL B 1 128 ? 1.686 7.598 10.438 1 98.94 128 VAL B O 1
ATOM 2609 N N . VAL B 1 129 ? -0.266 6.738 11.086 1 98.88 129 VAL B N 1
ATOM 2610 C CA . VAL B 1 129 ? 0.28 6.059 12.258 1 98.88 129 VAL B CA 1
ATOM 2611 C C . VAL B 1 129 ? 0.107 4.551 12.102 1 98.88 129 VAL B C 1
ATOM 2613 O O . VAL B 1 129 ? -0.992 4.07 11.812 1 98.88 129 VAL B O 1
ATOM 2616 N N . ALA B 1 130 ? 1.191 3.818 12.242 1 98.88 130 ALA B N 1
ATOM 2617 C CA . ALA B 1 130 ? 1.156 2.359 12.188 1 98.88 130 ALA B CA 1
ATOM 2618 C C . ALA B 1 130 ? 1.139 1.762 13.594 1 98.88 130 ALA B C 1
ATOM 2620 O O . ALA B 1 130 ? 1.825 2.254 14.492 1 98.88 130 ALA B O 1
ATOM 2621 N N . ARG B 1 131 ? 0.379 0.789 13.75 1 98.12 131 ARG B N 1
ATOM 2622 C CA . ARG B 1 131 ? 0.366 -0.006 14.977 1 98.12 131 ARG B CA 1
ATOM 2623 C C . ARG B 1 131 ? 0.504 -1.492 14.664 1 98.12 131 ARG B C 1
ATOM 2625 O O . ARG B 1 131 ? -0.49 -2.172 14.398 1 98.12 131 ARG B O 1
ATOM 2632 N N . LEU B 1 132 ? 1.641 -2.018 14.844 1 98.5 132 LEU B N 1
ATOM 2633 C CA . LEU B 1 132 ? 1.924 -3.402 14.484 1 98.5 132 LEU B CA 1
ATOM 2634 C C . LEU B 1 132 ? 1.805 -4.312 15.703 1 98.5 132 LEU B C 1
ATOM 2636 O O . LEU B 1 132 ? 2.162 -3.918 16.812 1 98.5 132 LEU B O 1
ATOM 2640 N N . ASP B 1 133 ? 1.312 -5.449 15.477 1 97.94 133 ASP B N 1
ATOM 2641 C CA . ASP B 1 133 ? 1.433 -6.566 16.406 1 97.94 133 ASP B CA 1
ATOM 2642 C C . ASP B 1 133 ? 2.648 -7.426 16.078 1 97.94 133 ASP B C 1
ATOM 2644 O O . ASP B 1 133 ? 2.549 -8.375 15.297 1 97.94 133 ASP B O 1
ATOM 2648 N N . TRP B 1 134 ? 3.691 -7.172 16.75 1 96.69 134 TRP B N 1
ATOM 2649 C CA . TRP B 1 134 ? 4.984 -7.77 16.422 1 96.69 134 TRP B CA 1
ATOM 2650 C C . TRP B 1 134 ? 4.988 -9.258 16.734 1 96.69 134 TRP B C 1
ATOM 2652 O O . TRP B 1 134 ? 5.789 -10.016 16.188 1 96.69 134 TRP B O 1
ATOM 2662 N N . GLY B 1 135 ? 4.191 -9.695 17.547 1 96 135 GLY B N 1
ATOM 2663 C CA . GLY B 1 135 ? 4.152 -11.094 17.969 1 96 135 GLY B CA 1
ATOM 2664 C C . GLY B 1 135 ? 2.969 -11.852 17.406 1 96 135 GLY B C 1
ATOM 2665 O O . GLY B 1 135 ? 2.623 -12.93 17.906 1 96 135 GLY B O 1
ATOM 2666 N N . HIS B 1 136 ? 2.316 -11.25 16.406 1 97 136 HIS B N 1
ATOM 2667 C CA . HIS B 1 136 ? 1.155 -11.938 15.867 1 97 136 HIS B CA 1
ATOM 2668 C C . HIS B 1 136 ? 1.524 -13.336 15.383 1 97 136 HIS B C 1
ATOM 2670 O O . HIS B 1 136 ? 2.514 -13.508 14.664 1 97 136 HIS B O 1
ATOM 2676 N N . PRO B 1 137 ? 0.8 -14.328 15.688 1 95.62 137 PRO B N 1
ATOM 2677 C CA . PRO B 1 137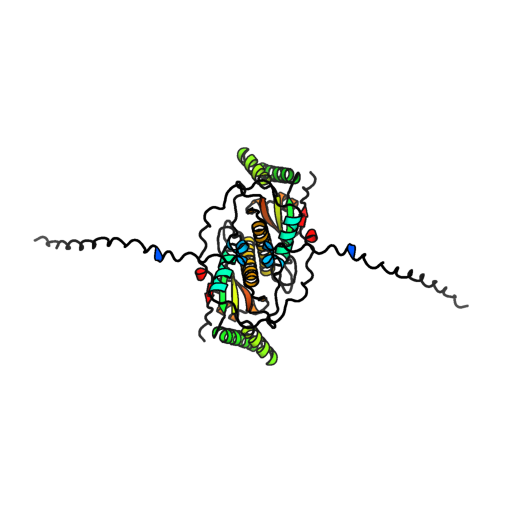 ? 1.209 -15.711 15.43 1 95.62 137 PRO B CA 1
ATOM 2678 C C . PRO B 1 137 ? 1.099 -16.094 13.953 1 95.62 137 PRO B C 1
ATOM 2680 O O . PRO B 1 137 ? 1.764 -17.031 13.5 1 95.62 137 PRO B O 1
ATOM 2683 N N . VAL B 1 138 ? 0.315 -15.367 13.211 1 95.69 138 VAL B N 1
ATOM 2684 C CA . VAL B 1 138 ? 0.001 -15.789 11.852 1 95.69 138 VAL B CA 1
ATOM 2685 C C . VAL B 1 138 ? 0.5 -14.734 10.859 1 95.69 138 VAL B C 1
ATOM 2687 O O . VAL B 1 138 ? 0.938 -15.078 9.758 1 95.69 138 VAL B O 1
ATOM 2690 N N . VAL B 1 139 ? 0.447 -13.477 11.258 1 97.94 139 VAL B N 1
ATOM 2691 C CA . VAL B 1 139 ? 0.756 -12.367 10.352 1 97.94 139 VAL B CA 1
ATOM 2692 C C . VAL B 1 139 ? 2.08 -11.727 10.758 1 97.94 139 VAL B C 1
ATOM 2694 O O . VAL B 1 139 ? 2.127 -10.93 11.695 1 97.94 139 VAL B O 1
ATOM 2697 N N . PRO B 1 140 ? 3.102 -12.047 10.023 1 97.44 140 PRO B N 1
ATOM 2698 C CA . PRO B 1 140 ? 4.391 -11.453 10.391 1 97.44 140 PRO B CA 1
ATOM 2699 C C . PRO B 1 140 ? 4.41 -9.938 10.195 1 97.44 140 PRO B C 1
ATOM 2701 O O . PRO B 1 140 ? 3.57 -9.391 9.484 1 97.44 140 PRO B O 1
ATOM 2704 N N . ALA B 1 141 ? 5.375 -9.273 10.766 1 97.81 141 ALA B N 1
ATOM 2705 C CA . ALA B 1 141 ? 5.453 -7.812 10.812 1 97.81 141 ALA B CA 1
ATOM 2706 C C . ALA B 1 141 ? 5.531 -7.227 9.406 1 97.81 141 ALA B C 1
ATOM 2708 O O . ALA B 1 141 ? 4.918 -6.195 9.125 1 97.81 141 ALA B O 1
ATOM 2709 N N . HIS B 1 142 ? 6.301 -7.855 8.562 1 98 142 HIS B N 1
ATOM 2710 C CA . HIS B 1 142 ? 6.461 -7.273 7.23 1 98 142 HIS B CA 1
ATOM 2711 C C . HIS B 1 142 ? 5.141 -7.281 6.465 1 98 142 HIS B C 1
ATOM 2713 O O . HIS B 1 142 ? 4.879 -6.375 5.672 1 98 142 HIS B O 1
ATOM 2719 N N . GLU B 1 143 ? 4.273 -8.273 6.688 1 98.62 143 GLU B N 1
ATOM 2720 C CA . GLU B 1 143 ? 2.961 -8.281 6.043 1 98.62 143 GLU B CA 1
ATOM 2721 C C . GLU B 1 143 ? 2.07 -7.172 6.602 1 98.62 143 GLU B C 1
ATOM 2723 O O . GLU B 1 143 ? 1.236 -6.617 5.879 1 98.62 143 GLU B O 1
ATOM 2728 N N . GLN B 1 144 ? 2.242 -6.883 7.887 1 98.88 144 GLN B N 1
ATOM 2729 C CA . GLN B 1 144 ? 1.513 -5.766 8.477 1 98.88 144 GLN B CA 1
ATOM 2730 C C . GLN B 1 144 ? 1.971 -4.438 7.875 1 98.88 144 GLN B C 1
ATOM 2732 O O . GLN B 1 144 ? 1.149 -3.562 7.594 1 98.88 144 GLN B O 1
ATOM 2737 N N . TRP B 1 145 ? 3.254 -4.289 7.641 1 98.88 145 TRP B N 1
ATOM 2738 C CA . TRP B 1 145 ? 3.768 -3.105 6.961 1 98.88 145 TRP B CA 1
ATOM 2739 C C . TRP B 1 145 ? 3.227 -3.02 5.539 1 98.88 145 TRP B C 1
ATOM 2741 O O . TRP B 1 145 ? 2.908 -1.931 5.055 1 98.88 145 TRP B O 1
ATOM 2751 N N . VAL B 1 146 ? 3.113 -4.164 4.871 1 98.88 146 VAL B N 1
ATOM 2752 C CA . VAL B 1 146 ? 2.525 -4.219 3.535 1 98.88 146 VAL B CA 1
ATOM 2753 C C . VAL B 1 146 ? 1.085 -3.713 3.584 1 98.88 146 VAL B C 1
ATOM 2755 O O . VAL B 1 146 ? 0.666 -2.932 2.727 1 98.88 146 VAL B O 1
ATOM 2758 N N . ALA B 1 147 ? 0.392 -4.105 4.594 1 98.81 147 ALA B N 1
ATOM 2759 C CA . ALA B 1 147 ? -0.979 -3.631 4.762 1 98.81 147 ALA B CA 1
ATOM 2760 C C . ALA B 1 147 ? -1.015 -2.121 4.984 1 98.81 147 ALA B C 1
ATOM 2762 O O . ALA B 1 147 ? -1.856 -1.423 4.414 1 98.81 147 ALA B O 1
ATOM 2763 N N . VAL B 1 148 ? -0.115 -1.574 5.809 1 98.94 148 VAL B N 1
ATOM 2764 C CA . VAL B 1 148 ? -0.011 -0.138 6.047 1 98.94 148 VAL B CA 1
ATOM 2765 C C . VAL B 1 148 ? 0.234 0.589 4.727 1 98.94 148 VAL B C 1
ATOM 2767 O O . VAL B 1 148 ? -0.434 1.58 4.422 1 98.94 148 VAL B O 1
ATOM 2770 N N . GLY B 1 149 ? 1.129 0.056 3.961 1 98.88 149 GLY B N 1
ATOM 2771 C CA . GLY B 1 149 ? 1.454 0.657 2.678 1 98.88 149 GLY B CA 1
ATOM 2772 C C . GLY B 1 149 ? 0.296 0.632 1.697 1 98.88 149 GLY B C 1
ATOM 2773 O O . GLY B 1 149 ? 0.041 1.619 1.005 1 98.88 149 GLY B O 1
ATOM 2774 N N . ALA B 1 150 ? -0.329 -0.502 1.612 1 98.88 150 ALA B N 1
ATOM 2775 C CA . ALA B 1 150 ? -1.472 -0.628 0.711 1 98.88 150 ALA B CA 1
ATOM 2776 C C . ALA B 1 150 ? -2.57 0.368 1.075 1 98.88 150 ALA B C 1
ATOM 2778 O O . ALA B 1 150 ? -3.131 1.029 0.199 1 98.88 150 ALA B O 1
ATOM 2779 N N . ALA B 1 151 ? -2.812 0.495 2.35 1 98.56 151 ALA B N 1
ATOM 2780 C CA . ALA B 1 151 ? -3.822 1.437 2.826 1 98.56 151 ALA B CA 1
ATOM 2781 C C . ALA B 1 151 ? -3.439 2.873 2.48 1 98.56 151 ALA B C 1
ATOM 2783 O O . ALA B 1 151 ? -4.258 3.631 1.956 1 98.56 151 ALA B O 1
ATOM 2784 N N . LEU B 1 152 ? -2.219 3.189 2.781 1 98.75 152 LEU B N 1
ATOM 2785 C CA . LEU B 1 152 ? -1.692 4.523 2.502 1 98.75 152 LEU B CA 1
ATOM 2786 C C . LEU B 1 152 ? -1.761 4.832 1.01 1 98.75 152 LEU B C 1
ATOM 2788 O O . LEU B 1 152 ? -2.17 5.926 0.616 1 98.75 152 LEU B O 1
ATOM 2792 N N . GLY B 1 153 ? -1.376 3.883 0.185 1 98.5 153 GLY B N 1
ATOM 2793 C CA . GLY B 1 153 ? -1.455 4.062 -1.256 1 98.5 153 GLY B CA 1
ATOM 2794 C C . GLY B 1 153 ? -2.869 4.301 -1.75 1 98.5 153 GLY B C 1
ATOM 2795 O O . GLY B 1 153 ? -3.1 5.176 -2.588 1 98.5 153 GLY B O 1
ATOM 2796 N N . GLN B 1 154 ? -3.777 3.514 -1.27 1 98.38 154 GLN B N 1
ATOM 2797 C CA . GLN B 1 154 ? -5.168 3.664 -1.683 1 98.38 154 GLN B CA 1
ATOM 2798 C C . GLN B 1 154 ? -5.742 4.996 -1.21 1 98.38 154 GLN B C 1
ATOM 2800 O O . GLN B 1 154 ? -6.539 5.621 -1.913 1 98.38 154 GLN B O 1
ATOM 2805 N N . PHE B 1 155 ? -5.348 5.445 -0.008 1 98.81 155 PHE B N 1
ATOM 2806 C CA . PHE B 1 155 ? -5.719 6.766 0.493 1 98.81 155 PHE B CA 1
ATOM 2807 C C . PHE B 1 155 ? -5.285 7.855 -0.48 1 98.81 155 PHE B C 1
ATOM 2809 O O . PHE B 1 155 ? -6.094 8.695 -0.877 1 98.81 155 PHE B O 1
ATOM 2816 N N . LEU B 1 156 ? -4.094 7.812 -0.926 1 98.75 156 LEU B N 1
ATOM 2817 C CA . LEU B 1 156 ? -3.537 8.812 -1.827 1 98.75 156 LEU B CA 1
ATOM 2818 C C . LEU B 1 156 ? -4.184 8.727 -3.205 1 98.75 156 LEU B C 1
ATOM 2820 O O . LEU B 1 156 ? -4.445 9.75 -3.84 1 98.75 156 LEU B O 1
ATOM 2824 N N . ALA B 1 157 ? -4.402 7.504 -3.66 1 98.31 157 ALA B N 1
ATOM 2825 C CA . ALA B 1 157 ? -5.074 7.336 -4.949 1 98.31 157 ALA B CA 1
ATOM 2826 C C . ALA B 1 157 ? -6.48 7.926 -4.914 1 98.31 157 ALA B C 1
ATOM 2828 O O . ALA B 1 157 ? -6.926 8.547 -5.883 1 98.31 157 ALA B O 1
ATOM 2829 N N . ALA B 1 158 ? -7.129 7.723 -3.826 1 98.5 158 ALA B N 1
ATOM 2830 C CA . ALA B 1 158 ? -8.469 8.281 -3.662 1 98.5 158 ALA B CA 1
ATOM 2831 C C . ALA B 1 158 ? -8.422 9.805 -3.635 1 98.5 158 ALA B C 1
ATOM 2833 O O . ALA B 1 158 ? -9.281 10.469 -4.227 1 98.5 158 ALA B O 1
ATOM 2834 N N . ALA B 1 159 ? -7.484 10.359 -2.926 1 98.69 159 ALA B N 1
ATOM 2835 C CA . ALA B 1 159 ? -7.316 11.812 -2.934 1 98.69 159 ALA B CA 1
ATOM 2836 C C . ALA B 1 159 ? -7.176 12.344 -4.359 1 98.69 159 ALA B C 1
ATOM 2838 O O . ALA B 1 159 ? -7.84 13.312 -4.734 1 98.69 159 ALA B O 1
ATOM 2839 N N . HIS B 1 160 ? -6.379 11.68 -5.102 1 97.94 160 HIS B N 1
ATOM 2840 C CA . HIS B 1 160 ? -6.16 12.055 -6.492 1 97.94 160 HIS B CA 1
ATOM 2841 C C . HIS B 1 160 ? -7.441 11.922 -7.309 1 97.94 160 HIS B C 1
ATOM 2843 O O . HIS B 1 160 ? -7.777 12.812 -8.094 1 97.94 160 HIS B O 1
ATOM 2849 N N . ALA B 1 161 ? -8.117 10.859 -7.113 1 97.81 161 ALA B N 1
ATOM 2850 C CA . ALA B 1 161 ? -9.375 10.625 -7.816 1 97.81 161 ALA B CA 1
ATOM 2851 C C . ALA B 1 161 ? -10.391 11.711 -7.504 1 97.81 161 ALA B C 1
ATOM 2853 O O . ALA B 1 161 ? -11.227 12.047 -8.352 1 97.81 161 ALA B O 1
ATOM 2854 N N . LEU B 1 162 ? -10.328 12.234 -6.359 1 98.06 162 LEU B N 1
ATOM 2855 C CA . LEU B 1 162 ? -11.289 13.242 -5.906 1 98.06 162 LEU B CA 1
ATOM 2856 C C . LEU B 1 162 ? -10.836 14.641 -6.301 1 98.06 162 LEU B C 1
ATOM 2858 O O . LEU B 1 162 ? -11.5 15.625 -5.988 1 98.06 162 LEU B O 1
ATOM 2862 N N . GLY B 1 163 ? -9.672 14.727 -6.91 1 97.25 163 GLY B N 1
ATOM 2863 C CA . GLY B 1 163 ? -9.227 15.992 -7.477 1 97.25 163 GLY B CA 1
ATOM 2864 C C . GLY B 1 163 ? -8.219 16.719 -6.605 1 97.25 163 GLY B C 1
ATOM 2865 O O . GLY B 1 163 ? -7.867 17.859 -6.883 1 97.25 163 GLY B O 1
ATOM 2866 N N . PHE B 1 164 ? -7.746 16.078 -5.531 1 98.38 164 PHE B N 1
ATOM 2867 C CA . PHE B 1 164 ? -6.75 16.703 -4.664 1 98.38 164 PHE B CA 1
ATOM 2868 C C . PHE B 1 164 ? -5.344 16.234 -5.035 1 98.38 164 PHE B C 1
ATOM 2870 O O . PHE B 1 164 ? -5.168 15.141 -5.562 1 98.38 164 PHE B O 1
ATOM 2877 N N . ALA B 1 165 ? -4.438 17.109 -4.836 1 97.81 165 ALA B N 1
ATOM 2878 C CA . ALA B 1 165 ? -3.023 16.75 -4.891 1 97.81 165 ALA B CA 1
ATOM 2879 C C . ALA B 1 165 ? -2.465 16.5 -3.492 1 97.81 165 ALA B C 1
ATOM 2881 O O . ALA B 1 165 ? -3.029 16.969 -2.5 1 97.81 165 ALA B O 1
ATOM 2882 N N . GLY B 1 166 ? -1.346 15.727 -3.502 1 96.88 166 GLY B N 1
ATOM 2883 C CA . GLY B 1 166 ? -0.762 15.445 -2.201 1 96.88 166 GLY B CA 1
ATOM 2884 C C . GLY B 1 166 ? 0.573 14.727 -2.291 1 96.88 166 GLY B C 1
ATOM 2885 O O . GLY B 1 166 ? 0.997 14.328 -3.377 1 96.88 166 GLY B O 1
ATOM 2886 N N . LYS B 1 167 ? 1.145 14.617 -1.116 1 97.56 167 LYS B N 1
ATOM 2887 C CA . LYS B 1 167 ? 2.461 14 -0.982 1 97.56 167 LYS B CA 1
ATOM 2888 C C . LYS B 1 167 ? 2.674 13.461 0.43 1 97.56 167 LYS B C 1
ATOM 2890 O O . LYS B 1 167 ? 2.32 14.117 1.411 1 97.56 167 LYS B O 1
ATOM 2895 N N . LEU B 1 168 ? 3.189 12.242 0.464 1 98.5 168 LEU B N 1
ATOM 2896 C CA . LEU B 1 168 ? 3.664 11.711 1.735 1 98.5 168 LEU B CA 1
ATOM 2897 C C . LEU B 1 168 ? 5.043 12.258 2.078 1 98.5 168 LEU B C 1
ATOM 2899 O O . LEU B 1 168 ? 5.945 12.25 1.238 1 98.5 168 LEU B O 1
ATOM 2903 N N . LEU B 1 169 ? 5.121 12.766 3.307 1 97.31 169 LEU B N 1
ATOM 2904 C CA . LEU B 1 169 ? 6.383 13.281 3.82 1 97.31 169 LEU B CA 1
ATOM 2905 C C . LEU B 1 169 ? 6.824 12.516 5.062 1 97.31 169 LEU B C 1
ATOM 2907 O O . LEU B 1 169 ? 6 12.195 5.926 1 97.31 169 LEU B O 1
ATOM 2911 N N . SER B 1 170 ? 8.016 12.102 5.062 1 97.12 170 SER B N 1
ATOM 2912 C CA . SER B 1 170 ? 8.656 11.516 6.238 1 97.12 17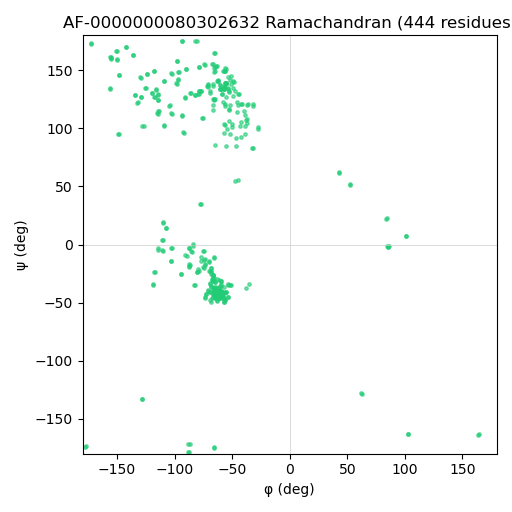0 SER B CA 1
ATOM 2913 C C . SER B 1 170 ? 9.984 12.195 6.539 1 97.12 170 SER B C 1
ATOM 2915 O O . SER B 1 170 ? 10.086 13.422 6.52 1 97.12 170 SER B O 1
ATOM 2917 N N . GLY B 1 171 ? 11.023 11.484 6.781 1 93.75 171 GLY B N 1
ATOM 2918 C CA . GLY B 1 171 ? 12.312 12.062 7.125 1 93.75 171 GLY B CA 1
ATOM 2919 C C . GLY B 1 171 ? 12.625 11.984 8.609 1 93.75 171 GLY B C 1
ATOM 2920 O O . GLY B 1 171 ? 12 11.211 9.336 1 93.75 171 GLY B O 1
ATOM 2921 N N . ARG B 1 172 ? 13.578 12.766 9.047 1 92.06 172 ARG B N 1
ATOM 2922 C CA . ARG B 1 172 ? 14.07 12.688 10.422 1 92.06 172 ARG B CA 1
ATOM 2923 C C . ARG B 1 172 ? 13 13.117 11.414 1 92.06 172 ARG B C 1
ATOM 2925 O O . ARG B 1 172 ? 12.953 12.625 12.547 1 92.06 172 ARG B O 1
ATOM 2932 N N . LYS B 1 173 ? 12.109 13.914 11.031 1 94.31 173 LYS B N 1
ATOM 2933 C CA . LYS B 1 173 ? 11.117 14.5 11.93 1 94.31 173 LYS B CA 1
ATOM 2934 C C . LYS B 1 173 ? 10.172 13.438 12.477 1 94.31 173 LYS B C 1
ATOM 2936 O O . LYS B 1 173 ? 9.703 13.539 13.609 1 94.31 173 LYS B O 1
ATOM 2941 N N . VAL B 1 174 ? 9.93 12.414 11.688 1 97.06 174 VAL B N 1
ATOM 2942 C CA . VAL B 1 174 ? 8.938 11.422 12.109 1 97.06 174 VAL B CA 1
ATOM 2943 C C . VAL B 1 174 ? 9.523 10.539 13.211 1 97.06 174 VAL B C 1
ATOM 2945 O O . VAL B 1 174 ? 8.812 9.742 13.82 1 97.06 174 VAL B O 1
ATOM 2948 N N . ARG B 1 175 ? 10.781 10.742 13.484 1 96.06 175 ARG B N 1
ATOM 2949 C CA . ARG B 1 175 ? 11.43 9.945 14.516 1 96.06 175 ARG B CA 1
ATOM 2950 C C . ARG B 1 175 ? 11.766 10.797 15.734 1 96.06 175 ARG B C 1
ATOM 2952 O O . ARG B 1 175 ? 12.273 10.289 16.734 1 96.06 175 ARG B O 1
ATOM 2959 N N . GLU B 1 176 ? 11.523 12.086 15.641 1 97.06 176 GLU B N 1
ATOM 2960 C CA . GLU B 1 176 ? 11.773 12.977 16.766 1 97.06 176 GLU B CA 1
ATOM 2961 C C . GLU B 1 176 ? 10.844 12.656 17.938 1 97.06 176 GLU B C 1
ATOM 2963 O O . GLU B 1 176 ? 9.625 12.672 17.797 1 97.06 176 GLU B O 1
ATOM 2968 N N . PRO B 1 177 ? 11.445 12.414 19.094 1 97 177 PRO B N 1
ATOM 2969 C CA . PRO B 1 177 ? 10.656 11.906 20.219 1 97 177 PRO B CA 1
ATOM 2970 C C . PRO B 1 177 ? 9.477 12.805 20.562 1 97 177 PRO B C 1
ATOM 2972 O O . PRO B 1 177 ? 8.367 12.312 20.812 1 97 177 PRO B O 1
ATOM 2975 N N . ARG B 1 178 ? 9.625 14.07 20.562 1 96.69 178 ARG B N 1
ATOM 2976 C CA . ARG B 1 178 ? 8.555 14.992 20.938 1 96.69 178 ARG B CA 1
ATOM 2977 C C . ARG B 1 178 ? 7.438 14.969 19.891 1 96.69 178 ARG B C 1
ATOM 2979 O O . ARG B 1 178 ? 6.258 15.086 20.234 1 96.69 178 ARG B O 1
ATOM 2986 N N . ILE B 1 179 ? 7.801 14.828 18.672 1 97.94 179 ILE B N 1
ATOM 2987 C CA . ILE B 1 179 ? 6.812 14.781 17.594 1 97.94 179 ILE B CA 1
ATOM 2988 C C . ILE B 1 179 ? 6.074 13.445 17.625 1 97.94 179 ILE B C 1
ATOM 2990 O O . ILE B 1 179 ? 4.844 13.406 17.516 1 97.94 179 ILE B O 1
ATOM 2994 N N . VAL B 1 180 ? 6.805 12.352 17.844 1 98.12 180 VAL B N 1
ATOM 2995 C CA . VAL B 1 180 ? 6.195 11.031 17.953 1 98.12 180 VAL B CA 1
ATOM 2996 C C . VAL B 1 180 ? 5.191 11.023 19.109 1 98.12 180 VAL B C 1
ATOM 2998 O O . VAL B 1 180 ? 4.07 10.531 18.953 1 98.12 180 VAL B O 1
ATOM 3001 N N . ALA B 1 181 ? 5.539 11.664 20.188 1 97.5 181 ALA B N 1
ATOM 3002 C CA . ALA B 1 181 ? 4.672 11.68 21.359 1 97.5 181 ALA B CA 1
ATOM 3003 C C . ALA B 1 181 ? 3.396 12.469 21.094 1 97.5 181 ALA B C 1
ATOM 3005 O O . ALA B 1 181 ? 2.35 12.188 21.688 1 97.5 181 ALA B O 1
ATOM 3006 N N . ALA B 1 182 ? 3.438 13.375 20.203 1 98 182 ALA B N 1
ATOM 3007 C CA . ALA B 1 182 ? 2.293 14.227 19.891 1 98 182 ALA B CA 1
ATOM 3008 C C . ALA B 1 182 ? 1.294 13.5 19 1 98 182 ALA B C 1
ATOM 3010 O O . ALA B 1 182 ? 0.116 13.859 18.953 1 98 182 ALA B O 1
ATOM 3011 N N . PHE B 1 183 ? 1.729 12.477 18.266 1 98.38 183 PHE B N 1
ATOM 3012 C CA . PHE B 1 183 ? 0.863 11.875 17.266 1 98.38 183 PHE B CA 1
ATOM 3013 C C . PHE B 1 183 ? 0.559 10.422 17.609 1 98.38 183 PHE B C 1
ATOM 3015 O O . PHE B 1 183 ? -0.453 9.875 17.172 1 98.38 183 PHE B O 1
ATOM 3022 N N . CYS B 1 184 ? 1.473 9.797 18.406 1 98.06 184 CYS B N 1
ATOM 3023 C CA . CYS B 1 184 ? 1.419 8.344 18.578 1 98.06 184 CYS B CA 1
ATOM 3024 C C . CYS B 1 184 ? 1.155 7.973 20.031 1 98.06 184 CYS B C 1
ATOM 3026 O O . CYS B 1 184 ? 1.494 8.734 20.938 1 98.06 184 CYS B O 1
ATOM 3028 N N . GLY B 1 185 ? 0.493 6.863 20.188 1 96.5 185 GLY B N 1
ATOM 3029 C CA . GLY B 1 185 ? 0.48 6.172 21.453 1 96.5 185 GLY B CA 1
ATOM 3030 C C . GLY B 1 185 ? 1.629 5.195 21.625 1 96.5 185 GLY B C 1
ATOM 3031 O O . GLY B 1 185 ? 2.463 5.055 20.719 1 96.5 185 GLY B O 1
ATOM 3032 N N . PRO B 1 186 ? 1.656 4.484 22.781 1 96.12 186 PRO B N 1
ATOM 3033 C CA . PRO B 1 186 ? 2.721 3.508 23.016 1 96.12 186 PRO B CA 1
ATOM 3034 C C . PRO B 1 186 ? 2.768 2.418 21.953 1 96.12 186 PRO B C 1
ATOM 3036 O O . PRO B 1 186 ? 1.729 1.863 21.578 1 96.12 186 PRO B O 1
ATOM 3039 N N . GLY B 1 187 ? 3.941 2.17 21.391 1 95.94 187 GLY B N 1
ATOM 3040 C CA . GLY B 1 187 ? 4.141 1.078 20.453 1 95.94 187 GLY B CA 1
ATOM 3041 C C . GLY B 1 187 ? 3.793 1.451 19.031 1 95.94 187 GLY B C 1
ATOM 304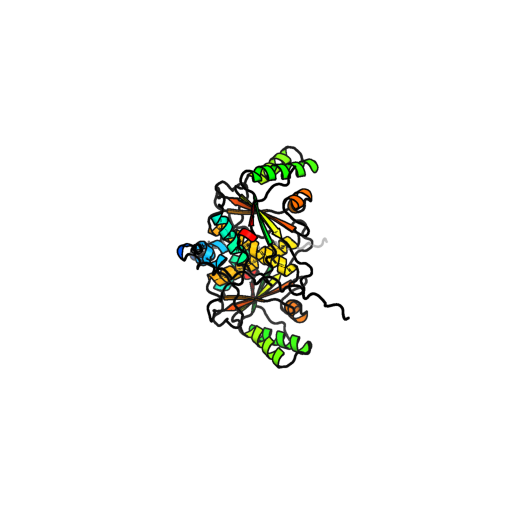2 O O . GLY B 1 187 ? 3.969 0.646 18.109 1 95.94 187 GLY B O 1
ATOM 3043 N N . GLU B 1 188 ? 3.334 2.66 18.844 1 98.38 188 GLU B N 1
ATOM 3044 C CA . GLU B 1 188 ? 2.969 3.109 17.516 1 98.38 188 GLU B CA 1
ATOM 3045 C C . GLU B 1 188 ? 4.152 3.762 16.797 1 98.38 188 GLU B C 1
ATOM 3047 O O . GLU B 1 188 ? 5.09 4.23 17.453 1 98.38 188 GLU B O 1
ATOM 3052 N N . THR B 1 189 ? 4.125 3.646 15.5 1 98.56 189 THR B N 1
ATOM 3053 C CA . THR B 1 189 ? 5.137 4.27 14.648 1 98.56 189 THR B CA 1
ATOM 3054 C C . THR B 1 189 ? 4.516 5.359 13.781 1 98.56 189 THR B C 1
ATOM 3056 O O . THR B 1 189 ? 3.512 5.121 13.102 1 98.56 189 THR B O 1
ATOM 3059 N N . LEU B 1 190 ? 5.059 6.566 13.867 1 98.81 190 LEU B N 1
ATOM 3060 C CA . LEU B 1 190 ? 4.684 7.621 12.93 1 98.81 190 LEU B CA 1
ATOM 3061 C C . LEU B 1 190 ? 5.332 7.398 11.57 1 98.81 190 LEU B C 1
ATOM 3063 O O . LEU B 1 190 ? 6.551 7.547 11.43 1 98.81 190 LEU B O 1
ATOM 3067 N N . VAL B 1 191 ? 4.543 7.027 10.602 1 98.81 191 VAL B N 1
ATOM 3068 C CA . VAL B 1 191 ? 5.039 6.754 9.258 1 98.81 191 VAL B CA 1
ATOM 3069 C C . VAL B 1 191 ? 5.383 8.07 8.555 1 98.81 191 VAL B C 1
ATOM 3071 O O . VAL B 1 191 ? 6.414 8.164 7.883 1 98.81 191 VAL B O 1
ATOM 3074 N N . GLY B 1 192 ? 4.512 8.977 8.68 1 98.44 192 GLY B N 1
ATOM 3075 C CA . GLY B 1 192 ? 4.668 10.289 8.062 1 98.44 192 GLY B CA 1
ATOM 3076 C C . GLY B 1 192 ? 3.373 11.07 7.996 1 98.44 192 GLY B C 1
ATOM 3077 O O . GLY B 1 192 ? 2.438 10.805 8.75 1 98.44 192 GLY B O 1
ATOM 3078 N N . TRP B 1 193 ? 3.393 12.148 7.125 1 98.5 193 TRP B N 1
ATOM 3079 C CA . TRP B 1 193 ? 2.23 12.992 6.891 1 98.5 193 TRP B CA 1
ATOM 3080 C C . TRP B 1 193 ? 1.898 13.062 5.402 1 98.5 193 TRP B C 1
ATOM 3082 O O . TRP B 1 193 ? 2.791 13.227 4.566 1 98.5 193 TRP B O 1
ATOM 3092 N N . ILE B 1 194 ? 0.637 12.922 5.176 1 98.81 194 ILE B N 1
ATOM 3093 C CA . ILE B 1 194 ? 0.145 13.227 3.84 1 98.81 194 ILE B CA 1
ATOM 3094 C C . ILE B 1 194 ? -0.325 14.68 3.783 1 98.81 194 ILE B C 1
ATOM 3096 O O . ILE B 1 194 ? -1.32 15.039 4.418 1 98.81 194 ILE B O 1
ATOM 3100 N N . ALA B 1 195 ? 0.42 15.508 3.039 1 98.62 195 ALA B N 1
ATOM 3101 C CA . ALA B 1 195 ? -0.026 16.875 2.771 1 98.62 195 ALA B CA 1
ATOM 3102 C C . ALA B 1 195 ? -1.015 16.906 1.609 1 98.62 195 ALA B C 1
ATOM 3104 O O . ALA B 1 195 ? -0.75 16.344 0.544 1 98.62 195 ALA B O 1
ATOM 3105 N N . LEU B 1 196 ? -2.15 17.531 1.8 1 98.75 196 LEU B N 1
ATOM 3106 C CA . LEU B 1 196 ? -3.211 17.531 0.799 1 98.75 196 LEU B CA 1
ATOM 3107 C C . LEU B 1 196 ? -3.699 18.953 0.533 1 98.75 196 LEU B C 1
ATOM 3109 O O . LEU B 1 196 ? -3.826 19.766 1.46 1 98.75 196 LEU B O 1
ATOM 3113 N N . GLY B 1 197 ? -4.02 19.203 -0.667 1 98.56 197 GLY B N 1
ATOM 3114 C CA . GLY B 1 197 ? -4.613 20.469 -1.091 1 98.56 197 GLY B CA 1
ATOM 3115 C C . GLY B 1 197 ? -4.949 20.5 -2.568 1 98.56 197 GLY B C 1
ATOM 3116 O O . GLY B 1 197 ? -4.945 19.453 -3.234 1 98.56 197 GLY B O 1
ATOM 3117 N N . THR B 1 198 ? -5.359 21.641 -3.012 1 98.25 198 THR B N 1
ATOM 3118 C CA . THR B 1 198 ? -5.59 21.891 -4.43 1 98.25 198 THR B CA 1
ATOM 3119 C C . THR B 1 198 ? -4.297 22.312 -5.125 1 98.25 198 THR B C 1
ATOM 3121 O O . THR B 1 198 ? -3.576 23.188 -4.633 1 98.25 198 THR B O 1
ATOM 3124 N N . ALA B 1 199 ? -4.047 21.656 -6.219 1 97.88 199 ALA B N 1
ATOM 3125 C CA . ALA B 1 199 ? -2.809 21.922 -6.945 1 97.88 199 ALA B CA 1
ATOM 3126 C C . ALA B 1 199 ? -2.805 23.328 -7.535 1 97.88 199 ALA B C 1
ATOM 3128 O O . ALA B 1 199 ? -3.801 23.766 -8.117 1 97.88 199 ALA B O 1
ATOM 3129 N N . THR B 1 200 ? -1.683 23.984 -7.398 1 96.88 200 THR B N 1
ATOM 3130 C CA . THR B 1 200 ? -1.535 25.312 -8.008 1 96.88 200 THR B CA 1
ATOM 3131 C C . THR B 1 200 ? -0.989 25.188 -9.43 1 96.88 200 THR B C 1
ATOM 3133 O O . THR B 1 200 ? -0.968 26.172 -10.172 1 96.88 200 THR B O 1
ATOM 3136 N N . ARG B 1 201 ? -0.562 24 -9.797 1 93.75 201 ARG B N 1
ATOM 3137 C CA . ARG B 1 201 ? -0.05 23.672 -11.125 1 93.75 201 ARG B CA 1
ATOM 3138 C C . ARG B 1 201 ? -0.217 22.188 -11.422 1 93.75 201 ARG B C 1
ATOM 3140 O O . ARG B 1 201 ? -0.358 21.375 -10.508 1 93.75 201 ARG B O 1
ATOM 3147 N N . PRO B 1 202 ? -0.166 21.953 -12.695 1 89.25 202 PRO B N 1
ATOM 3148 C CA . PRO B 1 202 ? -0.131 20.516 -13.008 1 89.25 202 PRO B CA 1
ATOM 3149 C C . PRO B 1 202 ? 1.166 19.844 -12.555 1 89.25 202 PRO B C 1
ATOM 3151 O O . PRO B 1 202 ? 2.191 20.516 -12.406 1 89.25 202 PRO B O 1
ATOM 3154 N N . PRO B 1 203 ? 1.007 18.547 -12.344 1 85.62 203 PRO B N 1
ATOM 3155 C CA . PRO B 1 203 ? 2.26 17.859 -12.031 1 85.62 203 PRO B CA 1
ATOM 3156 C C . PRO B 1 203 ? 3.266 17.906 -13.18 1 85.62 203 PRO B C 1
ATOM 3158 O O . PRO B 1 203 ? 2.873 17.922 -14.344 1 85.62 203 PRO B O 1
ATOM 3161 N N . GLY B 1 204 ? 4.477 18.078 -12.773 1 81.44 204 GLY B N 1
ATOM 3162 C CA . GLY B 1 204 ? 5.527 18.016 -13.773 1 81.44 204 GLY B CA 1
ATOM 3163 C C . GLY B 1 204 ? 5.672 16.625 -14.391 1 81.44 204 GLY B C 1
ATOM 3164 O O . GLY B 1 204 ? 4.828 15.758 -14.164 1 81.44 204 GLY B O 1
ATOM 3165 N N . PRO B 1 205 ? 6.73 16.562 -15.25 1 78.56 205 PRO B N 1
ATOM 3166 C CA . PRO B 1 205 ? 6.98 15.227 -15.82 1 78.56 205 PRO B CA 1
ATOM 3167 C C . PRO B 1 205 ? 7.172 14.156 -14.758 1 78.56 205 PRO B C 1
ATOM 3169 O O . PRO B 1 205 ? 7.75 14.422 -13.695 1 78.56 205 PRO B O 1
ATOM 3172 N N . ARG B 1 206 ? 6.59 13.039 -15.039 1 80.25 206 ARG B N 1
ATOM 3173 C CA . ARG B 1 206 ? 6.75 11.922 -14.109 1 80.25 206 ARG B CA 1
ATOM 3174 C C . ARG B 1 206 ? 8.219 11.547 -13.953 1 80.25 206 ARG B C 1
ATOM 3176 O O . ARG B 1 206 ? 8.961 11.492 -14.938 1 80.25 206 ARG B O 1
ATOM 3183 N N . PRO B 1 207 ? 8.555 11.383 -12.711 1 75.19 207 PRO B N 1
ATOM 3184 C CA . PRO B 1 207 ? 9.914 10.883 -12.531 1 75.19 207 PRO B CA 1
ATOM 3185 C C . PRO B 1 207 ? 10.172 9.57 -13.273 1 75.19 207 PRO B C 1
ATOM 3187 O O . PRO B 1 207 ? 9.227 8.828 -13.562 1 75.19 207 PRO B O 1
ATOM 3190 N N . ALA B 1 208 ? 11.336 9.391 -13.664 1 70.94 208 ALA B N 1
ATOM 3191 C CA . ALA B 1 208 ? 11.703 8.18 -14.383 1 70.94 208 ALA B CA 1
ATOM 3192 C C . ALA B 1 208 ? 11.367 6.934 -13.57 1 70.94 208 ALA B C 1
ATOM 3194 O O . ALA B 1 208 ? 11.852 6.77 -12.445 1 70.94 208 ALA B O 1
ATOM 3195 N N . ARG B 1 209 ? 10.367 6.32 -13.906 1 74.19 209 ARG B N 1
ATOM 3196 C CA . ARG B 1 209 ? 10.062 4.996 -13.367 1 74.19 209 ARG B CA 1
ATOM 3197 C C . ARG B 1 209 ? 10.406 3.904 -14.375 1 74.19 209 ARG B C 1
ATOM 3199 O O . ARG B 1 209 ? 10.438 4.152 -15.586 1 74.19 209 ARG B O 1
ATOM 3206 N N . PRO B 1 210 ? 10.836 2.754 -13.766 1 81.19 210 PRO B N 1
ATOM 3207 C CA . PRO B 1 210 ? 11.102 1.655 -14.695 1 81.19 210 PRO B CA 1
ATOM 3208 C C . PRO B 1 210 ? 9.906 1.319 -15.586 1 81.19 210 PRO B C 1
ATOM 3210 O O . PRO B 1 210 ? 8.766 1.594 -15.211 1 81.19 210 PRO B O 1
ATOM 3213 N N . ASN B 1 211 ? 10.297 0.837 -16.703 1 84.12 211 ASN B N 1
ATOM 3214 C CA . ASN B 1 211 ? 9.25 0.271 -17.547 1 84.12 211 ASN B CA 1
ATOM 3215 C C . ASN B 1 211 ? 8.625 -0.962 -16.906 1 84.12 211 ASN B C 1
ATOM 3217 O O . ASN B 1 211 ? 9.273 -1.664 -16.125 1 84.12 211 ASN B O 1
ATOM 3221 N N . ALA B 1 212 ? 7.391 -1.099 -17.219 1 84.62 212 ALA B N 1
ATOM 3222 C CA . ALA B 1 212 ? 6.656 -2.223 -16.641 1 84.62 212 ALA B CA 1
ATOM 3223 C C . ALA B 1 212 ? 7.402 -3.537 -16.859 1 84.62 212 ALA B C 1
ATOM 3225 O O . ALA B 1 212 ? 7.414 -4.406 -15.992 1 84.62 212 ALA B O 1
ATOM 3226 N N . ASP B 1 213 ? 8.047 -3.664 -17.938 1 88 213 ASP B N 1
ATOM 3227 C CA . ASP B 1 213 ? 8.703 -4.918 -18.297 1 88 213 ASP B CA 1
ATOM 3228 C C . ASP B 1 213 ? 9.961 -5.145 -17.469 1 88 213 ASP B C 1
ATOM 3230 O O . ASP B 1 213 ? 10.492 -6.258 -17.422 1 88 213 ASP B O 1
ATOM 3234 N N . THR B 1 214 ? 10.375 -4.078 -16.781 1 91.62 214 THR B N 1
ATOM 3235 C CA . THR B 1 214 ? 11.57 -4.223 -15.945 1 91.62 214 THR B CA 1
ATOM 3236 C C . THR B 1 214 ? 11.195 -4.738 -14.555 1 91.62 214 THR B C 1
ATOM 3238 O O . THR B 1 214 ? 12.055 -5.23 -13.82 1 91.62 214 THR B O 1
ATOM 3241 N N . VAL B 1 215 ? 9.93 -4.621 -14.266 1 96.75 215 VAL B N 1
ATOM 3242 C CA . VAL B 1 215 ? 9.547 -4.988 -12.906 1 96.75 215 VAL B CA 1
ATOM 3243 C C . VAL B 1 215 ? 8.641 -6.215 -12.938 1 96.75 215 VAL B C 1
ATOM 3245 O O . VAL B 1 215 ? 8.273 -6.754 -11.891 1 96.75 215 VAL B O 1
ATOM 3248 N N . LEU B 1 216 ? 8.281 -6.684 -14.117 1 98.12 216 LEU B N 1
ATOM 3249 C CA . LEU B 1 216 ? 7.453 -7.867 -14.32 1 98.12 216 LEU B CA 1
ATOM 3250 C C . LEU B 1 216 ? 8.109 -8.828 -15.312 1 98.12 216 LEU B C 1
ATOM 3252 O O . LEU B 1 216 ? 8.469 -8.43 -16.422 1 98.12 216 LEU B O 1
ATOM 3256 N N . ASP B 1 217 ? 8.25 -10.031 -14.906 1 97.56 217 ASP B N 1
ATOM 3257 C CA . ASP B 1 217 ? 8.719 -11.07 -15.82 1 97.56 217 ASP B CA 1
ATOM 3258 C C . ASP B 1 217 ? 7.898 -12.352 -15.672 1 97.56 217 ASP B C 1
ATOM 3260 O O . ASP B 1 217 ? 7.113 -12.484 -14.727 1 97.56 217 ASP B O 1
ATOM 3264 N N . ASP B 1 218 ? 7.992 -13.219 -16.656 1 97.81 218 ASP B N 1
ATOM 3265 C CA . ASP B 1 218 ? 7.402 -14.555 -16.531 1 97.81 218 ASP B CA 1
ATOM 3266 C C . ASP B 1 218 ? 8.266 -15.453 -15.656 1 97.81 218 ASP B C 1
ATOM 3268 O O . ASP B 1 218 ? 9.492 -15.484 -15.805 1 97.81 218 ASP B O 1
ATOM 3272 N N . TRP B 1 219 ? 7.617 -16.094 -14.742 1 98.12 219 TRP B N 1
ATOM 3273 C CA . TRP B 1 219 ? 8.352 -17.047 -13.898 1 98.12 219 TRP B CA 1
ATOM 3274 C C . TRP B 1 219 ? 8.789 -18.266 -14.703 1 98.12 219 TRP B C 1
ATOM 3276 O O . TRP B 1 219 ? 7.992 -18.844 -15.453 1 98.12 219 TRP B O 1
ATOM 3286 N N . VAL B 1 220 ? 9.992 -18.562 -14.562 1 93.69 220 VAL B N 1
ATOM 3287 C CA . VAL B 1 220 ? 10.562 -19.766 -15.164 1 93.69 220 VAL B CA 1
ATOM 3288 C C . VAL B 1 220 ? 10.984 -20.734 -14.07 1 93.69 220 VAL B C 1
ATOM 3290 O O . VAL B 1 220 ? 11.828 -20.422 -13.227 1 93.69 220 VAL B O 1
ATOM 3293 N N . PRO B 1 221 ? 10.281 -21.906 -14.055 1 90.69 221 PRO B N 1
ATOM 3294 C CA . PRO B 1 221 ? 10.672 -22.891 -13.039 1 90.69 221 PRO B CA 1
ATOM 3295 C C . PRO B 1 221 ? 12.156 -23.25 -13.102 1 90.69 221 PRO B C 1
ATOM 3297 O O . PRO B 1 221 ? 12.727 -23.328 -14.195 1 90.69 221 PRO B O 1
ATOM 3300 N N . PRO B 1 222 ? 12.727 -23.344 -11.898 1 84.88 222 PRO B N 1
ATOM 3301 C CA . PRO B 1 222 ? 14.125 -23.75 -11.906 1 84.88 222 PRO B CA 1
ATOM 3302 C C . PRO B 1 222 ? 14.328 -25.141 -12.531 1 84.88 222 PRO B C 1
ATOM 3304 O O . PRO B 1 222 ? 13.4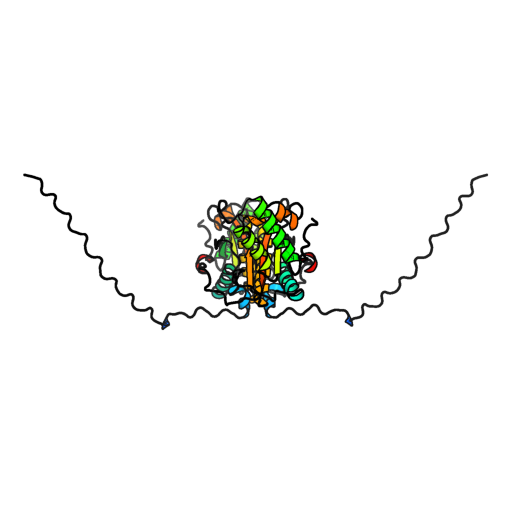38 -25.984 -12.453 1 84.88 222 PRO B O 1
ATOM 3307 N N . ALA B 1 223 ? 15.367 -25.281 -13.375 1 76.06 223 ALA B N 1
ATOM 3308 C CA . ALA B 1 223 ? 15.711 -26.562 -14 1 76.06 223 ALA B CA 1
ATOM 3309 C C . ALA B 1 223 ? 15.852 -27.656 -12.953 1 76.06 223 ALA B C 1
ATOM 3311 O O . ALA B 1 223 ? 16.328 -27.422 -11.852 1 76.06 223 ALA B O 1
ATOM 3312 N N . ALA B 1 224 ? 15.148 -28.844 -13.281 1 61.38 224 ALA B N 1
ATOM 3313 C CA . ALA B 1 224 ? 15.266 -30.016 -12.422 1 61.38 224 ALA B CA 1
ATOM 3314 C C . ALA B 1 224 ? 16.719 -30.422 -12.227 1 61.38 224 ALA B C 1
ATOM 3316 O O . ALA B 1 224 ? 17.547 -30.234 -13.125 1 61.38 224 ALA B O 1
#

Organism: Piscinibacter sakaiensis (NCBI:txid1547922)

Sequence (448 aa):
MPPTTAAFPPPPADPPERRAEPADPARRATAPEVPPALQALVTRQSLGIKHLREPGPDDAALAWMVRAALAAPDHGLLTPFRFRAVRGAARQALADLFVDVARAAGKDEASLAIEAERALRAPVTVAVVARLDWGHPVVPAHEQWVAVGAALGQFLAAAHALGFAGKLLSGRKVREPRIVAAFCGPGETLVGWIALGTATRPPGPRPARPNADTVLDDWVPPAAMPPTTAAFPPPPADPPERRAEPADPARRATAPEVPPALQALVTRQSLGIKHLREPGPDDAALAWMVRAALAAPDHGLLTPFRFRAVRGAARQALADLFVDVARAAGKDEASLAIEAERALRAPVTVAVVARLDWGHPVVPAHEQWVAVGAALGQFLAAAHALGFAGKLLSGRKVREPRIVAAFCGPGETLVGWIALGTATRPPGPRPARPNADTVLDDWVPPAA

Nearest PDB structures (foldseek):
  7tmg-assembly1_B  TM=8.806E-01  e=1.714E-16  Klebsiella pneumoniae subsp. pneumoniae HS11286
  3bm1-assembly1_A  TM=8.706E-01  e=1.102E-15  Escherichia coli K-12
  8dil-assembly1_A  TM=8.859E-01  e=1.579E-15  Salmonella enterica subsp. enterica serovar Typhimurium str. SL1344
  8dil-assembly2_C  TM=8.700E-01  e=3.660E-15  Salmonella enterica subsp. enterica serovar Typhimurium str. SL1344
  8dil-assembly3_E  TM=8.922E-01  e=9.562E-15  Salmonella enterica subsp. enterica serovar Typhimurium str. SL1344

Secondary structure (DSSP, 8-state):
--------PPPPP-----------GGG-----PPPGGGHHHHH-----GGGEES----HHHHHHHHHHHHTS--GGG---EEEEEE-THHHHHHHHHHHHHHHHTT--HHHHHHHHHHHHSSSEEEEEEE---TT-SSS-HHHHHHHHHHHHHHHHHHHHHTT-EEEEE-SGGGG-HHHHHHH--TT-EEEEEEEEEEESS---SPP-PPPHHHHEEE--PPP-/-------PPPPPP-----------GGG-----PPPGGGHHHHH-----GGGEES----HHHHHHHHHHHHTS--GGG---EEEEEE-TTHHHHHHHHHHHHHHHTT--HHHHHHHHHHHHSSSEEEEEEE---TT-SSS-HHHHHHHHHHHHHHHHHHHHHTT-EEEEE-SGGGG-HHHHHHH--TT-EEEEEEEEEEESS---SPP-PPPHHHHEEE--PPP-

InterPro domains:
  IPR000415 Nitroreductase-like [G3DSA:3.40.109.10] (37-199)
  IPR000415 Nitroreductase-like [SSF55469] (35-215)
  IPR029479 Nitroreductase [PF00881] (53-197)
  IPR052530 NAD(P)H nitroreductase [PTHR43821] (36-218)

Solvent-accessible surface area (backbone atoms only — not comparable to full-atom values): 24658 Å² total; per-residue (Å²): 130,80,82,78,77,79,74,76,78,76,77,80,78,76,75,80,79,73,75,73,69,74,74,60,72,83,67,59,68,69,74,77,76,74,54,78,73,38,44,38,44,48,65,36,61,74,39,63,57,92,43,30,28,74,64,36,77,50,71,68,53,47,40,50,17,40,42,13,19,69,30,29,66,43,80,85,70,64,69,38,47,37,37,30,38,30,42,74,74,36,22,57,50,47,13,51,51,44,24,51,54,38,49,74,69,65,51,54,70,69,54,34,52,49,37,28,44,66,40,56,41,28,42,26,32,34,37,37,36,36,44,73,57,80,76,45,92,79,49,52,54,69,58,48,34,21,25,38,11,7,18,52,29,32,23,52,30,36,36,37,43,74,64,34,36,32,30,82,44,60,65,74,62,38,68,34,66,73,54,33,61,56,76,39,61,92,80,42,42,52,65,28,32,37,34,26,8,25,57,76,58,77,77,68,81,75,73,92,63,80,53,47,72,76,36,39,47,74,50,64,74,68,81,131,129,80,81,76,77,76,74,75,76,76,77,78,77,75,75,78,78,74,74,74,69,74,76,59,74,80,66,59,68,68,73,78,75,76,54,79,73,39,44,38,45,48,66,35,62,75,39,62,59,90,40,29,28,74,64,37,76,49,72,69,53,48,41,51,17,41,41,12,19,70,31,30,65,43,81,86,70,64,69,39,46,37,38,31,38,32,43,74,74,36,23,56,50,47,13,51,52,42,25,50,54,37,50,74,70,66,52,54,71,69,54,33,52,50,37,28,46,67,41,56,41,28,42,26,32,32,36,37,35,35,45,73,56,79,76,45,91,79,49,50,53,67,57,46,34,23,24,40,11,6,18,52,30,33,24,53,30,36,36,37,42,72,64,33,36,32,31,82,44,61,64,74,63,38,68,33,66,72,54,34,59,55,77,40,63,93,80,41,43,52,64,28,34,36,34,26,8,25,57,75,58,78,79,71,82,76,74,92,63,80,55,46,72,76,37,40,45,74,51,64,75,69,81,130

Radius of gyration: 28.19 Å; Cα contacts (8 Å, |Δi|>4): 772; chains: 2; bounding box: 112×69×109 Å

=== Feature glossary ===
Key to the feature types in this record:

— What the protein is —

Primary structure: the covalent order of the twenty standard amino acids along the backbone. Two proteins with the same sequence will (almost always) fold to the same structure; two with 30% identity often share a fold but not the details.

Database cross-references. InterPro integrates a dozen domain/family signature databases into unified entries with residue-range hits. GO terms attach function/process/location labels with evidence codes. CATH codes position the fold in a four-level structural taxonomy. Organism is the NCBI-taxonomy species name.

— Where its atoms are —

The mmCIF block holds the 3D Cartesian coordinates of each backbone atom (N, Cα, C, O) in ångströms. mmCIF is the PDB's canonical archive format — a tagged-loop text representation of the atomic model.

Six rendered views show the 3D structure from the faces of a cube — i.e. along ±x, ±y, ±z. Rendering representation is drawn randomly per protein from cartoon (secondary-structure ribbons), sticks (backbone bonds), or molecular surface; coloring is either N→C rainbow (blue at the N-terminus through red at the C-terminus) or one color per chain.

— Local backbone conformation —

DSSP 8-state secondary structure assigns each residue one of H (α-helix), G (3₁₀-helix), I (π-helix), E (extended β-strand), B (isolated β-bridge), T (hydrogen-bonded turn), S (bend), or '-' (coil). The assignment is computed from backbone hydrogen-bond geometry via the Kabsch–Sander algorithm.

P-SEA three-state annotation labels each residue as helix, strand, or coil based purely on the geometry of the Cα trace. It serves as a fallback when the full backbone (and thus DSSP) is unavailable.

The φ/ψ torsion pair specifies the backbone conformation at each residue. φ rotates about the N–Cα bond, ψ about the Cα–C bond. Steric clashes forbid most of the (φ, ψ) plane — the allowed regions (α-helix basin, β-sheet basin, left-handed helix) are the Ramachandran-allowed regions.

— Global shape and packing —

The geometric summary reports three shape descriptors. Rg (radius of gyration) measures how spread out the Cα atoms are about their centre of mass; compact globular proteins have small Rg, elongated or unfolded ones large. Cα contacts (<8 Å, |i−j|>4) count long-range residue pairs in spatial proximity — high for tightly packed folds, near zero for rods or random coil. The bounding-box extents give the protein's footprint along x, y, z in Å.

Accessible surface area quantifies burial. A residue with SASA near zero is packed into the hydrophobic core; one with SASA >100 Å² sits on the surface. Computed here via the Shrake–Rupley numerical algorithm with a 1.4 Å probe.

Plot images: a contact map (which residues are close in 3D, as an N×N binary image), a Ramachandran scatter (backbone torsion angles, revealing secondary-structure composition at a glance), and — for AlphaFold structures — a PAE heatmap (pairwise prediction confidence).

— Structural neighborhood —

The Foldseek 3Di string encodes local tertiary geometry as a 20-letter alphabet — one character per residue — derived from the relative positions of nearby Cα atoms. Unlike the amino-acid sequence, 3Di is a direct function of the 3D structure, so two proteins with the same fold have similar 3Di strings even at low sequence identity.

Nearest PDB neighbors are the top structural matches found by Foldseek when searching this structure against the entire Protein Data Bank. Each hit reports a TM-score (0 to 1; >0.5 almost always implies the same fold) and an E-value. These are *structural* homologs — they may share no detectable sequence similarity.

— Confidence and disorder —

For AlphaFold models, the B-factor field carries pLDDT — the model's own estimate of local accuracy on a 0–100 scale. Regions with pLDDT<50 should be treated as essentially unmodeled; they often correspond to intrinsically disordered segments.

B-factor (Debye–Waller factor) reflects atomic displacement in the crystal lattice. It is an experimental observable (units Å²), not a prediction; low values mean the atom is pinned down, high values mean it moves or is heterogeneous across the crystal.

Predicted aligned error is AlphaFold's pairwise confidence. Unlike pLDDT (per-residue), PAE is per-residue-pair and captures whether two parts of the structure are correctly placed relative to each other. Units are ångströms of expected positional error.